Protein AF-0000000075315013 (afdb_homodimer)

Solvent-accessible surface area (backbone atoms only — not comparable to full-atom values): 23495 Å² total; per-residue (Å²): 111,68,65,59,50,52,49,31,49,49,41,24,56,52,35,28,51,49,53,52,51,49,45,55,50,40,39,62,74,44,57,90,52,54,72,66,52,40,53,36,52,52,49,30,52,48,24,53,50,49,36,51,47,34,59,71,42,42,81,36,80,64,22,48,45,45,63,64,45,26,65,43,49,73,57,36,44,47,42,43,21,47,50,38,11,48,36,52,41,49,52,57,53,45,70,73,44,93,71,75,55,66,71,57,46,50,50,34,50,40,49,42,50,33,43,50,44,31,68,72,69,43,31,30,25,27,49,52,41,46,47,51,32,39,68,25,68,25,39,44,33,57,38,44,31,56,48,34,40,74,76,69,36,58,93,33,59,50,29,49,45,29,47,43,46,18,52,51,43,36,43,52,29,42,63,56,45,33,58,52,52,42,50,52,46,64,73,35,86,50,59,66,67,50,42,48,26,51,48,49,52,48,50,52,44,53,55,50,47,54,52,49,51,53,51,49,52,48,69,46,66,58,70,80,77,72,76,76,55,91,116,111,70,66,60,50,51,49,31,50,49,41,23,55,53,35,28,52,49,52,52,53,48,46,56,50,39,39,62,74,44,56,91,50,53,71,66,53,41,50,37,52,53,50,29,51,48,25,54,51,48,36,51,47,34,59,72,40,41,81,36,80,63,22,48,47,44,63,67,46,26,65,43,50,73,58,37,44,47,44,44,22,47,51,37,10,47,35,54,41,50,50,57,54,45,71,73,44,93,71,76,54,66,70,58,46,49,51,32,49,42,49,43,52,32,42,49,43,32,68,72,68,43,31,30,26,27,49,50,40,45,47,49,31,39,69,25,66,25,40,45,33,57,37,44,33,57,46,33,40,74,77,70,36,58,92,33,60,51,29,49,45,29,48,44,48,19,52,50,44,35,42,51,30,41,64,57,45,34,57,52,52,41,49,54,45,65,72,37,84,49,58,66,66,50,42,48,26,50,47,49,52,48,51,54,45,53,54,50,46,54,55,49,51,53,52,50,51,48,68,46,66,57,71,79,77,71,75,69,60,88,112

InterPro domains:
  IPR006634 TRAM/LAG1/CLN8 homology domain [PF03798] (37-213)
  IPR006634 TRAM/LAG1/CLN8 homology domain [PS50922] (32-221)
  IPR006634 TRAM/LAG1/CLN8 homology domain [SM00724] (32-221)
  IPR042512 TLC domain-containing protein 5 [PTHR31898] (7-226)

Radius of gyration: 24.68 Å; Cα contacts (8 Å, |Δi|>4): 562; chains: 2; bounding box: 63×75×56 Å

Foldseek 3Di:
DVVLLVVLVVLLVVLLVVLVVQLVVLCVVPVVFFSLLSLLVSLLVLLVVLLVLLCVQQPDPVCQQPPAFAQRDSSLSSSLSNVLSVLVNSLVSLVPHPDHDPLSNLLSVLSNQLSVLCSVVRTRSSLNSLLSNLLRVLSNLVSVLVNCVRVPQPPHPVSVVSLVSSLVSLCVRLVVVLVVSLVSNVPDPHDVSNSVSSVSNSVSSVVVNVVSVVVCCCSPVPDPPPPPPPD/DVVLLVVLVVLLVVLLVVLVVQLVVLCVVPVVFFSLLSLLVSLLVLLVVLLVLLCVQQPDPVCQQPPAFAQRDSSLSSSLSNVLSVLVNSLVSLVPHPDHDPLSNLLSVLSNQLSVLCSVVRTRSSLNSLLSNLLRVLSNLVSVLVNCVRVPCPPHPVSVVSLVSSLVSLCVRLVVVLVVSLVSNVPDPHDPSNNVSSVSNSVSSVVVNVVSVVVCCCSPVPDPPPPPPPD

Structure (mmCIF, N/CA/C/O backbone):
data_AF-0000000075315013-model_v1
#
loop_
_entity.id
_entity.type
_entity.pdbx_description
1 polymer 'TLC domain-containing protein'
#
loop_
_atom_site.group_PDB
_atom_site.id
_atom_site.type_symbol
_atom_site.label_atom_id
_atom_site.label_alt_id
_atom_site.label_comp_id
_atom_site.label_asym_id
_atom_site.label_entity_id
_atom_site.label_seq_id
_atom_site.pdbx_PDB_ins_code
_atom_site.Cartn_x
_atom_site.Cartn_y
_atom_site.Cartn_z
_atom_site.occupancy
_atom_site.B_iso_or_equiv
_atom_site.auth_seq_id
_atom_site.auth_comp_id
_atom_site.auth_asym_id
_atom_site.auth_atom_id
_atom_site.pdbx_PDB_model_num
ATOM 1 N N . MET A 1 1 ? -8.992 -35.625 -3.748 1 71.06 1 MET A N 1
ATOM 2 C CA . MET A 1 1 ? -9.891 -34.594 -4.242 1 71.06 1 MET A CA 1
ATOM 3 C C . MET A 1 1 ? -11.195 -34.594 -3.447 1 71.06 1 MET A C 1
ATOM 5 O O . MET A 1 1 ? -11.594 -33.562 -2.912 1 71.06 1 MET A O 1
ATOM 9 N N . GLU A 1 2 ? -11.75 -35.812 -3.15 1 80.69 2 GLU A N 1
ATOM 10 C CA . GLU A 1 2 ? -13.008 -35.906 -2.418 1 80.69 2 GLU A CA 1
ATOM 11 C C . GLU A 1 2 ? -12.828 -35.5 -0.955 1 80.69 2 GLU A C 1
ATOM 13 O O . GLU A 1 2 ? -13.656 -34.781 -0.39 1 80.69 2 GLU A O 1
ATOM 18 N N . GLU A 1 3 ? -11.695 -35.844 -0.374 1 88.88 3 GLU A N 1
ATOM 19 C CA . GLU A 1 3 ? -11.453 -35.531 1.029 1 88.88 3 GLU A CA 1
ATOM 20 C C . GLU A 1 3 ? -11.266 -34.031 1.235 1 88.88 3 GLU A C 1
ATOM 22 O O . GLU A 1 3 ? -11.734 -33.469 2.232 1 88.88 3 GLU A O 1
ATOM 27 N N . GLU A 1 4 ? -10.633 -33.438 0.348 1 90.31 4 GLU A N 1
ATOM 28 C CA . GLU A 1 4 ? -10.398 -32 0.44 1 90.31 4 GLU A CA 1
ATOM 29 C C . GLU A 1 4 ? -11.703 -31.219 0.297 1 90.31 4 GLU A C 1
ATOM 31 O O . GLU A 1 4 ? -11.898 -30.203 0.965 1 90.31 4 GLU A O 1
ATOM 36 N N . GLN A 1 5 ? -12.547 -31.766 -0.503 1 91.31 5 GLN A N 1
ATOM 37 C CA . GLN A 1 5 ? -13.844 -31.125 -0.701 1 91.31 5 GLN A CA 1
ATOM 38 C C . GLN A 1 5 ? -14.719 -31.266 0.54 1 91.31 5 GLN A C 1
ATOM 40 O O . GLN A 1 5 ? -15.445 -30.328 0.902 1 91.31 5 GLN A O 1
ATOM 45 N N . VAL A 1 6 ? -14.641 -32.406 1.088 1 94 6 VAL A N 1
ATOM 46 C CA . VAL A 1 6 ? -15.398 -32.625 2.314 1 94 6 VAL A CA 1
ATOM 47 C C . VAL A 1 6 ? -14.891 -31.719 3.418 1 94 6 VAL A C 1
ATOM 49 O O . VAL A 1 6 ? -15.68 -31.125 4.156 1 94 6 VAL A O 1
ATOM 52 N N . ARG A 1 7 ? -13.68 -31.578 3.512 1 96.31 7 ARG A N 1
ATOM 53 C CA . ARG A 1 7 ? -13.07 -30.703 4.504 1 96.31 7 ARG A CA 1
ATOM 54 C C . ARG A 1 7 ? -13.492 -29.25 4.281 1 96.31 7 ARG A C 1
ATOM 56 O O . ARG A 1 7 ? -13.867 -28.562 5.227 1 96.31 7 ARG A O 1
ATOM 63 N N . ALA A 1 8 ? -13.406 -28.859 3.061 1 96.94 8 ALA A N 1
ATOM 64 C CA . ALA A 1 8 ? -13.828 -27.5 2.727 1 96.94 8 ALA A CA 1
ATOM 65 C C . ALA A 1 8 ? -15.289 -27.266 3.115 1 96.94 8 ALA A C 1
ATOM 67 O O . ALA A 1 8 ? -15.633 -26.203 3.66 1 96.94 8 ALA A O 1
ATOM 68 N N . SER A 1 9 ? -16.094 -28.266 2.863 1 97.31 9 SER A N 1
ATOM 69 C CA . SER A 1 9 ? -17.5 -28.156 3.203 1 97.31 9 SER A CA 1
ATOM 70 C C . SER A 1 9 ? -17.703 -28.047 4.711 1 97.31 9 SER A C 1
ATOM 72 O O . SER A 1 9 ? -18.547 -27.281 5.172 1 97.31 9 SER A O 1
ATOM 74 N N . LYS A 1 10 ? -16.953 -28.75 5.426 1 98.12 10 LYS A N 1
ATOM 75 C CA . LYS A 1 10 ? -17.031 -28.672 6.883 1 98.12 10 LYS A CA 1
ATOM 76 C C . LYS A 1 10 ? -16.609 -27.297 7.379 1 98.12 10 LYS A C 1
ATOM 78 O O . LYS A 1 10 ? -17.234 -26.719 8.273 1 98.12 10 LYS A O 1
ATOM 83 N N . ILE A 1 11 ? -15.57 -26.734 6.805 1 98.62 11 ILE A N 1
ATOM 84 C CA . ILE A 1 11 ? -15.086 -25.406 7.18 1 98.62 11 ILE A CA 1
ATOM 85 C C . ILE A 1 11 ? -16.172 -24.375 6.906 1 98.62 11 ILE A C 1
ATOM 87 O O . ILE A 1 11 ? -16.422 -23.484 7.727 1 98.62 11 ILE A O 1
ATOM 91 N N . ILE A 1 12 ? -16.828 -24.516 5.793 1 98.69 12 ILE A N 1
ATOM 92 C CA . ILE A 1 12 ? -17.844 -23.562 5.391 1 98.69 12 ILE A CA 1
ATOM 93 C C . ILE A 1 12 ? -19.031 -23.625 6.367 1 98.69 12 ILE A C 1
ATOM 95 O O . ILE A 1 12 ? -19.453 -22.594 6.898 1 98.69 12 ILE A O 1
ATOM 99 N N . VAL A 1 13 ? -19.516 -24.859 6.637 1 98.31 13 VAL A N 1
ATOM 100 C CA . VAL A 1 13 ? -20.703 -25.031 7.484 1 98.31 13 VAL A CA 1
ATOM 101 C C . VAL A 1 13 ? -20.375 -24.594 8.906 1 98.31 13 VAL A C 1
ATOM 103 O O . VAL A 1 13 ? -21.094 -23.781 9.492 1 98.31 13 VAL A O 1
ATOM 106 N N . PHE A 1 14 ? -19.312 -25.031 9.461 1 98.5 14 PHE A N 1
ATOM 107 C CA . PHE A 1 14 ? -18.922 -24.672 10.812 1 98.5 14 PHE A CA 1
ATOM 108 C C . PHE A 1 14 ? -18.594 -23.188 10.898 1 98.5 14 PHE A C 1
ATOM 110 O O . PHE A 1 14 ? -18.844 -22.531 11.914 1 98.5 14 PHE A O 1
ATOM 117 N N . GLY A 1 15 ? -18 -22.656 9.812 1 98.75 15 GLY A N 1
ATOM 118 C CA . GLY A 1 15 ? -17.688 -21.234 9.773 1 98.75 15 GLY A CA 1
ATOM 119 C C . GLY A 1 15 ? -18.922 -20.359 9.852 1 98.75 15 GLY A C 1
ATOM 120 O O . GLY A 1 15 ? -18.953 -19.406 10.641 1 98.75 15 GLY A O 1
ATOM 121 N N . VAL A 1 16 ? -19.906 -20.703 9.062 1 98.69 16 VAL A N 1
ATOM 122 C CA . VAL A 1 16 ? -21.125 -19.922 9.062 1 98.69 16 VAL A CA 1
ATOM 123 C C . VAL A 1 16 ? -21.75 -19.938 10.453 1 98.69 16 VAL A C 1
ATOM 125 O O . VAL A 1 16 ? -22.188 -18.891 10.953 1 98.69 16 VAL A O 1
ATOM 128 N N . ILE A 1 17 ? -21.781 -21.062 11.109 1 98.56 17 ILE A N 1
ATOM 129 C CA . ILE A 1 17 ? -22.328 -21.188 12.453 1 98.56 17 ILE A CA 1
ATOM 130 C C . ILE A 1 17 ? -21.484 -20.391 13.445 1 98.56 17 ILE A C 1
ATOM 132 O O . ILE A 1 17 ? -22.031 -19.625 14.258 1 98.56 17 ILE A O 1
ATOM 136 N N . SER A 1 18 ? -20.219 -20.484 13.328 1 98.75 18 SER A N 1
ATOM 137 C CA . SER A 1 18 ? -19.312 -19.812 14.242 1 98.75 18 SER A CA 1
ATOM 138 C C . SER A 1 18 ? -19.438 -18.297 14.133 1 98.75 18 SER A C 1
ATOM 140 O O . SER A 1 18 ? -19.469 -17.594 15.148 1 98.75 18 SER A O 1
ATOM 142 N N . TRP A 1 19 ? -19.484 -17.734 12.898 1 98.81 19 TRP A N 1
ATOM 143 C CA . TRP A 1 19 ? -19.656 -16.297 12.719 1 98.81 19 TRP A CA 1
ATOM 144 C C . TRP A 1 19 ? -21 -15.836 13.281 1 98.81 19 TRP A C 1
ATOM 146 O O . TRP A 1 19 ? -21.094 -14.766 13.883 1 98.81 19 TRP A O 1
ATOM 156 N N . SER A 1 20 ? -22.031 -16.672 13.094 1 98.38 20 SER A N 1
ATOM 157 C CA . SER A 1 20 ? -23.359 -16.328 13.602 1 98.38 20 SER A CA 1
ATOM 158 C C . SER A 1 20 ? -23.375 -16.281 15.125 1 98.38 20 SER A C 1
ATOM 160 O O . SER A 1 20 ? -23.906 -15.336 15.719 1 98.38 20 SER A O 1
ATOM 162 N N . VAL A 1 21 ? -22.781 -17.234 15.742 1 98.56 21 VAL A N 1
ATOM 163 C CA . VAL A 1 21 ? -22.688 -17.266 17.203 1 98.56 21 VAL A CA 1
ATOM 164 C C . VAL A 1 21 ? -21.844 -16.109 17.703 1 98.56 21 VAL A C 1
ATOM 166 O O . VAL A 1 21 ? -22.203 -15.438 18.672 1 98.56 21 VAL A O 1
ATOM 169 N N . ALA A 1 22 ? -20.75 -15.867 17 1 98.75 22 ALA A N 1
ATOM 170 C CA . ALA A 1 22 ? -19.875 -14.758 17.375 1 98.75 22 ALA A CA 1
ATOM 171 C C . ALA A 1 22 ? -20.625 -13.43 17.297 1 98.75 22 ALA A C 1
ATOM 173 O O . ALA A 1 22 ? -20.406 -12.539 18.125 1 98.75 22 ALA A O 1
ATOM 174 N N . PHE A 1 23 ? -21.469 -13.32 16.328 1 98.38 23 PHE A N 1
ATOM 175 C CA . PHE A 1 23 ? -22.219 -12.086 16.188 1 98.38 23 PHE A CA 1
ATOM 176 C C . PHE A 1 23 ? -23.156 -11.883 17.375 1 98.38 23 PHE A C 1
ATOM 178 O O . PHE A 1 23 ? -23.219 -10.789 17.938 1 98.38 23 PHE A O 1
ATOM 185 N N . VAL A 1 24 ? -23.891 -12.93 17.75 1 97.88 24 VAL A N 1
ATOM 186 C CA . VAL A 1 24 ? -24.828 -12.852 18.875 1 97.88 24 VAL A CA 1
ATOM 187 C C . VAL A 1 24 ? -24.078 -12.5 20.156 1 97.88 24 VAL A C 1
ATOM 189 O O . VAL A 1 24 ? -24.516 -11.641 20.922 1 97.88 24 VAL A O 1
ATOM 192 N N . LEU A 1 25 ? -22.969 -13.086 20.344 1 98.31 25 LEU A N 1
ATOM 193 C CA . LEU A 1 25 ? -22.156 -12.805 21.516 1 98.31 25 LEU A CA 1
ATOM 194 C C . LEU A 1 25 ? -21.641 -11.367 21.5 1 98.31 25 LEU A C 1
ATOM 196 O O . LEU A 1 25 ? -21.656 -10.688 22.516 1 98.31 25 LEU A O 1
ATOM 200 N N . THR A 1 26 ? -21.188 -10.906 20.328 1 98.44 26 THR A N 1
ATOM 201 C CA . THR A 1 26 ? -20.672 -9.547 20.188 1 98.44 26 THR A CA 1
ATOM 202 C C . THR A 1 26 ? -21.781 -8.523 20.422 1 98.44 26 THR A C 1
ATOM 204 O O . THR A 1 26 ? -21.547 -7.492 21.062 1 98.44 26 THR A O 1
ATOM 207 N N . ARG A 1 27 ? -22.969 -8.859 19.969 1 97.25 27 ARG A N 1
ATOM 208 C CA . ARG A 1 27 ? -24.125 -7.992 20.188 1 97.25 27 ARG A CA 1
ATOM 209 C C . ARG A 1 27 ? -24.453 -7.875 21.672 1 97.25 27 ARG A C 1
ATOM 211 O O . ARG A 1 27 ? -24.828 -6.797 22.141 1 97.25 27 ARG A O 1
ATOM 218 N N . ARG A 1 28 ? -24.266 -8.93 22.328 1 97.5 28 ARG A N 1
ATOM 219 C CA . ARG A 1 28 ? -24.547 -8.938 23.766 1 97.5 28 ARG A CA 1
ATOM 220 C C . ARG A 1 28 ? -23.5 -8.148 24.531 1 97.5 28 ARG A C 1
ATOM 222 O O . ARG A 1 28 ? -23.828 -7.395 25.438 1 97.5 28 ARG A O 1
ATOM 229 N N . ILE A 1 29 ? -22.281 -8.352 24.219 1 98 29 ILE A N 1
ATOM 230 C CA . ILE A 1 29 ? -21.156 -7.695 24.891 1 98 29 ILE A CA 1
ATOM 231 C C . ILE A 1 29 ? -21.203 -6.195 24.609 1 98 29 ILE A C 1
ATOM 233 O O . ILE A 1 29 ? -20.984 -5.383 25.5 1 98 29 ILE A O 1
ATOM 237 N N . PHE A 1 30 ? -21.469 -5.855 23.359 1 97.75 30 PHE A N 1
ATOM 238 C CA . PHE A 1 30 ? -21.484 -4.457 22.953 1 97.75 30 PHE A CA 1
ATOM 239 C C . PHE A 1 30 ? -22.906 -3.982 22.688 1 97.75 30 PHE A C 1
ATOM 241 O O . PHE A 1 30 ? -23.188 -3.395 21.641 1 97.75 30 PHE A O 1
ATOM 248 N N . SER A 1 31 ? -23.734 -4.238 23.609 1 96.38 31 SER A N 1
ATOM 249 C CA . SER A 1 31 ? -25.156 -3.99 23.469 1 96.38 31 SER A CA 1
ATOM 250 C C . SER A 1 31 ? -25.469 -2.496 23.422 1 96.38 31 SER A C 1
ATOM 252 O O . SER A 1 31 ? -26.531 -2.09 22.938 1 96.38 31 SER A O 1
ATOM 254 N N . LYS A 1 32 ? -24.547 -1.676 23.844 1 97.12 32 LYS A N 1
ATOM 255 C CA . LYS A 1 32 ? -24.75 -0.23 23.859 1 97.12 32 LYS A CA 1
ATOM 256 C C . LYS A 1 32 ? -24.531 0.371 22.469 1 97.12 32 LYS A C 1
ATOM 258 O O . LYS A 1 32 ? -24.906 1.517 22.219 1 97.12 32 LYS A O 1
ATOM 263 N N . TYR A 1 33 ? -23.953 -0.39 21.594 1 97.31 33 TYR A N 1
ATOM 264 C CA . TYR A 1 33 ? -23.641 0.095 20.25 1 97.31 33 TYR A CA 1
ATOM 265 C C . TYR A 1 33 ? -24.594 -0.494 19.219 1 97.31 33 TYR A C 1
ATOM 267 O O . TYR A 1 33 ? -25.438 -1.327 19.562 1 97.31 33 TYR A O 1
ATOM 275 N N . SER A 1 34 ? -24.5 -0.023 18.031 1 96.31 34 SER A N 1
ATOM 276 C CA . SER A 1 34 ? -25.453 -0.391 16.984 1 96.31 34 SER A CA 1
ATOM 277 C C . SER A 1 34 ? -25.172 -1.8 16.469 1 96.31 34 SER A C 1
ATOM 279 O O . SER A 1 34 ? -24.125 -2.381 16.75 1 96.31 34 SER A O 1
ATOM 281 N N . PHE A 1 35 ? -26.141 -2.348 15.773 1 96.44 35 PHE A N 1
ATOM 282 C CA . PHE A 1 35 ? -26.016 -3.6 15.039 1 96.44 35 PHE A CA 1
ATOM 283 C C . PHE A 1 35 ? -24.812 -3.568 14.109 1 96.44 35 PHE A C 1
ATOM 285 O O . PHE A 1 35 ? -24.016 -4.504 14.094 1 96.44 35 PHE A O 1
ATOM 292 N N . SER A 1 36 ? -24.719 -2.434 13.414 1 95.88 36 SER A N 1
ATOM 293 C CA . SER A 1 36 ? -23.625 -2.262 12.461 1 95.88 36 SER A CA 1
ATOM 294 C C . SER A 1 36 ? -22.266 -2.281 13.164 1 95.88 36 SER A C 1
ATOM 296 O O . SER A 1 36 ? -21.297 -2.803 12.617 1 95.88 36 SER A O 1
ATOM 298 N N . PHE A 1 37 ? -22.219 -1.725 14.312 1 97.06 37 PHE A N 1
ATOM 299 C CA . PHE A 1 37 ? -20.984 -1.717 15.102 1 97.06 37 PHE A CA 1
ATOM 300 C C . PHE A 1 37 ? -20.5 -3.137 15.344 1 97.06 37 PHE A C 1
ATOM 302 O O . PHE A 1 37 ? -19.328 -3.453 15.078 1 97.06 37 PHE A O 1
ATOM 309 N N . SER A 1 38 ? -21.344 -4.008 15.82 1 97.62 38 SER A N 1
ATOM 310 C CA . SER A 1 38 ? -21 -5.398 16.109 1 97.62 38 SER A CA 1
ATOM 311 C C . SER A 1 38 ? -20.594 -6.141 14.836 1 97.62 38 SER A C 1
ATOM 313 O O . SER A 1 38 ? -19.625 -6.902 14.844 1 97.62 38 SER A O 1
ATOM 315 N N . ASN A 1 39 ? -21.344 -5.906 13.797 1 97.44 39 ASN A N 1
ATOM 316 C CA . ASN A 1 39 ? -21.031 -6.562 12.531 1 97.44 39 ASN A CA 1
ATOM 317 C C . ASN A 1 39 ? -19.656 -6.125 11.992 1 97.44 39 ASN A C 1
ATOM 319 O O . ASN A 1 39 ? -18.922 -6.938 11.43 1 97.44 39 ASN A O 1
ATOM 323 N N . ARG A 1 40 ? -19.328 -4.879 12.125 1 97.88 40 ARG A N 1
ATOM 324 C CA . ARG A 1 40 ? -18.062 -4.348 11.656 1 97.88 40 ARG A CA 1
ATOM 325 C C . ARG A 1 40 ? -16.891 -4.938 12.438 1 97.88 40 ARG A C 1
ATOM 327 O O . ARG A 1 40 ? -15.812 -5.141 11.891 1 97.88 40 ARG A O 1
ATOM 334 N N . LEU A 1 41 ? -17.109 -5.227 13.672 1 98.44 41 LEU A N 1
ATOM 335 C CA . LEU A 1 41 ? -16.078 -5.887 14.461 1 98.44 41 LEU A CA 1
ATOM 336 C C . LEU A 1 41 ? -15.758 -7.27 13.891 1 98.44 41 LEU A C 1
ATOM 338 O O . LEU A 1 41 ? -14.586 -7.645 13.766 1 98.44 41 LEU A O 1
ATOM 342 N N . LEU A 1 42 ? -16.766 -7.984 13.547 1 98.62 42 LEU A N 1
ATOM 343 C CA . LEU A 1 42 ? -16.562 -9.305 12.961 1 98.62 42 LEU A CA 1
ATOM 344 C C . LEU A 1 42 ? -15.93 -9.203 11.578 1 98.62 42 LEU A C 1
ATOM 346 O O . LEU A 1 42 ? -15.086 -10.023 11.211 1 98.62 42 LEU A O 1
ATOM 350 N N . SER A 1 43 ? -16.359 -8.203 10.805 1 98.56 43 SER A N 1
ATOM 351 C CA . SER A 1 43 ? -15.766 -7.965 9.492 1 98.56 43 SER A CA 1
ATOM 352 C C . SER A 1 43 ? -14.281 -7.664 9.609 1 98.56 43 SER A C 1
ATOM 354 O O . SER A 1 43 ? -13.477 -8.141 8.805 1 98.56 43 SER A O 1
ATOM 356 N N . THR A 1 44 ? -13.969 -6.891 10.617 1 98.75 44 THR A N 1
ATOM 357 C CA . THR A 1 44 ? -12.57 -6.574 10.859 1 98.75 44 THR A CA 1
ATOM 358 C C . THR A 1 44 ? -11.781 -7.836 11.203 1 98.75 44 THR A C 1
ATOM 360 O O . THR A 1 44 ? -10.68 -8.047 10.695 1 98.75 44 THR A O 1
ATOM 363 N N . ALA A 1 45 ? -12.344 -8.633 12.062 1 98.69 45 ALA A N 1
ATOM 364 C CA . ALA A 1 45 ? -11.703 -9.891 12.43 1 98.69 45 ALA A CA 1
ATOM 365 C C . ALA A 1 45 ? -11.5 -10.781 11.203 1 98.69 45 ALA A C 1
ATOM 367 O O . ALA A 1 45 ? -10.414 -11.312 10.977 1 98.69 45 ALA A O 1
ATOM 368 N N . HIS A 1 46 ? -12.539 -10.945 10.422 1 98.81 46 HIS A N 1
ATOM 369 C CA . HIS A 1 46 ? -12.43 -11.75 9.211 1 98.81 46 HIS A CA 1
ATOM 370 C C . HIS A 1 46 ? -11.328 -11.219 8.297 1 98.81 46 HIS A C 1
ATOM 372 O O . HIS A 1 46 ? -10.477 -11.984 7.844 1 98.81 46 HIS A O 1
ATOM 378 N N . ALA A 1 47 ? -11.391 -9.906 8.008 1 98.75 47 ALA A N 1
ATOM 379 C CA . ALA A 1 47 ? -10.438 -9.32 7.07 1 98.75 47 ALA A CA 1
ATOM 380 C C . ALA A 1 47 ? -9 -9.555 7.531 1 98.75 47 ALA A C 1
ATOM 382 O O . ALA A 1 47 ? -8.141 -9.93 6.73 1 98.75 47 ALA A O 1
ATOM 383 N N . THR A 1 48 ? -8.758 -9.414 8.789 1 98.62 48 THR A N 1
ATOM 384 C CA . THR A 1 48 ? -7.418 -9.578 9.352 1 98.62 48 THR A CA 1
ATOM 385 C C . THR A 1 48 ? -6.965 -11.031 9.25 1 98.62 48 THR A C 1
ATOM 387 O O . THR A 1 48 ? -5.855 -11.312 8.797 1 98.62 48 THR A O 1
ATOM 390 N N . ILE A 1 49 ? -7.785 -11.906 9.641 1 98.69 49 ILE A N 1
ATOM 391 C CA . ILE A 1 49 ? -7.449 -13.328 9.617 1 98.69 49 ILE A CA 1
ATOM 392 C C . ILE A 1 49 ? -7.312 -13.805 8.172 1 98.69 49 ILE A C 1
ATOM 394 O O . ILE A 1 49 ? -6.383 -14.547 7.844 1 98.69 49 ILE A O 1
ATOM 398 N N . ALA A 1 50 ? -8.25 -13.367 7.301 1 98.75 50 ALA A N 1
ATOM 399 C CA . ALA A 1 50 ? -8.25 -13.789 5.902 1 98.75 50 ALA A CA 1
ATOM 400 C C . ALA A 1 50 ? -6.965 -13.352 5.199 1 98.75 50 ALA A C 1
ATOM 402 O O . ALA A 1 50 ? -6.34 -14.148 4.488 1 98.75 50 ALA A O 1
ATOM 403 N N . VAL A 1 51 ? -6.562 -12.125 5.43 1 98.44 51 VAL A N 1
ATOM 404 C CA . VAL A 1 51 ? -5.348 -11.617 4.801 1 98.44 51 VAL A CA 1
ATOM 405 C C . VAL A 1 51 ? -4.137 -12.375 5.332 1 98.44 51 VAL A C 1
ATOM 407 O O . VAL A 1 51 ? -3.238 -12.742 4.566 1 98.44 51 VAL A O 1
ATOM 410 N N . THR A 1 52 ? -4.141 -12.672 6.633 1 98 52 THR A N 1
ATOM 411 C CA . THR A 1 52 ? -3.049 -13.422 7.238 1 98 52 THR A CA 1
ATOM 412 C C . THR A 1 52 ? -2.988 -14.836 6.676 1 98 52 THR A C 1
ATOM 414 O O . THR A 1 52 ? -1.928 -15.297 6.238 1 98 52 THR A O 1
ATOM 417 N N . LEU A 1 53 ? -4.105 -15.516 6.617 1 98.25 53 LEU A N 1
ATOM 418 C CA . LEU A 1 53 ? -4.156 -16.875 6.105 1 98.25 53 LEU A CA 1
ATOM 419 C C . LEU A 1 53 ? -3.816 -16.922 4.617 1 98.25 53 LEU A C 1
ATOM 421 O O . LEU A 1 53 ? -3.145 -17.844 4.152 1 98.25 53 LEU A O 1
ATOM 425 N N . ALA A 1 54 ? -4.301 -15.922 3.898 1 98.12 54 ALA A N 1
ATOM 426 C CA . ALA A 1 54 ? -3.969 -15.828 2.479 1 98.12 54 ALA A CA 1
ATOM 427 C C . ALA A 1 54 ? -2.463 -15.695 2.277 1 98.12 54 ALA A C 1
ATOM 429 O O . ALA A 1 54 ? -1.879 -16.391 1.444 1 98.12 54 ALA A O 1
ATOM 430 N N . THR A 1 55 ? -1.86 -14.852 3.086 1 96.38 55 THR A N 1
ATOM 431 C CA . THR A 1 55 ? -0.417 -14.664 3.004 1 96.38 55 THR A CA 1
ATOM 432 C C . THR A 1 55 ? 0.321 -15.961 3.301 1 96.38 55 THR A C 1
ATOM 434 O O . THR A 1 55 ? 1.259 -16.328 2.588 1 96.38 55 THR A O 1
ATOM 437 N N . LEU A 1 56 ? -0.123 -16.734 4.242 1 96.19 56 LEU A N 1
ATOM 438 C CA . LEU A 1 56 ? 0.523 -17.969 4.664 1 96.19 56 LEU A CA 1
ATOM 439 C C . LEU A 1 56 ? 0.296 -19.078 3.645 1 96.19 56 LEU A C 1
ATOM 441 O O . LEU A 1 56 ? 1.034 -20.062 3.619 1 96.19 56 LEU A O 1
ATOM 445 N N . SER A 1 57 ? -0.687 -18.891 2.783 1 96.69 57 SER A N 1
ATOM 446 C CA . SER A 1 57 ? -1.016 -19.938 1.815 1 96.69 57 SER A CA 1
ATOM 447 C C . SER A 1 57 ? -0.252 -19.734 0.51 1 96.69 57 SER A C 1
ATOM 449 O O . SER A 1 57 ? -0.252 -20.625 -0.354 1 96.69 57 SER A O 1
ATOM 451 N N . VAL A 1 58 ? 0.401 -18.578 0.409 1 93.31 58 VAL A N 1
ATOM 452 C CA . VAL A 1 58 ? 1.162 -18.297 -0.804 1 93.31 58 VAL A CA 1
ATOM 453 C C . VAL A 1 58 ? 2.352 -19.25 -0.901 1 93.31 58 VAL A C 1
ATOM 455 O O . VAL A 1 58 ? 3.098 -19.422 0.066 1 93.31 58 VAL A O 1
ATOM 458 N N . GLN A 1 59 ? 2.518 -19.922 -1.992 1 87.06 59 GLN A N 1
ATOM 459 C CA . GLN A 1 59 ? 3.557 -20.922 -2.188 1 87.06 59 GLN A CA 1
ATOM 460 C C . GLN A 1 59 ? 4.922 -20.266 -2.379 1 87.06 59 GLN A C 1
ATOM 462 O O . GLN A 1 59 ? 5.922 -20.734 -1.826 1 87.06 59 GLN A O 1
ATOM 467 N N . ASP A 1 60 ? 4.945 -19.328 -3.189 1 86.31 60 ASP A N 1
ATOM 468 C CA . ASP A 1 60 ? 6.148 -18.547 -3.445 1 86.31 60 ASP A CA 1
ATOM 469 C C . ASP A 1 60 ? 5.863 -17.047 -3.322 1 86.31 60 ASP A C 1
ATOM 471 O O . ASP A 1 60 ? 5.188 -16.469 -4.172 1 86.31 60 ASP A O 1
ATOM 475 N N . LEU A 1 61 ? 6.449 -16.484 -2.367 1 85.56 61 LEU A N 1
ATOM 476 C CA . LEU A 1 61 ? 6.188 -15.078 -2.078 1 85.56 61 LEU A CA 1
ATOM 477 C C . LEU A 1 61 ? 6.75 -14.18 -3.178 1 85.56 61 LEU A C 1
ATOM 479 O O . LEU A 1 61 ? 6.324 -13.031 -3.326 1 85.56 61 LEU A O 1
ATOM 483 N N . SER A 1 62 ? 7.738 -14.656 -3.881 1 85.62 62 SER A N 1
ATOM 484 C CA . SER A 1 62 ? 8.289 -13.867 -4.977 1 85.62 62 SER A CA 1
ATOM 485 C C . SER A 1 62 ? 7.32 -13.789 -6.148 1 85.62 62 SER A C 1
ATOM 487 O O . SER A 1 62 ? 7.434 -12.898 -6.996 1 85.62 62 SER A O 1
ATOM 489 N N . CYS A 1 63 ? 6.391 -14.734 -6.16 1 90 63 CYS A N 1
ATOM 490 C CA . CYS A 1 63 ? 5.344 -14.789 -7.176 1 90 63 CYS A CA 1
ATOM 491 C C . CYS A 1 63 ? 4.012 -15.211 -6.562 1 90 63 CYS A C 1
ATOM 493 O O . CYS A 1 63 ? 3.551 -16.328 -6.785 1 90 63 CYS A O 1
ATOM 495 N N . PRO A 1 64 ? 3.387 -14.289 -6.008 1 91.12 64 PRO A N 1
ATOM 496 C CA . PRO A 1 64 ? 2.217 -14.633 -5.195 1 91.12 64 PRO A CA 1
ATOM 497 C C . PRO A 1 64 ? 1.027 -15.094 -6.035 1 91.12 64 PRO A C 1
ATOM 499 O O . PRO A 1 64 ? 0.079 -15.672 -5.5 1 91.12 64 PRO A O 1
ATOM 502 N N . VAL A 1 65 ? 1.05 -14.898 -7.324 1 94.19 65 VAL A N 1
ATOM 503 C CA . VAL A 1 65 ? -0.078 -15.289 -8.164 1 94.19 65 VAL A CA 1
ATOM 504 C C . VAL A 1 65 ? 0.27 -16.547 -8.945 1 94.19 65 VAL A C 1
ATOM 506 O O . VAL A 1 65 ? -0.466 -16.953 -9.852 1 94.19 65 VAL A O 1
ATOM 509 N N . CYS A 1 66 ? 1.453 -17.188 -8.586 1 91.94 66 CYS A N 1
ATOM 510 C CA . CYS A 1 66 ? 1.905 -18.406 -9.242 1 91.94 66 CYS A CA 1
ATOM 511 C C . CYS A 1 66 ? 1.679 -19.625 -8.359 1 91.94 66 CYS A C 1
ATOM 513 O O . CYS A 1 66 ? 1.75 -19.531 -7.133 1 91.94 66 CYS A O 1
ATOM 515 N N . PRO A 1 67 ? 1.469 -20.812 -8.984 1 93.62 67 PRO A N 1
ATOM 516 C CA . PRO A 1 67 ? 1.229 -21.031 -10.406 1 93.62 67 PRO A CA 1
ATOM 517 C C . PRO A 1 67 ? -0.146 -20.547 -10.859 1 93.62 67 PRO A C 1
ATOM 519 O O . PRO A 1 67 ? -1.1 -20.562 -10.078 1 93.62 67 PRO A O 1
ATOM 522 N N . ARG A 1 68 ? -0.268 -20.141 -12.086 1 94.62 68 ARG A N 1
ATOM 523 C CA . ARG A 1 68 ? -1.506 -19.609 -12.641 1 94.62 68 ARG A CA 1
ATOM 524 C C . ARG A 1 68 ? -2.449 -20.734 -13.062 1 94.62 68 ARG A C 1
ATOM 526 O O . ARG A 1 68 ? -2.008 -21.766 -13.547 1 94.62 68 ARG A O 1
ATOM 533 N N . ALA A 1 69 ? -3.688 -20.438 -12.867 1 96.94 69 ALA A N 1
ATOM 534 C CA . ALA A 1 69 ? -4.742 -21.359 -13.273 1 96.94 69 ALA A CA 1
ATOM 535 C C . ALA A 1 69 ? -4.469 -22.766 -12.773 1 96.94 69 ALA A C 1
ATOM 537 O O . ALA A 1 69 ? -4.695 -23.734 -13.492 1 96.94 69 ALA A O 1
ATOM 538 N N . SER A 1 70 ? -3.951 -22.875 -11.57 1 94 70 SER A N 1
ATOM 539 C CA . SER A 1 70 ? -3.553 -24.188 -11.047 1 94 70 SER A CA 1
ATOM 540 C C . SER A 1 70 ? -4.488 -24.641 -9.93 1 94 70 SER A C 1
ATOM 542 O O . SER A 1 70 ? -5.273 -23.844 -9.406 1 94 70 SER A O 1
ATOM 544 N N . LYS A 1 71 ? -4.402 -25.938 -9.68 1 96.19 71 LYS A N 1
ATOM 545 C CA . LYS A 1 71 ? -5.164 -26.5 -8.57 1 96.19 71 LYS A CA 1
ATOM 546 C C . LYS A 1 71 ? -4.766 -25.859 -7.246 1 96.19 71 LYS A C 1
ATOM 548 O O . LYS A 1 71 ? -3.576 -25.75 -6.941 1 96.19 71 LYS A O 1
ATOM 553 N N . PRO A 1 72 ? -5.812 -25.422 -6.465 1 97.12 72 PRO A N 1
ATOM 554 C CA . PRO A 1 72 ? -5.477 -24.844 -5.164 1 97.12 72 PRO A CA 1
ATOM 555 C C . PRO A 1 72 ? -4.828 -25.844 -4.215 1 97.12 72 PRO A C 1
ATOM 557 O O . PRO A 1 72 ? -5.211 -27.016 -4.203 1 97.12 72 PRO A O 1
ATOM 560 N N . SER A 1 73 ? -3.797 -25.391 -3.531 1 96.44 73 SER A N 1
ATOM 561 C CA . SER A 1 73 ? -3.232 -26.203 -2.457 1 96.44 73 SER A CA 1
ATOM 562 C C . SER A 1 73 ? -4.238 -26.406 -1.329 1 96.44 73 SER A C 1
ATOM 564 O O . SER A 1 73 ? -5.277 -25.734 -1.292 1 96.44 73 SER A O 1
ATOM 566 N N . ARG A 1 74 ? -3.92 -27.328 -0.464 1 95.81 74 ARG A N 1
ATOM 567 C CA . ARG A 1 74 ? -4.797 -27.578 0.675 1 95.81 74 ARG A CA 1
ATOM 568 C C . ARG A 1 74 ? -4.992 -26.312 1.504 1 95.81 74 ARG A C 1
ATOM 570 O O . ARG A 1 74 ? -6.113 -26 1.913 1 95.81 74 ARG A O 1
ATOM 577 N N . LYS A 1 75 ? -3.932 -25.578 1.71 1 97.31 75 LYS A N 1
ATOM 578 C CA . LYS A 1 75 ? -4.012 -24.344 2.48 1 97.31 75 LYS A CA 1
ATOM 579 C C . LYS A 1 75 ? -4.883 -23.312 1.773 1 97.31 75 LYS A C 1
ATOM 581 O O . LYS A 1 75 ? -5.68 -22.609 2.412 1 97.31 75 LYS A O 1
ATOM 586 N N . GLN A 1 76 ? -4.715 -23.188 0.512 1 97.81 76 GLN A N 1
ATOM 587 C CA . GLN A 1 76 ? -5.512 -22.25 -0.27 1 97.81 76 GLN A CA 1
ATOM 588 C C . GLN A 1 76 ? -6.996 -22.594 -0.202 1 97.81 76 GLN A C 1
ATOM 590 O O . GLN A 1 76 ? -7.84 -21.719 -0.056 1 97.81 76 GLN A O 1
ATOM 595 N N . MET A 1 77 ? -7.316 -23.875 -0.293 1 97.94 77 MET A N 1
ATOM 596 C CA . MET A 1 77 ? -8.703 -24.312 -0.201 1 97.94 77 MET A CA 1
ATOM 597 C C . MET A 1 77 ? -9.305 -23.953 1.156 1 97.94 77 MET A C 1
ATOM 599 O O . MET A 1 77 ? -10.445 -23.516 1.239 1 97.94 77 MET A O 1
ATOM 603 N N . ASP A 1 78 ? -8.492 -24.125 2.148 1 98.25 78 ASP A N 1
ATOM 604 C CA . ASP A 1 78 ? -8.953 -23.797 3.494 1 98.25 78 ASP A CA 1
ATOM 605 C C . ASP A 1 78 ? -9.25 -22.297 3.629 1 98.25 78 ASP A C 1
ATOM 607 O O . ASP A 1 78 ? -10.242 -21.906 4.242 1 98.25 78 ASP A O 1
ATOM 611 N N . VAL A 1 79 ? -8.391 -21.516 3.098 1 98.69 79 VAL A N 1
ATOM 612 C CA . VAL A 1 79 ? -8.547 -20.078 3.174 1 98.69 79 VAL A CA 1
ATOM 613 C C . VAL A 1 79 ? -9.797 -19.656 2.402 1 98.69 79 VAL A C 1
ATOM 615 O O . VAL A 1 79 ? -10.57 -18.812 2.869 1 98.69 79 VAL A O 1
ATOM 618 N N . MET A 1 80 ? -9.992 -20.219 1.242 1 98.75 80 MET A N 1
ATOM 619 C CA . MET A 1 80 ? -11.172 -19.922 0.437 1 98.75 80 MET A CA 1
ATOM 620 C C . MET A 1 80 ? -12.445 -20.312 1.176 1 98.75 80 MET A C 1
ATOM 622 O O . MET A 1 80 ? -13.414 -19.562 1.205 1 98.75 80 MET A O 1
ATOM 626 N N . ALA A 1 81 ? -12.383 -21.484 1.759 1 98.81 81 ALA A N 1
ATOM 627 C CA . ALA A 1 81 ? -13.539 -21.969 2.51 1 98.81 81 ALA A CA 1
ATOM 628 C C . ALA A 1 81 ? -13.82 -21.078 3.715 1 98.81 81 ALA A C 1
ATOM 630 O O . ALA A 1 81 ? -14.977 -20.781 4.008 1 98.81 81 ALA A O 1
ATOM 631 N N . PHE A 1 82 ? -12.789 -20.703 4.367 1 98.88 82 PHE A N 1
ATOM 632 C CA . PHE A 1 82 ? -12.906 -19.812 5.523 1 98.88 82 PHE A CA 1
ATOM 633 C C . PHE A 1 82 ? -13.586 -18.516 5.145 1 98.88 82 PHE A C 1
ATOM 635 O O . PHE A 1 82 ? -14.547 -18.094 5.789 1 98.88 82 PHE A O 1
ATOM 642 N N . SER A 1 83 ? -13.125 -17.859 4.09 1 98.94 83 SER A N 1
ATOM 643 C CA . SER A 1 83 ? -13.688 -16.578 3.682 1 98.94 83 SER A CA 1
ATOM 644 C C . SER A 1 83 ? -15.078 -16.734 3.088 1 98.94 83 SER A C 1
ATOM 646 O O . SER A 1 83 ? -15.938 -15.875 3.26 1 98.94 83 SER A O 1
ATOM 648 N N . LEU A 1 84 ? -15.25 -17.859 2.404 1 98.88 84 LEU A N 1
ATOM 649 C CA . LEU A 1 84 ? -16.578 -18.141 1.89 1 98.88 84 LEU A CA 1
ATOM 650 C C . LEU A 1 84 ? -17.594 -18.219 3.023 1 98.88 84 LEU A C 1
ATOM 652 O O . LEU A 1 84 ? -18.703 -17.672 2.918 1 98.88 84 LEU A O 1
ATOM 656 N N . SER A 1 85 ? -17.25 -18.922 4.066 1 98.88 85 SER A N 1
ATOM 657 C CA . SER A 1 85 ? -18.172 -19.016 5.195 1 98.88 85 SER A CA 1
ATOM 658 C C . SER A 1 85 ? -18.547 -17.641 5.734 1 98.88 85 SER A C 1
ATOM 660 O O . SER A 1 85 ? -19.703 -17.406 6.074 1 98.88 85 SER A O 1
ATOM 662 N N . TYR A 1 86 ? -17.594 -16.766 5.809 1 98.88 86 TYR A N 1
ATOM 663 C CA . TYR A 1 86 ? -17.859 -15.422 6.297 1 98.88 86 TYR A CA 1
ATOM 664 C C . TYR A 1 86 ? -18.75 -14.656 5.324 1 98.88 86 TYR A C 1
ATOM 666 O O . TYR A 1 86 ? -19.656 -13.945 5.742 1 98.88 86 TYR A O 1
ATOM 674 N N . MET A 1 87 ? -18.438 -14.75 4.043 1 98.75 87 MET A N 1
ATOM 675 C CA . MET A 1 87 ? -19.219 -14.016 3.049 1 98.75 87 MET A CA 1
ATOM 676 C C . MET A 1 87 ? -20.688 -14.43 3.088 1 98.75 87 MET A C 1
ATOM 678 O O . MET A 1 87 ? -21.578 -13.602 2.914 1 98.75 87 MET A O 1
ATOM 682 N N . ILE A 1 88 ? -20.875 -15.664 3.271 1 98.62 88 ILE A N 1
ATOM 683 C CA . ILE A 1 88 ? -22.234 -16.156 3.373 1 98.62 88 ILE A CA 1
ATOM 684 C C . ILE A 1 88 ? -22.906 -15.586 4.621 1 98.62 88 ILE A C 1
ATOM 686 O O . ILE A 1 88 ? -23.984 -15.008 4.539 1 98.62 88 ILE A O 1
ATOM 690 N N . TYR A 1 89 ? -22.234 -15.75 5.742 1 98.44 89 TYR A N 1
ATOM 691 C CA . TYR A 1 89 ? -22.75 -15.211 6.988 1 98.44 89 TYR A CA 1
ATOM 692 C C . TYR A 1 89 ? -23.078 -13.727 6.848 1 98.44 89 TYR A C 1
ATOM 694 O O . TYR A 1 89 ? -24.156 -13.281 7.227 1 98.44 89 TYR A O 1
ATOM 702 N N . ASP A 1 90 ? -22.125 -12.992 6.348 1 98.06 90 ASP A N 1
ATOM 703 C CA . ASP A 1 90 ? -22.25 -11.539 6.324 1 98.06 90 ASP A CA 1
ATOM 704 C C . ASP A 1 90 ? -23.344 -11.094 5.363 1 98.06 90 ASP A C 1
ATOM 706 O O . ASP A 1 90 ? -24.047 -10.102 5.617 1 98.06 90 ASP A O 1
ATOM 710 N N . LEU A 1 91 ? -23.5 -11.781 4.266 1 97.62 91 LEU A N 1
ATOM 711 C CA . LEU A 1 91 ? -24.578 -11.477 3.34 1 97.62 91 LEU A CA 1
ATOM 712 C C . LEU A 1 91 ? -25.938 -11.641 4.02 1 97.62 91 LEU A C 1
ATOM 714 O O . LEU A 1 91 ? -26.812 -10.789 3.865 1 97.62 91 LEU A O 1
ATOM 718 N N . ILE A 1 92 ? -26.078 -12.672 4.746 1 96.62 92 ILE A N 1
ATOM 719 C CA . ILE A 1 92 ? -27.328 -12.945 5.445 1 96.62 92 ILE A CA 1
ATOM 720 C C . ILE A 1 92 ? -27.516 -11.938 6.582 1 96.62 92 ILE A C 1
ATOM 722 O O . ILE A 1 92 ? -28.578 -11.336 6.719 1 96.62 92 ILE A O 1
ATOM 726 N N . CYS A 1 93 ? -26.484 -11.719 7.348 1 95.5 93 CYS A N 1
ATOM 727 C CA . CYS A 1 93 ? -26.547 -10.844 8.516 1 95.5 93 CYS A CA 1
ATOM 728 C C . CYS A 1 93 ? -26.906 -9.422 8.117 1 95.5 93 CYS A C 1
ATOM 730 O O . CYS A 1 93 ? -27.672 -8.75 8.812 1 95.5 93 CYS A O 1
ATOM 732 N N . CYS A 1 94 ? -26.406 -8.961 7.027 1 94.31 94 CYS A N 1
ATOM 733 C CA . CYS A 1 94 ? -26.625 -7.59 6.578 1 94.31 94 CYS A CA 1
ATOM 734 C C . CYS A 1 94 ? -28.094 -7.363 6.234 1 94.31 94 CYS A C 1
ATOM 736 O O . CYS A 1 94 ? -28.562 -6.223 6.203 1 94.31 94 CYS A O 1
ATOM 738 N N . GLN A 1 95 ? -28.891 -8.438 6.004 1 91.88 95 GLN A N 1
ATOM 739 C CA . GLN A 1 95 ? -30.312 -8.32 5.719 1 91.88 95 GLN A CA 1
ATOM 740 C C . GLN A 1 95 ? -31.094 -7.859 6.949 1 91.88 95 GLN A C 1
ATOM 742 O O . GLN A 1 95 ? -32.188 -7.332 6.836 1 91.88 95 GLN A O 1
ATOM 747 N N . PHE A 1 96 ? -30.438 -7.941 8.07 1 90.62 96 PHE A N 1
ATOM 748 C CA . PHE A 1 96 ? -31.125 -7.613 9.32 1 90.62 96 PHE A CA 1
ATOM 749 C C . PHE A 1 96 ? -30.688 -6.246 9.836 1 90.62 96 PHE A C 1
ATOM 751 O O . PHE A 1 96 ? -31.141 -5.801 10.891 1 90.62 96 PHE A O 1
ATOM 758 N N . ASP A 1 97 ? -29.797 -5.668 9.141 1 87.56 97 ASP A N 1
ATOM 759 C CA . ASP A 1 97 ? -29.375 -4.324 9.516 1 87.56 97 ASP A CA 1
ATOM 760 C C . ASP A 1 97 ? -30.406 -3.281 9.094 1 87.56 97 ASP A C 1
ATOM 762 O O . ASP A 1 97 ? -31.25 -3.547 8.234 1 87.56 97 ASP A O 1
ATOM 766 N N . GLN A 1 98 ? -30.359 -2.158 9.703 1 84.94 98 GLN A N 1
ATOM 767 C CA . GLN A 1 98 ? -31.297 -1.078 9.406 1 84.94 98 GLN A CA 1
ATOM 768 C C . GLN A 1 98 ? -31 -0.462 8.039 1 84.94 98 GLN A C 1
ATOM 770 O O . GLN A 1 98 ? -31.922 -0.021 7.344 1 84.94 98 GLN A O 1
ATOM 775 N N . VAL A 1 99 ? -29.781 -0.42 7.68 1 85 99 VAL A N 1
ATOM 776 C CA . VAL A 1 99 ? -29.391 0.157 6.402 1 85 99 VAL A CA 1
ATOM 777 C C . VAL A 1 99 ? -28.859 -0.943 5.48 1 85 99 VAL A C 1
ATOM 779 O O . VAL A 1 99 ? -27.922 -1.664 5.84 1 85 99 VAL A O 1
ATOM 782 N N . PHE A 1 100 ? -29.578 -1.092 4.395 1 85.69 100 PHE A N 1
ATOM 783 C CA . PHE A 1 100 ? -29.188 -2.082 3.402 1 85.69 100 PHE A CA 1
ATOM 784 C C . PHE A 1 100 ? -28.297 -1.446 2.332 1 85.69 100 PHE A C 1
ATOM 786 O O . PHE A 1 100 ? -28.625 -0.386 1.798 1 85.69 100 PHE A O 1
ATOM 793 N N . SER A 1 101 ? -27.156 -2.098 2.072 1 90.94 101 SER A N 1
ATOM 794 C CA . SER A 1 101 ? -26.234 -1.649 1.044 1 90.94 101 SER A CA 1
ATOM 795 C C . SER A 1 101 ? -26.203 -2.611 -0.138 1 90.94 101 SER A C 1
ATOM 797 O O . SER A 1 101 ? -25.641 -3.705 -0.044 1 90.94 101 SER A O 1
ATOM 799 N N . ILE A 1 102 ? -26.688 -2.164 -1.277 1 93.5 102 ILE A N 1
ATOM 800 C CA . ILE A 1 102 ? -26.766 -3.01 -2.465 1 93.5 102 ILE A CA 1
ATOM 801 C C . ILE A 1 102 ? -25.359 -3.33 -2.961 1 93.5 102 ILE A C 1
ATOM 803 O O . ILE A 1 102 ? -25.094 -4.441 -3.418 1 93.5 102 ILE A O 1
ATOM 807 N N . ASP A 1 103 ? -24.422 -2.365 -2.959 1 93.88 103 ASP A N 1
ATOM 808 C CA . ASP A 1 103 ? -23.078 -2.621 -3.441 1 93.88 103 ASP A CA 1
ATOM 809 C C . ASP A 1 103 ? -22.375 -3.672 -2.582 1 93.88 103 ASP A C 1
ATOM 811 O O . ASP A 1 103 ? -21.656 -4.523 -3.102 1 93.88 103 ASP A O 1
ATOM 815 N N . ASN A 1 104 ? -22.703 -3.65 -1.279 1 95.62 104 ASN A N 1
ATOM 816 C CA . ASN A 1 104 ? -22.156 -4.676 -0.397 1 95.62 104 ASN A CA 1
ATOM 817 C C . ASN A 1 104 ? -22.734 -6.051 -0.706 1 95.62 104 ASN A C 1
ATOM 819 O O . ASN A 1 104 ? -22.016 -7.051 -0.703 1 95.62 104 ASN A O 1
ATOM 823 N N . ALA A 1 105 ? -24 -6.062 -0.963 1 96.44 105 ALA A N 1
ATOM 824 C CA . ALA A 1 105 ? -24.656 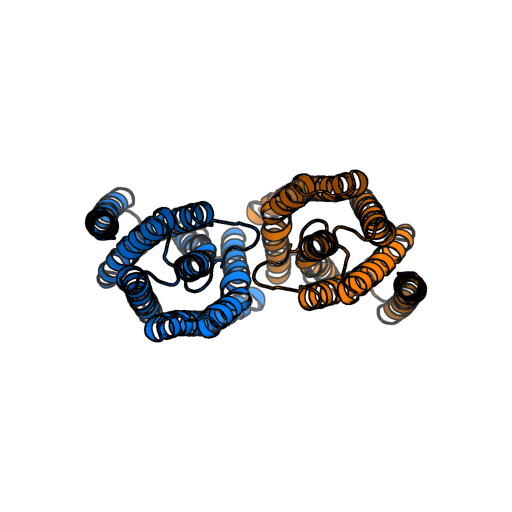-7.328 -1.294 1 96.44 105 ALA A CA 1
ATOM 825 C C . ALA A 1 105 ? -24.094 -7.914 -2.588 1 96.44 105 ALA A C 1
ATOM 827 O O . ALA A 1 105 ? -23.828 -9.117 -2.668 1 96.44 105 ALA A O 1
ATOM 828 N N . VAL A 1 106 ? -23.922 -7.055 -3.545 1 97.19 106 VAL A N 1
ATOM 829 C CA . VAL A 1 106 ? -23.375 -7.496 -4.824 1 97.19 106 VAL A CA 1
ATOM 830 C C . VAL A 1 106 ? -21.953 -8 -4.629 1 97.19 106 VAL A C 1
ATOM 832 O O . VAL A 1 106 ? -21.578 -9.055 -5.164 1 97.19 106 VAL A O 1
ATOM 835 N N . HIS A 1 107 ? -21.203 -7.285 -3.865 1 97.88 107 HIS A N 1
ATOM 836 C CA . HIS A 1 107 ? -19.828 -7.691 -3.57 1 97.88 107 HIS A CA 1
ATOM 837 C C . HIS A 1 107 ? -19.781 -9.078 -2.941 1 97.88 107 HIS A C 1
ATOM 839 O O . HIS A 1 107 ? -19.016 -9.938 -3.379 1 97.88 107 HIS A O 1
ATOM 845 N N . HIS A 1 108 ? -20.656 -9.312 -1.924 1 98.19 108 HIS A N 1
ATOM 846 C CA . HIS A 1 108 ? -20.703 -10.617 -1.269 1 98.19 108 HIS A CA 1
ATOM 847 C C . HIS A 1 108 ? -21.172 -11.703 -2.227 1 98.19 108 HIS A C 1
ATOM 849 O O . HIS A 1 108 ? -20.625 -12.805 -2.248 1 98.19 108 HIS A O 1
ATOM 855 N N . PHE A 1 109 ? -22.094 -11.375 -3.033 1 97.94 109 PHE A N 1
ATOM 856 C CA . PHE A 1 109 ? -22.656 -12.344 -3.965 1 97.94 109 PHE A CA 1
ATOM 857 C C . PHE A 1 109 ? -21.609 -12.789 -4.98 1 97.94 109 PHE A C 1
ATOM 859 O O . PHE A 1 109 ? -21.391 -13.992 -5.172 1 97.94 109 PHE A O 1
ATOM 866 N N . VAL A 1 110 ? -20.969 -11.852 -5.566 1 98.25 110 VAL A N 1
ATOM 867 C CA . VAL A 1 110 ? -19.938 -12.141 -6.562 1 98.25 110 VAL A CA 1
ATOM 868 C C . VAL A 1 110 ? -18.781 -12.891 -5.914 1 98.25 110 VAL A C 1
ATOM 870 O O . VAL A 1 110 ? -18.219 -13.82 -6.508 1 98.25 110 VAL A O 1
ATOM 873 N N . SER A 1 111 ? -18.406 -12.531 -4.695 1 98.69 111 SER A N 1
ATOM 874 C CA . SER A 1 111 ? -17.344 -13.203 -3.973 1 98.69 111 SER A CA 1
ATOM 875 C C . SER A 1 111 ? -17.703 -14.656 -3.672 1 98.69 111 SER A C 1
ATOM 877 O O . SER A 1 111 ? -16.875 -15.555 -3.854 1 98.69 111 SER A O 1
ATOM 879 N N . ILE A 1 112 ? -18.922 -14.867 -3.242 1 98.75 112 ILE A N 1
ATOM 880 C CA . ILE A 1 112 ? -19.406 -16.203 -2.936 1 98.75 112 ILE A CA 1
ATOM 881 C C . ILE A 1 112 ? -19.328 -17.094 -4.184 1 98.75 112 ILE A C 1
ATOM 883 O O . ILE A 1 112 ? -18.766 -18.188 -4.141 1 98.75 112 ILE A O 1
ATOM 887 N N . LEU A 1 113 ? -19.781 -16.531 -5.277 1 98.62 113 LEU A N 1
ATOM 888 C CA . LEU A 1 113 ? -19.75 -17.297 -6.527 1 98.62 113 LEU A CA 1
ATOM 889 C C . LEU A 1 113 ? -18.312 -17.578 -6.965 1 98.62 113 LEU A C 1
ATOM 891 O O . LEU A 1 113 ? -18.016 -18.656 -7.465 1 98.62 113 LEU A O 1
ATOM 895 N N . GLY A 1 114 ? -17.484 -16.656 -6.793 1 98.38 114 GLY A N 1
ATOM 896 C CA . GLY A 1 114 ? -16.078 -16.859 -7.133 1 98.38 114 GLY A CA 1
ATOM 897 C C . GLY A 1 114 ? -15.414 -17.953 -6.324 1 98.38 114 GLY A C 1
ATOM 898 O O . GLY A 1 114 ? -14.719 -18.797 -6.875 1 98.38 114 GLY A O 1
ATOM 899 N N . PHE A 1 115 ? -15.648 -17.906 -5 1 98.62 115 PHE A N 1
ATOM 900 C CA . PHE A 1 115 ? -15.078 -18.938 -4.133 1 98.62 115 PHE A CA 1
ATOM 901 C C . PHE A 1 115 ? -15.633 -20.312 -4.492 1 98.62 115 PHE A C 1
ATOM 903 O O . PHE A 1 115 ? -14.883 -21.297 -4.57 1 98.62 115 PHE A O 1
ATOM 910 N N . ILE A 1 116 ? -16.938 -20.375 -4.734 1 98.31 116 ILE A N 1
ATOM 911 C CA . ILE A 1 116 ? -17.578 -21.641 -5.078 1 98.31 116 ILE A CA 1
ATOM 912 C C . ILE A 1 116 ? -17 -22.156 -6.391 1 98.31 116 ILE A C 1
ATOM 914 O O . ILE A 1 116 ? -16.688 -23.359 -6.508 1 98.31 116 ILE A O 1
ATOM 918 N N . ALA A 1 117 ? -16.828 -21.328 -7.324 1 98 117 ALA A N 1
ATOM 919 C CA . ALA A 1 117 ? -16.266 -21.734 -8.609 1 98 117 ALA A CA 1
ATOM 920 C C . ALA A 1 117 ? -14.844 -22.281 -8.438 1 98 117 ALA A C 1
ATOM 922 O O . ALA A 1 117 ? -14.5 -23.328 -9.008 1 98 117 ALA A O 1
ATOM 923 N N . GLY A 1 118 ? -14.008 -21.594 -7.695 1 97.5 118 GLY A N 1
ATOM 924 C CA . GLY A 1 118 ? -12.656 -22.062 -7.449 1 97.5 118 GLY A CA 1
ATOM 925 C C . GLY A 1 118 ? -12.609 -23.438 -6.797 1 97.5 118 GLY A C 1
ATOM 926 O O . GLY A 1 118 ? -11.836 -24.297 -7.211 1 97.5 118 GLY A O 1
ATOM 927 N N . LEU A 1 119 ? -13.484 -23.625 -5.812 1 97.5 119 LEU A N 1
ATOM 928 C CA . LEU A 1 119 ? -13.523 -24.891 -5.074 1 97.5 119 LEU A CA 1
ATOM 929 C C . LEU A 1 119 ? -14.102 -26.016 -5.938 1 97.5 119 LEU A C 1
ATOM 931 O O . LEU A 1 119 ? -13.641 -27.156 -5.871 1 97.5 119 LEU A O 1
ATOM 935 N N . ALA A 1 120 ? -15.039 -25.656 -6.789 1 96.5 120 ALA A N 1
ATOM 936 C CA . ALA A 1 120 ? -15.711 -26.656 -7.621 1 96.5 120 ALA A CA 1
ATOM 937 C C . ALA A 1 120 ? -14.836 -27.062 -8.805 1 96.5 120 ALA A C 1
ATOM 939 O O . ALA A 1 120 ? -14.672 -28.25 -9.086 1 96.5 120 ALA A O 1
ATOM 940 N N . TYR A 1 121 ? -14.25 -26.016 -9.477 1 96.62 121 TYR A N 1
ATOM 941 C CA . TYR A 1 121 ? -13.406 -26.281 -10.641 1 96.62 121 TYR A CA 1
ATOM 942 C C . TYR A 1 121 ? -12.031 -26.797 -10.211 1 96.62 121 TYR A C 1
ATOM 944 O O . TYR A 1 121 ? -11.289 -27.344 -11.031 1 96.62 121 TYR A O 1
ATOM 952 N N . GLN A 1 122 ? -11.703 -26.547 -8.953 1 96.75 122 GLN A N 1
ATOM 953 C CA . GLN A 1 122 ? -10.359 -26.828 -8.469 1 96.75 122 GLN A CA 1
ATOM 954 C C . GLN A 1 122 ? -9.297 -26.172 -9.344 1 96.75 122 GLN A C 1
ATOM 956 O O . GLN A 1 122 ? -8.359 -26.812 -9.797 1 96.75 122 GLN A O 1
ATOM 961 N N . LYS A 1 123 ? -9.539 -24.938 -9.602 1 96.75 123 LYS A N 1
ATOM 962 C CA . LYS A 1 123 ? -8.656 -24.109 -10.438 1 96.75 123 LYS A CA 1
ATOM 963 C C . LYS A 1 123 ? -8.461 -22.734 -9.828 1 96.75 123 LYS A C 1
ATOM 965 O O . LYS A 1 123 ? -9.266 -22.281 -9.016 1 96.75 123 LYS A O 1
ATOM 970 N N . SER A 1 124 ? -7.332 -22.062 -10.109 1 97.25 124 SER A N 1
ATOM 971 C CA . SER A 1 124 ? -7.086 -20.641 -9.898 1 97.25 124 SER A CA 1
ATOM 972 C C . SER A 1 124 ? -6.879 -20.328 -8.422 1 97.25 124 SER A C 1
ATOM 974 O O . SER A 1 124 ? -7.234 -19.25 -7.949 1 97.25 124 SER A O 1
ATOM 976 N N . GLY A 1 125 ? -6.336 -21.281 -7.707 1 96.88 125 GLY A N 1
ATOM 977 C CA . GLY A 1 125 ? -6.141 -21.094 -6.277 1 96.88 125 GLY A CA 1
ATOM 978 C C . GLY A 1 125 ? -5.309 -19.859 -5.949 1 96.88 125 GLY A C 1
ATOM 979 O O . GLY A 1 125 ? -5.707 -19.031 -5.129 1 96.88 125 GLY A O 1
ATOM 980 N N . SER A 1 126 ? -4.191 -19.719 -6.617 1 97 126 SER A N 1
ATOM 981 C CA . SER A 1 126 ? -3.283 -18.609 -6.344 1 97 126 SER A CA 1
ATOM 982 C C . SER A 1 126 ? -3.93 -17.266 -6.676 1 97 126 SER A C 1
ATOM 984 O O . SER A 1 126 ? -3.83 -16.312 -5.902 1 97 126 SER A O 1
ATOM 986 N N . GLU A 1 127 ? -4.664 -17.172 -7.742 1 97.12 127 GLU A N 1
ATOM 987 C CA . GLU A 1 127 ? -5.316 -15.938 -8.164 1 97.12 127 GLU A CA 1
ATOM 988 C C . GLU A 1 127 ? -6.445 -15.562 -7.207 1 97.12 127 GLU A C 1
ATOM 990 O O . GLU A 1 127 ? -6.617 -14.383 -6.879 1 97.12 127 GLU A O 1
ATOM 995 N N . ILE A 1 128 ? -7.203 -16.547 -6.801 1 98.31 128 ILE A N 1
ATOM 996 C CA . ILE A 1 128 ? -8.352 -16.281 -5.934 1 98.31 128 ILE A CA 1
ATOM 997 C C . ILE A 1 128 ? -7.863 -15.828 -4.562 1 98.31 128 ILE A C 1
ATOM 999 O O . ILE A 1 128 ? -8.398 -14.875 -3.99 1 98.31 128 ILE A O 1
ATOM 1003 N N . VAL A 1 129 ? -6.852 -16.469 -4.062 1 98.06 129 VAL A N 1
ATOM 1004 C CA . VAL A 1 129 ? -6.301 -16.078 -2.764 1 98.06 129 VAL A CA 1
ATOM 1005 C C . VAL A 1 129 ? -5.672 -14.688 -2.857 1 98.06 129 VAL A C 1
ATOM 1007 O O . VAL A 1 129 ? -5.801 -13.883 -1.938 1 98.06 129 VAL A O 1
ATOM 1010 N N . ALA A 1 130 ? -4.984 -14.414 -3.947 1 97.44 130 ALA A N 1
ATOM 1011 C CA . ALA A 1 130 ? -4.445 -13.078 -4.164 1 97.44 130 ALA A CA 1
ATOM 1012 C C . ALA A 1 130 ? -5.562 -12.039 -4.23 1 97.44 130 ALA A C 1
ATOM 1014 O O . ALA A 1 130 ? -5.426 -10.938 -3.699 1 97.44 130 ALA A O 1
ATOM 1015 N N . THR A 1 131 ? -6.66 -12.367 -4.867 1 98.38 131 THR A N 1
ATOM 1016 C CA . THR A 1 131 ? -7.816 -11.484 -4.949 1 98.38 131 THR A CA 1
ATOM 1017 C C . THR A 1 131 ? -8.406 -11.234 -3.562 1 98.38 131 THR A C 1
ATOM 1019 O O . THR A 1 131 ? -8.773 -10.109 -3.229 1 98.38 131 THR A O 1
ATOM 1022 N N . LEU A 1 132 ? -8.469 -12.312 -2.811 1 98.69 132 LEU A N 1
ATOM 1023 C CA . LEU A 1 132 ? -8.922 -12.18 -1.431 1 98.69 132 LEU A CA 1
ATOM 1024 C C . LEU A 1 132 ? -8.047 -11.203 -0.658 1 98.69 132 LEU A C 1
ATOM 1026 O O . LEU A 1 132 ? -8.555 -10.344 0.068 1 98.69 132 LEU A O 1
ATOM 1030 N N . TRP A 1 133 ? -6.797 -11.312 -0.818 1 98.31 133 TRP A N 1
ATOM 1031 C CA . TRP A 1 133 ? -5.836 -10.445 -0.145 1 98.31 133 TRP A CA 1
ATOM 1032 C C . TRP A 1 133 ? -6.066 -8.984 -0.516 1 98.31 133 TRP A C 1
ATOM 1034 O O . TRP A 1 133 ? -6.23 -8.133 0.361 1 98.31 133 TRP A O 1
ATOM 1044 N N . VAL A 1 134 ? -6.207 -8.688 -1.803 1 98 134 VAL A N 1
ATOM 1045 C CA . VAL A 1 134 ? -6.355 -7.328 -2.307 1 98 134 VAL A CA 1
ATOM 1046 C C . VAL A 1 134 ? -7.723 -6.773 -1.898 1 98 134 VAL A C 1
ATOM 1048 O O . VAL A 1 134 ? -7.855 -5.582 -1.613 1 98 134 VAL A O 1
ATOM 1051 N N . ALA A 1 135 ? -8.672 -7.625 -1.834 1 98.5 135 ALA A N 1
ATOM 1052 C CA . ALA A 1 135 ? -10.039 -7.195 -1.535 1 98.5 135 ALA A CA 1
ATOM 1053 C C . ALA A 1 135 ? -10.203 -6.883 -0.051 1 98.5 135 ALA A C 1
ATOM 1055 O O . ALA A 1 135 ? -10.992 -6.02 0.323 1 98.5 135 ALA A O 1
ATOM 1056 N N . GLU A 1 136 ? -9.375 -7.52 0.813 1 98.69 136 GLU A N 1
ATOM 1057 C CA . GLU A 1 136 ? -9.688 -7.449 2.238 1 98.69 136 GLU A CA 1
ATOM 1058 C C . GLU A 1 136 ? -8.672 -6.594 2.982 1 98.69 136 GLU A C 1
ATOM 1060 O O . GLU A 1 136 ? -8.914 -6.172 4.117 1 98.69 136 GLU A O 1
ATOM 1065 N N . ILE A 1 137 ? -7.562 -6.285 2.369 1 98.56 137 ILE A N 1
ATOM 1066 C CA . ILE A 1 137 ? -6.461 -5.652 3.086 1 98.56 137 ILE A CA 1
ATOM 1067 C C . ILE A 1 137 ? -6.883 -4.258 3.545 1 98.56 137 ILE A C 1
ATOM 1069 O O . ILE A 1 137 ? -6.383 -3.752 4.555 1 98.56 137 ILE A O 1
ATOM 1073 N N . SER A 1 138 ? -7.801 -3.588 2.889 1 98.62 138 SER A N 1
ATOM 1074 C CA . SER A 1 138 ? -8.242 -2.246 3.252 1 98.62 138 SER A CA 1
ATOM 1075 C C . SER A 1 138 ? -9.414 -2.295 4.227 1 98.62 138 SER A C 1
ATOM 1077 O O . SER A 1 138 ? -9.766 -1.281 4.836 1 98.62 138 SER A O 1
ATOM 1079 N N . SER A 1 139 ? -10.062 -3.461 4.434 1 98.62 139 SER A N 1
ATOM 1080 C CA . SER A 1 139 ? -11.328 -3.602 5.145 1 98.62 139 SER A CA 1
ATOM 1081 C C . SER A 1 139 ? -11.188 -3.197 6.609 1 98.62 139 SER A C 1
ATOM 1083 O O . SER A 1 139 ? -12.086 -2.57 7.172 1 98.62 139 SER A O 1
ATOM 1085 N N . PRO A 1 140 ? -10.07 -3.533 7.273 1 98.56 140 PRO A N 1
ATOM 1086 C CA . PRO A 1 140 ? -9.953 -3.104 8.672 1 98.56 140 PRO A CA 1
ATOM 1087 C C . PRO A 1 140 ? -10.07 -1.591 8.836 1 98.56 140 PRO A C 1
ATOM 1089 O O . PRO A 1 140 ? -10.711 -1.116 9.773 1 98.56 140 PRO A O 1
ATOM 1092 N N . PHE A 1 141 ? -9.523 -0.861 7.902 1 98.62 141 PHE A N 1
ATOM 1093 C CA . PHE A 1 141 ? -9.609 0.591 8 1 98.62 141 PHE A CA 1
ATOM 1094 C C . PHE A 1 141 ? -10.977 1.087 7.559 1 98.62 141 PHE A C 1
ATOM 1096 O O . PHE A 1 141 ? -11.477 2.088 8.078 1 98.62 141 PHE A O 1
ATOM 1103 N N . PHE A 1 142 ? -11.625 0.404 6.617 1 98.44 142 PHE A N 1
ATOM 1104 C CA . PHE A 1 142 ? -13 0.705 6.223 1 98.44 142 PHE A CA 1
ATOM 1105 C C . PHE A 1 142 ? -13.93 0.665 7.43 1 98.44 142 PHE A C 1
ATOM 1107 O O . PHE A 1 142 ? -14.742 1.572 7.625 1 98.44 142 PHE A O 1
ATOM 1114 N N . HIS A 1 143 ? -13.781 -0.331 8.227 1 98.44 143 HIS A N 1
ATOM 1115 C CA . HIS A 1 143 ? -14.656 -0.503 9.383 1 98.44 143 HIS A CA 1
ATOM 1116 C C . HIS A 1 143 ? -14.219 0.387 10.539 1 98.44 143 HIS A C 1
ATOM 1118 O O . HIS A 1 143 ? -15.062 0.904 11.281 1 98.44 143 HIS A O 1
ATOM 1124 N N . LEU A 1 144 ? -12.914 0.575 10.695 1 98.31 144 LEU A N 1
ATOM 1125 C CA . LEU A 1 144 ? -12.383 1.406 11.773 1 98.31 144 LEU A CA 1
ATOM 1126 C C . LEU A 1 144 ? -12.945 2.82 11.695 1 98.31 144 LEU A C 1
ATOM 1128 O O . LEU A 1 144 ? -13.289 3.414 12.719 1 98.31 144 LEU A O 1
ATOM 1132 N N . ARG A 1 145 ? -13.047 3.385 10.523 1 97.75 145 ARG A N 1
ATOM 1133 C CA . ARG A 1 145 ? -13.57 4.738 10.344 1 97.75 145 ARG A CA 1
ATOM 1134 C C . ARG A 1 145 ? -14.961 4.867 10.945 1 97.75 145 ARG A C 1
ATOM 1136 O O . ARG A 1 145 ? -15.258 5.844 11.633 1 97.75 145 ARG A O 1
ATOM 1143 N N . GLU A 1 146 ? -15.836 3.869 10.695 1 97.19 146 GLU A N 1
ATOM 1144 C CA . GLU A 1 146 ? -17.203 3.902 11.188 1 97.19 146 GLU A CA 1
ATOM 1145 C C . GLU A 1 146 ? -17.266 3.611 12.688 1 97.19 146 GLU A C 1
ATOM 1147 O O . GLU A 1 146 ? -18.062 4.211 13.414 1 97.19 146 GLU A O 1
ATOM 1152 N N . ILE A 1 147 ? -16.406 2.729 13.109 1 97.94 147 ILE A N 1
ATOM 1153 C CA . ILE A 1 147 ? -16.344 2.402 14.531 1 97.94 147 ILE A CA 1
ATOM 1154 C C . ILE A 1 147 ? -15.898 3.631 15.32 1 97.94 147 ILE A C 1
ATOM 1156 O O . ILE A 1 147 ? -16.484 3.949 16.359 1 97.94 147 ILE A O 1
ATOM 1160 N N . LEU A 1 148 ? -14.922 4.367 14.844 1 97.56 148 LEU A N 1
ATOM 1161 C CA . LEU A 1 148 ? -14.422 5.574 15.492 1 97.56 148 LEU A CA 1
ATOM 1162 C C . LEU A 1 148 ? -15.531 6.621 15.617 1 97.56 148 LEU A C 1
ATOM 1164 O O . LEU A 1 148 ? -15.656 7.277 16.656 1 97.56 148 LEU A O 1
ATOM 1168 N N . LYS A 1 149 ? -16.328 6.719 14.602 1 97.25 149 LYS A N 1
ATOM 1169 C CA . LYS A 1 149 ? -17.438 7.664 14.656 1 97.25 149 LYS A CA 1
ATOM 1170 C C . LYS A 1 149 ? -18.406 7.309 15.781 1 97.25 149 LYS A C 1
ATOM 1172 O O . LYS A 1 149 ? -18.844 8.18 16.531 1 97.25 149 LYS A O 1
ATOM 1177 N N . GLU A 1 150 ? -18.688 6.059 15.844 1 96.94 150 GLU A N 1
ATOM 1178 C CA . GLU A 1 150 ? -19.703 5.629 16.812 1 96.94 150 GLU A CA 1
ATOM 1179 C C . GLU A 1 150 ? -19.172 5.715 18.234 1 96.94 150 GLU A C 1
ATOM 1181 O O . GLU A 1 150 ? -19.938 5.934 19.188 1 96.94 150 GLU A O 1
ATOM 1186 N N . ILE A 1 151 ? -17.844 5.578 18.438 1 97.12 151 ILE A N 1
ATOM 1187 C CA . ILE A 1 151 ? -17.328 5.57 19.797 1 97.12 151 ILE A CA 1
ATOM 1188 C C . ILE A 1 151 ? -16.891 6.98 20.188 1 97.12 151 ILE A C 1
ATOM 1190 O O . ILE A 1 151 ? -16.188 7.16 21.188 1 97.12 151 ILE A O 1
ATOM 1194 N N . GLY A 1 152 ? -17.094 7.988 19.328 1 96.12 152 GLY A N 1
ATOM 1195 C CA . GLY A 1 152 ? -16.969 9.367 19.766 1 96.12 152 GLY A CA 1
ATOM 1196 C C . GLY A 1 152 ? -15.812 10.102 19.094 1 96.12 152 GLY A C 1
ATOM 1197 O O . GLY A 1 152 ? -15.453 11.203 19.5 1 96.12 152 GLY A O 1
ATOM 1198 N N . TYR A 1 153 ? -15.242 9.594 18.094 1 95.94 153 TYR A N 1
ATOM 1199 C CA . TYR A 1 153 ? -14.094 10.227 17.438 1 95.94 153 TYR A CA 1
ATOM 1200 C C . TYR A 1 153 ? -14.492 10.789 16.078 1 95.94 153 TYR A C 1
ATOM 1202 O O . TYR A 1 153 ? -13.648 10.906 15.188 1 95.94 153 TYR A O 1
ATOM 1210 N N . ARG A 1 154 ? -15.688 11.109 15.977 1 94.31 154 ARG A N 1
ATOM 1211 C CA . ARG A 1 154 ? -16.172 11.703 14.734 1 94.31 154 ARG A CA 1
ATOM 1212 C C . ARG A 1 154 ? -15.477 13.039 14.469 1 94.31 154 ARG A C 1
ATOM 1214 O O . ARG A 1 154 ? -15.305 13.852 15.375 1 94.31 154 ARG A O 1
ATOM 1221 N N . ASP A 1 155 ? -14.945 13.289 13.266 1 91.25 155 ASP A N 1
ATOM 1222 C CA . ASP A 1 155 ? -14.375 14.555 12.789 1 91.25 155 ASP A CA 1
ATOM 1223 C C . ASP A 1 155 ? -13.094 14.891 13.539 1 91.25 155 ASP A C 1
ATOM 1225 O O . ASP A 1 155 ? -12.828 16.062 13.828 1 91.25 155 ASP A O 1
ATOM 1229 N N . THR A 1 156 ? -12.469 13.969 14.047 1 93.94 156 THR A N 1
ATOM 1230 C CA . THR A 1 156 ? -11.156 14.133 14.664 1 93.94 156 THR A CA 1
ATOM 1231 C C . THR A 1 156 ? -10.047 13.805 13.664 1 93.94 156 THR A C 1
ATOM 1233 O O . THR A 1 156 ? -10.305 13.234 12.602 1 93.94 156 THR A O 1
ATOM 1236 N N . SER A 1 157 ? -8.852 14.18 14.008 1 94.69 157 SER A N 1
ATOM 1237 C CA . SER A 1 157 ? -7.691 13.828 13.195 1 94.69 157 SER A CA 1
ATOM 1238 C C . SER A 1 157 ? -7.543 12.32 13.078 1 94.69 157 SER A C 1
ATOM 1240 O O . SER A 1 157 ? -7.137 11.812 12.023 1 94.69 157 SER A O 1
ATOM 1242 N N . LEU A 1 158 ? -7.906 11.633 14.172 1 95.44 158 LEU A N 1
ATOM 1243 C CA . LEU A 1 158 ? -7.812 10.172 14.164 1 95.44 158 LEU A CA 1
ATOM 1244 C C . LEU A 1 158 ? -8.789 9.578 13.156 1 95.44 158 LEU A C 1
ATOM 1246 O O . LEU A 1 158 ? -8.438 8.664 12.406 1 95.44 158 LEU A O 1
ATOM 1250 N N . ASN A 1 159 ? -9.961 10.062 13.156 1 97.31 159 ASN A N 1
ATOM 1251 C CA . ASN A 1 159 ? -10.961 9.586 12.203 1 97.31 159 ASN A CA 1
ATOM 1252 C C . ASN A 1 159 ? -10.547 9.898 10.766 1 97.31 159 ASN A C 1
ATOM 1254 O O . ASN A 1 159 ? -10.711 9.062 9.875 1 97.31 159 ASN A O 1
ATOM 1258 N N . LEU A 1 160 ? -10.023 11.094 10.57 1 96.81 160 LEU A N 1
ATOM 1259 C CA . LEU A 1 160 ? -9.539 11.445 9.242 1 96.81 160 LEU A CA 1
ATOM 1260 C C . LEU A 1 160 ? -8.391 10.539 8.82 1 96.81 160 LEU A C 1
ATOM 1262 O O . LEU A 1 160 ? -8.32 10.117 7.664 1 96.81 160 LEU A O 1
ATOM 1266 N N . ALA A 1 161 ? -7.52 10.297 9.703 1 97.19 161 ALA A N 1
ATOM 1267 C CA . ALA A 1 161 ? -6.402 9.406 9.406 1 97.19 161 ALA A CA 1
ATOM 1268 C C . ALA A 1 161 ? -6.898 8.031 8.969 1 97.19 161 ALA A C 1
ATOM 1270 O O . ALA A 1 161 ? -6.367 7.438 8.023 1 97.19 161 ALA A O 1
ATOM 1271 N N . ALA A 1 162 ? -7.867 7.516 9.648 1 98.06 162 ALA A N 1
ATOM 1272 C CA . ALA A 1 162 ? -8.445 6.23 9.273 1 98.06 162 ALA A CA 1
ATOM 1273 C C . ALA A 1 162 ? -9.055 6.289 7.875 1 98.06 162 ALA A C 1
ATOM 1275 O O . ALA A 1 162 ? -8.891 5.359 7.082 1 98.06 162 ALA A O 1
ATOM 1276 N N . ASP A 1 163 ? -9.75 7.395 7.566 1 98.38 163 ASP A N 1
ATOM 1277 C CA . ASP A 1 163 ? -10.305 7.602 6.234 1 98.38 163 ASP A CA 1
ATOM 1278 C C . ASP A 1 163 ? -9.211 7.582 5.172 1 98.38 163 ASP A C 1
ATOM 1280 O O . ASP A 1 163 ? -9.359 6.926 4.137 1 98.38 163 ASP A O 1
ATOM 1284 N N . VAL A 1 164 ? -8.188 8.258 5.453 1 98.06 164 VAL A N 1
ATOM 1285 C CA . VAL A 1 164 ? -7.113 8.391 4.477 1 98.06 164 VAL A CA 1
ATOM 1286 C C . VAL A 1 164 ? -6.375 7.062 4.336 1 98.06 164 VAL A C 1
ATOM 1288 O O . VAL A 1 164 ? -6.02 6.66 3.225 1 98.06 164 VAL A O 1
ATOM 1291 N N . CYS A 1 165 ? -6.098 6.383 5.418 1 98.44 165 CYS A N 1
ATOM 1292 C CA . CYS A 1 165 ? -5.508 5.051 5.352 1 98.44 165 CYS A CA 1
ATOM 1293 C C . CYS A 1 165 ? -6.355 4.121 4.496 1 98.44 165 CYS A C 1
ATOM 1295 O O . CYS A 1 165 ? -5.832 3.422 3.625 1 98.44 165 CYS A O 1
ATOM 1297 N N . PHE A 1 166 ? -7.652 4.137 4.793 1 98.75 166 PHE A N 1
ATOM 1298 C CA . PHE A 1 166 ? -8.562 3.311 4.012 1 98.75 166 PHE A CA 1
ATOM 1299 C C . PHE A 1 166 ? -8.461 3.641 2.525 1 98.75 166 PHE A C 1
ATOM 1301 O O . PHE A 1 166 ? -8.25 2.752 1.699 1 98.75 166 PHE A O 1
ATOM 1308 N N . ALA A 1 167 ? -8.586 4.918 2.213 1 98.62 167 ALA A N 1
ATOM 1309 C CA . ALA A 1 167 ? -8.57 5.359 0.821 1 98.62 167 ALA A CA 1
ATOM 1310 C C . ALA A 1 167 ? -7.254 4.988 0.144 1 98.62 167 ALA A C 1
ATOM 1312 O O . ALA A 1 167 ? -7.246 4.512 -0.993 1 98.62 167 ALA A O 1
ATOM 1313 N N . THR A 1 168 ? -6.176 5.168 0.832 1 98.38 168 THR A N 1
ATOM 1314 C CA . THR A 1 168 ? -4.855 4.906 0.273 1 98.38 168 THR A CA 1
ATOM 1315 C C . THR A 1 168 ? -4.652 3.414 0.033 1 98.38 168 THR A C 1
ATOM 1317 O O . THR A 1 168 ? -4.254 3.004 -1.06 1 98.38 168 THR A O 1
ATOM 1320 N N . ILE A 1 169 ? -4.949 2.609 1 1 98.56 169 ILE A N 1
ATOM 1321 C CA . ILE A 1 169 ? -4.746 1.168 0.894 1 98.56 169 ILE A CA 1
ATOM 1322 C C . ILE A 1 169 ? -5.703 0.587 -0.146 1 98.56 169 ILE A C 1
ATOM 1324 O O . ILE A 1 169 ? -5.312 -0.264 -0.949 1 98.56 169 ILE A O 1
ATOM 1328 N N . PHE A 1 170 ? -6.949 1.043 -0.132 1 98.75 170 PHE A N 1
ATOM 1329 C CA . PHE A 1 170 ? -7.922 0.607 -1.127 1 98.75 170 PHE A CA 1
ATOM 1330 C C . PHE A 1 170 ? -7.422 0.898 -2.537 1 98.75 170 PHE A C 1
ATOM 1332 O O . PHE A 1 170 ? -7.469 0.029 -3.41 1 98.75 170 PHE A O 1
ATOM 1339 N N . THR A 1 171 ? -6.969 2.104 -2.74 1 98.38 171 THR A N 1
ATOM 1340 C CA . THR A 1 171 ? -6.508 2.518 -4.062 1 98.38 171 THR A CA 1
ATOM 1341 C C . THR A 1 171 ? -5.324 1.666 -4.512 1 98.38 171 THR A C 1
ATOM 1343 O O . THR A 1 171 ? -5.32 1.146 -5.633 1 98.38 171 THR A O 1
ATOM 1346 N N . LEU A 1 172 ? -4.391 1.451 -3.652 1 97.44 172 LEU A N 1
ATOM 1347 C CA . LEU A 1 172 ? -3.205 0.673 -4 1 97.44 172 LEU A CA 1
ATOM 1348 C C . LEU A 1 172 ? -3.57 -0.787 -4.25 1 97.44 172 LEU A C 1
ATOM 1350 O O . LEU A 1 172 ? -3.111 -1.388 -5.223 1 97.44 172 LEU A O 1
ATOM 1354 N N . ALA A 1 173 ? -4.383 -1.277 -3.414 1 98 173 ALA A N 1
ATOM 1355 C CA . ALA A 1 173 ? -4.703 -2.699 -3.498 1 98 173 ALA A CA 1
ATOM 1356 C C . ALA A 1 173 ? -5.684 -2.973 -4.637 1 98 173 ALA A C 1
ATOM 1358 O O . ALA A 1 173 ? -5.398 -3.777 -5.527 1 98 173 ALA A O 1
ATOM 1359 N N . ARG A 1 174 ? -6.758 -2.227 -4.691 1 98.5 174 ARG A N 1
ATOM 1360 C CA . ARG A 1 174 ? -7.859 -2.625 -5.562 1 98.5 174 ARG A CA 1
ATOM 1361 C C . ARG A 1 174 ? -7.793 -1.893 -6.898 1 98.5 174 ARG A C 1
ATOM 1363 O O . ARG A 1 174 ? -8.227 -2.422 -7.926 1 98.5 174 ARG A O 1
ATOM 1370 N N . ILE A 1 175 ? -7.285 -0.716 -6.895 1 98.31 175 ILE A N 1
ATOM 1371 C CA . ILE A 1 175 ? -7.312 0.068 -8.125 1 98.31 175 ILE A CA 1
ATOM 1372 C C . ILE A 1 175 ? -5.996 -0.099 -8.875 1 98.31 175 ILE A C 1
ATOM 1374 O O . ILE A 1 175 ? -5.969 -0.091 -10.109 1 98.31 175 ILE A O 1
ATOM 1378 N N . VAL A 1 176 ? -4.926 -0.262 -8.188 1 95.31 176 VAL A N 1
ATOM 1379 C CA . VAL A 1 176 ? -3.633 -0.451 -8.828 1 95.31 176 VAL A CA 1
ATOM 1380 C C . VAL A 1 176 ? -3.373 -1.941 -9.039 1 95.31 176 VAL A C 1
ATOM 1382 O O . VAL A 1 176 ? -3.191 -2.391 -10.18 1 95.31 176 VAL A O 1
ATOM 1385 N N . CYS A 1 177 ? -3.434 -2.734 -8.016 1 95.94 177 CYS A N 1
ATOM 1386 C CA . CYS A 1 177 ? -3.117 -4.156 -8.102 1 95.94 177 CYS A CA 1
ATOM 1387 C C . CYS A 1 177 ? -4.277 -4.938 -8.695 1 95.94 177 CYS A C 1
ATOM 1389 O O . CYS A 1 177 ? -4.07 -5.953 -9.367 1 95.94 177 CYS A O 1
ATOM 1391 N N . GLY A 1 178 ? -5.492 -4.473 -8.492 1 97.38 178 GLY A N 1
ATOM 1392 C CA . GLY A 1 178 ? -6.684 -5.168 -8.953 1 97.38 178 GLY A CA 1
ATOM 1393 C C . GLY A 1 178 ? -6.676 -5.449 -10.438 1 97.38 178 GLY A C 1
ATOM 1394 O O . GLY A 1 178 ? -6.805 -6.598 -10.859 1 97.38 178 GLY A O 1
ATOM 1395 N N . PRO A 1 179 ? -6.457 -4.406 -11.273 1 96.81 179 PRO A N 1
ATOM 1396 C CA . PRO A 1 179 ? -6.441 -4.625 -12.719 1 96.81 179 PRO A CA 1
ATOM 1397 C C . PRO A 1 179 ? -5.359 -5.605 -13.164 1 96.81 179 PRO A C 1
ATOM 1399 O O . PRO A 1 179 ? -5.555 -6.355 -14.117 1 96.81 179 PRO A O 1
ATOM 1402 N N . PHE A 1 180 ? -4.309 -5.613 -12.469 1 94.62 180 PHE A N 1
ATOM 1403 C CA . PHE A 1 180 ? -3.258 -6.574 -12.773 1 94.62 180 PHE A CA 1
ATOM 1404 C C . PHE A 1 180 ? -3.742 -8 -12.531 1 94.62 180 PHE A C 1
ATOM 1406 O O . PHE A 1 180 ? -3.496 -8.891 -13.344 1 94.62 180 PHE A O 1
ATOM 1413 N N . LEU A 1 181 ? -4.391 -8.203 -11.445 1 96.25 181 LEU A N 1
ATOM 1414 C CA . LEU A 1 181 ? -4.902 -9.539 -11.133 1 96.25 181 LEU A CA 1
ATOM 1415 C C . LEU A 1 181 ? -5.945 -9.977 -12.156 1 96.25 181 LEU A C 1
ATOM 1417 O O . LEU A 1 181 ? -5.992 -11.148 -12.531 1 96.25 181 LEU A O 1
ATOM 1421 N N . VAL A 1 182 ? -6.75 -9.016 -12.562 1 97.56 182 VAL A N 1
ATOM 1422 C CA . VAL A 1 182 ? -7.734 -9.32 -13.594 1 97.56 182 VAL A CA 1
ATOM 1423 C C . VAL A 1 182 ? -7.02 -9.734 -14.875 1 97.56 182 VAL A C 1
ATOM 1425 O O . VAL A 1 182 ? -7.395 -10.727 -15.508 1 97.56 182 VAL A O 1
ATOM 1428 N N . TYR A 1 183 ? -6.004 -9.062 -15.242 1 95.75 183 TYR A N 1
ATOM 1429 C CA . TYR A 1 183 ? -5.227 -9.383 -16.438 1 95.75 183 TYR A CA 1
ATOM 1430 C C . TYR A 1 183 ? -4.633 -10.781 -16.328 1 95.75 183 TYR A C 1
ATOM 1432 O O . TYR A 1 183 ? -4.711 -11.57 -17.281 1 95.75 183 TYR A O 1
ATOM 1440 N N . VAL A 1 184 ? -4.035 -11.062 -15.18 1 94.69 184 VAL A N 1
ATOM 1441 C CA . VAL A 1 184 ? -3.438 -12.375 -14.953 1 94.69 184 VAL A CA 1
ATOM 1442 C C . VAL A 1 184 ? -4.5 -13.461 -15.086 1 94.69 184 VAL A C 1
ATOM 1444 O O . VAL A 1 184 ? -4.27 -14.484 -15.727 1 94.69 184 VAL A O 1
ATOM 1447 N N . SER A 1 185 ? -5.633 -13.227 -14.5 1 96.19 185 SER A N 1
ATOM 1448 C CA . SER A 1 185 ? -6.715 -14.203 -14.531 1 96.19 185 SER A CA 1
ATOM 1449 C C . SER A 1 185 ? -7.242 -14.398 -15.953 1 96.19 185 SER A C 1
ATOM 1451 O O . SER A 1 185 ? -7.492 -15.531 -16.375 1 96.19 185 SER A O 1
ATOM 1453 N N . LEU A 1 186 ? -7.371 -13.312 -16.688 1 97.12 186 LEU A N 1
ATOM 1454 C CA . LEU A 1 186 ? -7.918 -13.367 -18.031 1 97.12 186 LEU A CA 1
ATOM 1455 C C . LEU A 1 186 ? -6.926 -14.008 -19 1 97.12 186 LEU A C 1
ATOM 1457 O O . LEU A 1 186 ? -7.332 -14.656 -19.969 1 97.12 186 LEU A O 1
ATOM 1461 N N . SER A 1 187 ? -5.645 -13.914 -18.734 1 95.75 187 SER A N 1
ATOM 1462 C CA . SER A 1 187 ? -4.605 -14.398 -19.641 1 95.75 187 SER A CA 1
ATOM 1463 C C . SER A 1 187 ? -4.285 -15.867 -19.375 1 95.75 187 SER A C 1
ATOM 1465 O O . SER A 1 187 ? -3.672 -16.531 -20.219 1 95.75 187 SER A O 1
ATOM 1467 N N . ALA A 1 188 ? -4.641 -16.344 -18.234 1 96.19 188 ALA A N 1
ATOM 1468 C CA . ALA A 1 188 ? -4.395 -17.734 -17.891 1 96.19 188 ALA A CA 1
ATOM 1469 C C . ALA A 1 188 ? -5.547 -18.625 -18.344 1 96.19 188 ALA A C 1
ATOM 1471 O O . ALA A 1 188 ? -6.602 -18.141 -18.75 1 96.19 188 ALA A O 1
ATOM 1472 N N . ASP A 1 189 ? -5.332 -19.953 -18.312 1 97.25 189 ASP A N 1
ATOM 1473 C CA . ASP A 1 189 ? -6.344 -20.906 -18.75 1 97.25 189 ASP A CA 1
ATOM 1474 C C . ASP A 1 189 ? -7.359 -21.172 -17.641 1 97.25 189 ASP A C 1
ATOM 1476 O O . ASP A 1 189 ? -7.566 -22.328 -17.25 1 97.25 189 ASP A O 1
ATOM 1480 N N . ASN A 1 190 ? -8.031 -20.141 -17.234 1 97.81 190 ASN A N 1
ATOM 1481 C CA . ASN A 1 190 ? -9.07 -20.234 -16.203 1 97.81 190 ASN A CA 1
ATOM 1482 C C . ASN A 1 190 ? -10.453 -20.406 -16.828 1 97.81 190 ASN A C 1
ATOM 1484 O O . ASN A 1 190 ? -10.703 -19.938 -17.953 1 97.81 190 ASN A O 1
ATOM 1488 N N . PRO A 1 191 ? -11.328 -21.109 -16.141 1 97.62 191 PRO A N 1
ATOM 1489 C CA . PRO A 1 191 ? -12.719 -21.156 -16.594 1 97.62 191 PRO A CA 1
ATOM 1490 C C . PRO A 1 191 ? -13.336 -19.75 -16.719 1 97.62 191 PRO A C 1
ATOM 1492 O O . PRO A 1 191 ? -13.031 -18.875 -15.914 1 97.62 191 PRO A O 1
ATOM 1495 N N . ILE A 1 192 ? -14.203 -19.641 -17.625 1 97.69 192 ILE A N 1
ATOM 1496 C CA . ILE A 1 192 ? -14.805 -18.344 -17.938 1 97.69 192 ILE A CA 1
ATOM 1497 C C . ILE A 1 192 ? -15.555 -17.812 -16.719 1 97.69 192 ILE A C 1
ATOM 1499 O O . ILE A 1 192 ? -15.586 -16.609 -16.484 1 97.69 192 ILE A O 1
ATOM 1503 N N . PHE A 1 193 ? -16.125 -18.672 -15.984 1 97.75 193 PHE A N 1
ATOM 1504 C CA . PHE A 1 193 ? -16.906 -18.25 -14.82 1 97.75 193 PHE A CA 1
ATOM 1505 C C . PHE A 1 193 ? -16 -17.594 -13.781 1 97.75 193 PHE A C 1
ATOM 1507 O O . PHE A 1 193 ? -16.391 -16.594 -13.172 1 97.75 193 PHE A O 1
ATOM 1514 N N . ILE A 1 194 ? -14.844 -18.094 -13.531 1 97.75 194 ILE A N 1
ATOM 1515 C CA . ILE A 1 194 ? -13.891 -17.516 -12.594 1 97.75 194 ILE A CA 1
ATOM 1516 C C . ILE A 1 194 ? -13.422 -16.156 -13.117 1 97.75 194 ILE A C 1
ATOM 1518 O O . ILE A 1 194 ? -13.328 -15.195 -12.359 1 97.75 194 ILE A O 1
ATOM 1522 N N . LYS A 1 195 ? -13.164 -16.078 -14.461 1 98.12 195 LYS A N 1
ATOM 1523 C CA . LYS A 1 195 ? -12.789 -14.82 -15.094 1 98.12 195 LYS A CA 1
ATOM 1524 C C . LYS A 1 195 ? -13.875 -13.758 -14.883 1 98.12 195 LYS A C 1
ATOM 1526 O O . LYS A 1 195 ? -13.57 -12.609 -14.57 1 98.12 195 LYS A O 1
ATOM 1531 N N . ALA A 1 196 ? -15.117 -14.195 -14.969 1 98.12 196 ALA A N 1
ATOM 1532 C CA . ALA A 1 196 ? -16.25 -13.281 -14.836 1 98.12 196 ALA A CA 1
ATOM 1533 C C . ALA A 1 196 ? -16.375 -12.766 -13.406 1 98.12 196 ALA A C 1
ATOM 1535 O O . ALA A 1 196 ? -16.609 -11.57 -13.195 1 98.12 196 ALA A O 1
ATOM 1536 N N . MET A 1 197 ? -16.234 -13.594 -12.445 1 98.25 197 MET A N 1
ATOM 1537 C CA . MET A 1 197 ? -16.375 -13.18 -11.055 1 98.25 197 MET A CA 1
ATOM 1538 C C . MET A 1 197 ? -15.242 -12.242 -10.648 1 98.25 197 MET A C 1
ATOM 1540 O O . MET A 1 197 ? -15.477 -11.242 -9.961 1 98.25 197 MET A O 1
ATOM 1544 N N . GLY A 1 198 ? -14.023 -12.586 -11.102 1 97.94 198 GLY A N 1
ATOM 1545 C CA . GLY A 1 198 ? -12.906 -11.688 -10.852 1 97.94 198 GLY A CA 1
ATOM 1546 C C . GLY A 1 198 ? -13.109 -10.305 -11.445 1 97.94 198 GLY A C 1
ATOM 1547 O O . GLY A 1 198 ? -12.867 -9.297 -10.789 1 97.94 198 GLY A O 1
ATOM 1548 N N . SER A 1 199 ? -13.57 -10.281 -12.672 1 98.31 199 SER A N 1
ATOM 1549 C CA . SER A 1 199 ? -13.844 -9.016 -13.336 1 98.31 199 SER A CA 1
ATOM 1550 C C . SER A 1 199 ? -14.984 -8.266 -12.656 1 98.31 199 SER A C 1
ATOM 1552 O O . SER A 1 199 ? -14.953 -7.043 -12.547 1 98.31 199 SER A O 1
ATOM 1554 N N . GLY A 1 200 ? -15.977 -9.047 -12.242 1 98.38 200 GLY A N 1
ATOM 1555 C CA . GLY A 1 200 ? -17.078 -8.445 -11.508 1 98.38 200 GLY A CA 1
ATOM 1556 C C . GLY A 1 200 ? -16.641 -7.762 -10.227 1 98.38 200 GLY A C 1
ATOM 1557 O O . GLY A 1 200 ? -17.094 -6.66 -9.914 1 98.38 200 GLY A O 1
ATOM 1558 N N . LEU A 1 201 ? -15.758 -8.367 -9.5 1 98.38 201 LEU A N 1
ATOM 1559 C CA . LEU A 1 201 ? -15.234 -7.762 -8.273 1 98.38 201 LEU A CA 1
ATOM 1560 C C . LEU A 1 201 ? -14.484 -6.469 -8.586 1 98.38 201 LEU A C 1
ATOM 1562 O O . LEU A 1 201 ? -14.555 -5.504 -7.824 1 98.38 201 LEU A O 1
ATOM 1566 N N . GLN A 1 202 ? -13.766 -6.465 -9.695 1 98.62 202 GLN A N 1
ATOM 1567 C CA . GLN A 1 202 ? -13.031 -5.262 -10.078 1 98.62 202 GLN A CA 1
ATOM 1568 C C . GLN A 1 202 ? -13.984 -4.121 -10.414 1 98.62 202 GLN A C 1
ATOM 1570 O O . GLN A 1 202 ? -13.695 -2.957 -10.125 1 98.62 202 GLN A O 1
ATOM 1575 N N . LEU A 1 203 ? -15.117 -4.473 -11.047 1 98.38 203 LEU A N 1
ATOM 1576 C CA . LEU A 1 203 ? -16.109 -3.453 -11.344 1 98.38 203 LEU A CA 1
ATOM 1577 C C . LEU A 1 203 ? -16.672 -2.848 -10.062 1 98.38 203 LEU A C 1
ATOM 1579 O O . LEU A 1 203 ? -16.844 -1.631 -9.969 1 98.38 203 LEU A O 1
ATOM 1583 N N . VAL A 1 204 ? -16.953 -3.672 -9.094 1 98.19 204 VAL A N 1
ATOM 1584 C CA . VAL A 1 204 ? -17.406 -3.186 -7.801 1 98.19 204 VAL A CA 1
ATOM 1585 C C . VAL A 1 204 ? -16.359 -2.266 -7.188 1 98.19 204 VAL A C 1
ATOM 1587 O O . VAL A 1 204 ? -16.688 -1.22 -6.625 1 98.19 204 VAL A O 1
ATOM 1590 N N . SER A 1 205 ? -15.109 -2.635 -7.324 1 98.62 205 SER A N 1
ATOM 1591 C CA . SER A 1 205 ? -14.008 -1.843 -6.777 1 98.62 205 SER A CA 1
ATOM 1592 C C . SER A 1 205 ? -13.922 -0.478 -7.453 1 98.62 205 SER A C 1
ATOM 1594 O O . SER A 1 205 ? -13.672 0.533 -6.793 1 98.62 205 SER A O 1
ATOM 1596 N N . ILE A 1 206 ? -14.133 -0.425 -8.734 1 98.5 206 ILE A N 1
ATOM 1597 C CA . ILE A 1 206 ? -14.094 0.836 -9.461 1 98.5 206 ILE A CA 1
ATOM 1598 C C . ILE A 1 206 ? -15.242 1.734 -9 1 98.5 206 ILE A C 1
ATOM 1600 O O . ILE A 1 206 ? -15.055 2.936 -8.789 1 98.5 206 ILE A O 1
ATOM 1604 N N . PHE A 1 207 ? -16.375 1.119 -8.828 1 98.38 207 PHE A N 1
ATOM 1605 C CA . PHE A 1 207 ? -17.531 1.858 -8.328 1 98.38 207 PHE A CA 1
ATOM 1606 C C . PHE A 1 207 ? -17.25 2.424 -6.945 1 98.38 207 PHE A C 1
ATOM 1608 O O . PHE A 1 207 ? -17.516 3.6 -6.684 1 98.38 207 PHE A O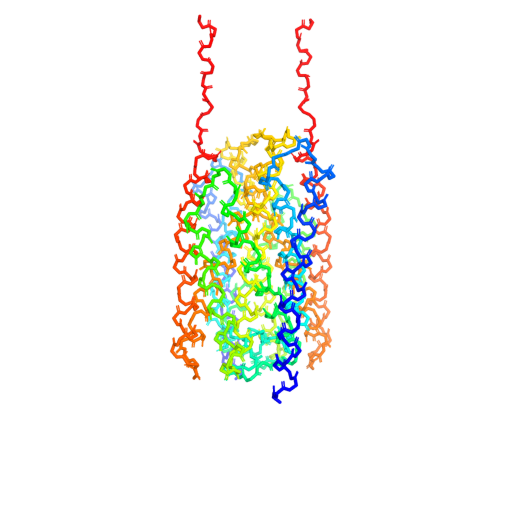 1
ATOM 1615 N N . TRP A 1 208 ? -16.734 1.61 -6.047 1 98.44 208 TRP A N 1
ATOM 1616 C CA . TRP A 1 208 ? -16.422 2.053 -4.691 1 98.44 208 TRP A CA 1
ATOM 1617 C C . TRP A 1 208 ? -15.328 3.115 -4.703 1 98.44 208 TRP A C 1
ATOM 1619 O O . TRP A 1 208 ? -15.328 4.023 -3.871 1 98.44 208 TRP A O 1
ATOM 1629 N N . PHE A 1 209 ? -14.406 2.973 -5.613 1 98.69 209 PHE A N 1
ATOM 1630 C CA . PHE A 1 209 ? -13.352 3.973 -5.723 1 98.69 209 PHE A CA 1
ATOM 1631 C C . PHE A 1 209 ? -13.938 5.344 -6.039 1 98.69 209 PHE A C 1
ATOM 1633 O O . PHE A 1 209 ? -13.492 6.355 -5.492 1 98.69 209 PHE A O 1
ATOM 1640 N N . TYR A 1 210 ? -14.883 5.348 -6.941 1 98.12 210 TYR A N 1
ATOM 1641 C CA . TYR A 1 210 ? -15.562 6.59 -7.27 1 98.12 210 TYR A CA 1
ATOM 1642 C C . TYR A 1 210 ? -16.188 7.219 -6.027 1 98.12 210 TYR A C 1
ATOM 1644 O O . TYR A 1 210 ? -16.047 8.422 -5.797 1 98.12 210 TYR A O 1
ATOM 1652 N N . LYS A 1 211 ? -16.797 6.453 -5.223 1 97.69 211 LYS A N 1
ATOM 1653 C CA . LYS A 1 211 ? -17.422 6.938 -3.992 1 97.69 211 LYS A CA 1
ATOM 1654 C C . LYS A 1 211 ? -16.375 7.43 -3.002 1 97.69 211 LYS A C 1
ATOM 1656 O O . LYS A 1 211 ? -16.562 8.461 -2.354 1 97.69 211 LYS A O 1
ATOM 1661 N N . ILE A 1 212 ? -15.32 6.707 -2.855 1 98.19 212 ILE A N 1
ATOM 1662 C CA . ILE A 1 212 ? -14.234 7.055 -1.94 1 98.19 212 ILE A CA 1
ATOM 1663 C C . ILE A 1 212 ? -13.609 8.383 -2.363 1 98.19 212 ILE A C 1
ATOM 1665 O O . ILE A 1 212 ? -13.328 9.234 -1.521 1 98.19 212 ILE A O 1
ATOM 1669 N N . PHE A 1 213 ? -13.438 8.5 -3.648 1 96.75 213 PHE A N 1
ATOM 1670 C CA . PHE A 1 213 ? -12.875 9.734 -4.18 1 96.75 213 PHE A CA 1
ATOM 1671 C C . PHE A 1 213 ? -13.75 10.93 -3.824 1 96.75 213 PHE A C 1
ATOM 1673 O O . PHE A 1 213 ? -13.25 11.977 -3.412 1 96.75 213 PHE A O 1
ATOM 1680 N N . GLY A 1 214 ? -15.055 10.805 -3.977 1 96.69 214 GLY A N 1
ATOM 1681 C CA . GLY A 1 214 ? -15.984 11.852 -3.586 1 96.69 214 GLY A CA 1
ATOM 1682 C C . GLY A 1 214 ? -15.906 12.195 -2.111 1 96.69 214 GLY A C 1
ATOM 1683 O O . GLY A 1 214 ? -15.891 13.375 -1.742 1 96.69 214 GLY A O 1
ATOM 1684 N N . MET A 1 215 ? -15.805 11.227 -1.354 1 96.06 215 MET A N 1
ATOM 1685 C CA . MET A 1 215 ? -15.727 11.422 0.092 1 96.06 215 MET A CA 1
ATOM 1686 C C . MET A 1 215 ? -14.445 12.156 0.474 1 96.06 215 MET A C 1
ATOM 1688 O O . MET A 1 215 ? -14.477 13.086 1.277 1 96.06 215 MET A O 1
ATOM 1692 N N . MET A 1 216 ? -13.352 11.758 -0.072 1 96.38 216 MET A 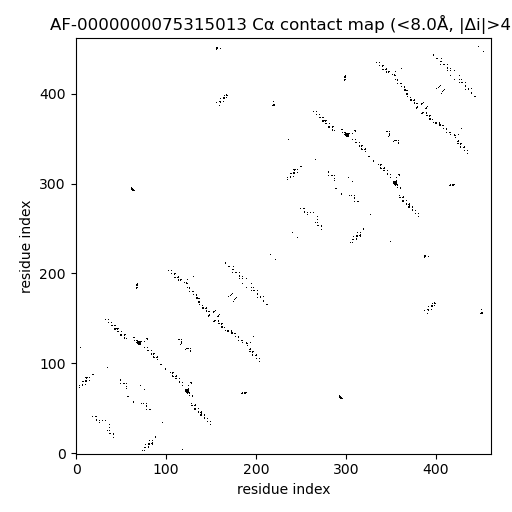N 1
ATOM 1693 C CA . MET A 1 216 ? -12.062 12.375 0.242 1 96.38 216 MET A CA 1
ATOM 1694 C C . MET A 1 216 ? -12.023 13.828 -0.23 1 96.38 216 MET A C 1
ATOM 1696 O O . MET A 1 216 ? -11.516 14.695 0.475 1 96.38 216 MET A O 1
ATOM 1700 N N . ARG A 1 217 ? -12.57 14.047 -1.423 1 95 217 ARG A N 1
ATOM 1701 C CA . ARG A 1 217 ? -12.633 15.414 -1.931 1 95 217 ARG A CA 1
ATOM 1702 C C . ARG A 1 217 ? -13.406 16.312 -0.979 1 95 217 ARG A C 1
ATOM 1704 O O . ARG A 1 217 ? -12.992 17.438 -0.707 1 95 217 ARG A O 1
ATOM 1711 N N . TYR A 1 218 ? -14.422 15.805 -0.499 1 93.44 218 TYR A N 1
ATOM 1712 C CA . TYR A 1 218 ? -15.25 16.562 0.43 1 93.44 218 TYR A CA 1
ATOM 1713 C C . TYR A 1 218 ? -14.508 16.828 1.731 1 93.44 218 TYR A C 1
ATOM 1715 O O . TYR A 1 218 ? -14.461 17.969 2.199 1 93.44 218 TYR A O 1
ATOM 1723 N N . LYS A 1 219 ? -13.914 15.883 2.271 1 92.88 219 LYS A N 1
ATOM 1724 C CA . LYS A 1 219 ? -13.297 15.992 3.588 1 92.88 219 LYS A CA 1
ATOM 1725 C C . LYS A 1 219 ? -12.023 16.844 3.529 1 92.88 219 LYS A C 1
ATOM 1727 O O . LYS A 1 219 ? -11.68 17.516 4.496 1 92.88 219 LYS A O 1
ATOM 1732 N N . LEU A 1 220 ? -11.359 16.797 2.457 1 93.12 220 LEU A N 1
ATOM 1733 C CA . LEU A 1 220 ? -10.047 17.438 2.373 1 93.12 220 LEU A CA 1
ATOM 1734 C C . LEU A 1 220 ? -10.18 18.875 1.879 1 93.12 220 LEU A C 1
ATOM 1736 O O . LEU A 1 220 ? -9.344 19.719 2.197 1 93.12 220 LEU A O 1
ATOM 1740 N N . PHE A 1 221 ? -11.18 19.25 1.152 1 88.62 221 PHE A N 1
ATOM 1741 C CA . PHE A 1 221 ? -11.242 20.562 0.521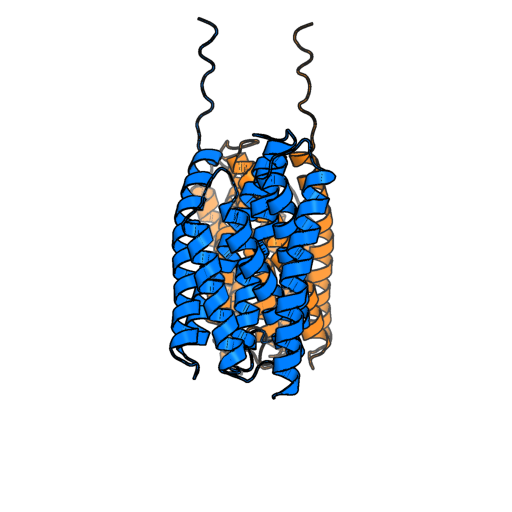 1 88.62 221 PHE A CA 1
ATOM 1742 C C . PHE A 1 221 ? -12.484 21.312 0.973 1 88.62 221 PHE A C 1
ATOM 1744 O O . PHE A 1 221 ? -12.758 22.406 0.483 1 88.62 221 PHE A O 1
ATOM 1751 N N . LYS A 1 222 ? -13.234 20.703 1.959 1 75.56 222 LYS A N 1
ATOM 1752 C CA . LYS A 1 222 ? -14.391 21.438 2.451 1 75.56 222 LYS A CA 1
ATOM 1753 C C . LYS A 1 222 ? -13.961 22.688 3.215 1 75.56 222 LYS A C 1
ATOM 1755 O O . LYS A 1 222 ? -13.047 22.641 4.035 1 75.56 222 LYS A O 1
ATOM 1760 N N . LYS A 1 223 ? -14.383 23.922 2.793 1 62.09 223 LYS A N 1
ATOM 1761 C CA . LYS A 1 223 ? -14.156 25.234 3.398 1 62.09 223 LYS A CA 1
ATOM 1762 C C . LYS A 1 223 ? -14.766 25.312 4.793 1 62.09 223 LYS A C 1
ATOM 1764 O O . LYS A 1 223 ? -15.875 24.812 5.016 1 62.09 223 LYS A O 1
ATOM 1769 N N . PRO A 1 224 ? -13.961 25.578 5.871 1 57.41 224 PRO A N 1
ATOM 1770 C CA . PRO A 1 224 ? -14.531 25.766 7.207 1 57.41 224 PRO A CA 1
ATOM 1771 C C . PRO A 1 224 ? -15.805 26.609 7.199 1 57.41 224 PRO A C 1
ATOM 1773 O O . PRO A 1 224 ? -15.93 27.531 6.402 1 57.41 224 PRO A O 1
ATOM 1776 N N . LYS A 1 225 ? -17.016 25.938 7.484 1 52.03 225 LYS A N 1
ATOM 1777 C CA . LYS A 1 225 ? -18.203 26.766 7.633 1 52.03 225 LYS A CA 1
ATOM 1778 C C . LYS A 1 225 ? -17.922 28 8.5 1 52.03 225 LYS A C 1
ATOM 1780 O O . LYS A 1 225 ? -17.328 27.875 9.57 1 52.03 225 LYS A O 1
ATOM 1785 N N . LEU A 1 226 ? -17.859 29.078 7.996 1 46.56 226 LEU A N 1
ATOM 1786 C CA . LEU A 1 226 ? -17.875 30.344 8.727 1 46.56 226 LEU A CA 1
ATOM 1787 C C . LEU A 1 226 ? -18.984 30.344 9.781 1 46.56 226 LEU A C 1
ATOM 1789 O O . LEU A 1 226 ? -20.141 30.094 9.461 1 46.56 226 LEU A O 1
ATOM 1793 N N . ASN A 1 227 ? -18.703 29.844 10.914 1 44.44 227 ASN A N 1
ATOM 1794 C CA . ASN A 1 227 ? -19.641 30.141 11.977 1 44.44 227 ASN A CA 1
ATOM 1795 C C . ASN A 1 227 ? -20.188 31.562 11.859 1 44.44 227 ASN A C 1
ATOM 1797 O O . ASN A 1 227 ? -19.422 32.531 11.953 1 44.44 227 ASN A O 1
ATOM 1801 N N . LYS A 1 228 ? -21.188 31.844 11.055 1 46.84 228 LYS A N 1
ATOM 1802 C CA . LYS A 1 228 ? -21.906 33.125 11.094 1 46.84 228 LYS A CA 1
ATOM 1803 C C . LYS A 1 228 ? -22.328 33.469 12.516 1 46.84 228 LYS A C 1
ATOM 1805 O O . LYS A 1 228 ? -23.5 33.281 12.891 1 46.84 228 LYS A O 1
ATOM 1810 N N . LYS A 1 229 ? -21.938 33.062 13.633 1 43.56 229 LYS A N 1
ATOM 1811 C CA . LYS A 1 229 ? -22.578 33.656 14.805 1 43.56 229 LYS A CA 1
ATOM 1812 C C . LYS A 1 229 ? -22.422 35.156 14.812 1 43.56 229 LYS A C 1
ATOM 1814 O O . LYS A 1 229 ? -23.328 35.875 15.242 1 43.56 229 LYS A O 1
ATOM 1819 N N . SER A 1 230 ? -21.141 35.812 14.953 1 36.38 230 SER A N 1
ATOM 1820 C CA . SER A 1 230 ? -21.234 37.062 15.727 1 36.38 230 SER A CA 1
ATOM 1821 C C . SER A 1 230 ? -21.922 38.156 14.93 1 36.38 230 SER A C 1
ATOM 1823 O O . SER A 1 230 ? -21.922 39.312 15.344 1 36.38 230 SER A O 1
ATOM 1825 N N . ILE A 1 231 ? -22.719 37.906 13.812 1 30.75 231 ILE A N 1
ATOM 1826 C CA . ILE A 1 231 ? -23.562 39.094 13.883 1 30.75 231 ILE A CA 1
ATOM 1827 C C . ILE A 1 231 ? -24.703 38.844 14.859 1 30.75 231 ILE A C 1
ATOM 1829 O O . ILE A 1 231 ? -25.359 37.812 14.812 1 30.75 231 ILE A O 1
ATOM 1833 N N . MET B 1 1 ? 28.672 -6.207 -22.984 1 71.19 1 MET B N 1
ATOM 1834 C CA . MET B 1 1 ? 28.922 -5.82 -21.594 1 71.19 1 MET B CA 1
ATOM 1835 C C . MET B 1 1 ? 29.578 -4.441 -21.516 1 71.19 1 MET B C 1
ATOM 1837 O O . MET B 1 1 ? 29.078 -3.547 -20.844 1 71.19 1 MET B O 1
ATOM 1841 N N . GLU B 1 2 ? 30.594 -4.188 -22.422 1 80.62 2 GLU B N 1
ATOM 1842 C CA . GLU B 1 2 ? 31.297 -2.912 -22.406 1 80.62 2 GLU B CA 1
ATOM 1843 C C . GLU B 1 2 ? 30.406 -1.783 -22.922 1 80.62 2 GLU B C 1
ATOM 1845 O O . GLU B 1 2 ? 30.391 -0.69 -22.344 1 80.62 2 GLU B O 1
ATOM 1850 N N . GLU B 1 3 ? 29.562 -2.07 -23.891 1 88.62 3 GLU B N 1
ATOM 1851 C CA . GLU B 1 3 ? 28.688 -1.043 -24.453 1 88.62 3 GLU B CA 1
ATOM 1852 C C . GLU B 1 3 ? 27.609 -0.622 -23.453 1 88.62 3 GLU B C 1
ATOM 1854 O O . GLU B 1 3 ? 27.281 0.56 -23.359 1 88.62 3 GLU B O 1
ATOM 1859 N N . GLU B 1 4 ? 27.141 -1.526 -22.766 1 90.38 4 GLU B N 1
ATOM 1860 C CA . GLU B 1 4 ? 26.094 -1.236 -21.781 1 90.38 4 GLU B CA 1
ATOM 1861 C C . GLU B 1 4 ? 26.656 -0.408 -20.625 1 90.38 4 GLU B C 1
ATOM 1863 O O . GLU B 1 4 ? 25.984 0.477 -20.094 1 90.38 4 GLU B O 1
ATOM 1868 N N . GLN B 1 5 ? 27.891 -0.685 -20.344 1 91.38 5 GLN B N 1
ATOM 1869 C CA . GLN B 1 5 ? 28.547 0.063 -19.266 1 91.38 5 GLN B CA 1
ATOM 1870 C C . GLN B 1 5 ? 28.812 1.502 -19.688 1 91.38 5 GLN B C 1
ATOM 1872 O O . GLN B 1 5 ? 28.688 2.43 -18.891 1 91.38 5 GLN B O 1
ATOM 1877 N N . VAL B 1 6 ? 29.219 1.611 -20.891 1 93.94 6 VAL B N 1
ATOM 1878 C CA . VAL B 1 6 ? 29.469 2.945 -21.438 1 93.94 6 VAL B CA 1
ATOM 1879 C C . VAL B 1 6 ? 28.156 3.74 -21.453 1 93.94 6 VAL B C 1
ATOM 1881 O O . VAL B 1 6 ? 28.141 4.918 -21.094 1 93.94 6 VAL B O 1
ATOM 1884 N N . ARG B 1 7 ? 27.156 3.15 -21.828 1 96.31 7 ARG B N 1
ATOM 1885 C CA . ARG B 1 7 ? 25.844 3.789 -21.875 1 96.31 7 ARG B CA 1
ATOM 1886 C C . ARG B 1 7 ? 25.406 4.211 -20.469 1 96.31 7 ARG B C 1
ATOM 1888 O O . ARG B 1 7 ? 24.938 5.336 -20.281 1 96.31 7 ARG B O 1
ATOM 1895 N N . ALA B 1 8 ? 25.562 3.311 -19.562 1 97 8 ALA B N 1
ATOM 1896 C CA . ALA B 1 8 ? 25.219 3.625 -18.188 1 97 8 ALA B CA 1
ATOM 1897 C C . ALA B 1 8 ? 26.016 4.824 -17.672 1 97 8 ALA B C 1
ATOM 1899 O O . ALA B 1 8 ? 25.469 5.703 -17 1 97 8 ALA B O 1
ATOM 1900 N N . SER B 1 9 ? 27.266 4.844 -18.047 1 97.31 9 SER B N 1
ATOM 1901 C CA . SER B 1 9 ? 28.109 5.949 -17.625 1 97.31 9 SER B CA 1
ATOM 1902 C C . SER B 1 9 ? 27.656 7.266 -18.234 1 97.31 9 SER B C 1
ATOM 1904 O O . SER B 1 9 ? 27.672 8.305 -17.562 1 97.31 9 SER B O 1
ATOM 1906 N N . LYS B 1 10 ? 27.25 7.219 -19.438 1 98.12 10 LYS B N 1
ATOM 1907 C CA . LYS B 1 10 ? 26.719 8.414 -20.094 1 98.12 10 LYS B CA 1
ATOM 1908 C C . LYS B 1 10 ? 25.453 8.898 -19.422 1 98.12 10 LYS B C 1
ATOM 1910 O O . LYS B 1 10 ? 25.266 10.102 -19.203 1 98.12 10 LYS B O 1
ATOM 1915 N N . ILE B 1 11 ? 24.578 7.988 -19.047 1 98.62 11 ILE B N 1
ATOM 1916 C CA . ILE B 1 11 ? 23.328 8.328 -18.391 1 98.62 11 ILE B CA 1
ATOM 1917 C C . ILE B 1 11 ? 23.625 8.992 -17.047 1 98.62 11 ILE B C 1
ATOM 1919 O O . ILE B 1 11 ? 23 9.992 -16.688 1 98.62 11 ILE B O 1
ATOM 1923 N N . ILE B 1 12 ? 24.578 8.461 -16.359 1 98.69 12 ILE B N 1
ATOM 1924 C CA . ILE B 1 12 ? 24.938 8.969 -15.031 1 98.69 12 ILE B CA 1
ATOM 1925 C C . ILE B 1 12 ? 25.484 10.391 -15.156 1 98.69 12 ILE B C 1
ATOM 1927 O O . ILE B 1 12 ? 25.016 11.305 -14.469 1 98.69 12 ILE B O 1
ATOM 1931 N N . VAL B 1 13 ? 26.469 10.594 -16.078 1 98.25 13 VAL B N 1
ATOM 1932 C CA . VAL B 1 13 ? 27.125 11.891 -16.219 1 98.25 13 VAL B CA 1
ATOM 1933 C C . VAL B 1 13 ? 26.125 12.93 -16.719 1 98.25 13 VAL B C 1
ATOM 1935 O O . VAL B 1 13 ? 25.984 14 -16.125 1 98.25 13 VAL B O 1
ATOM 1938 N N . PHE B 1 14 ? 25.406 12.633 -17.734 1 98.5 14 PHE B N 1
ATOM 1939 C CA . PHE B 1 14 ? 24.422 13.555 -18.281 1 98.5 14 PHE B CA 1
ATOM 1940 C C . PHE B 1 14 ? 23.281 13.797 -17.281 1 98.5 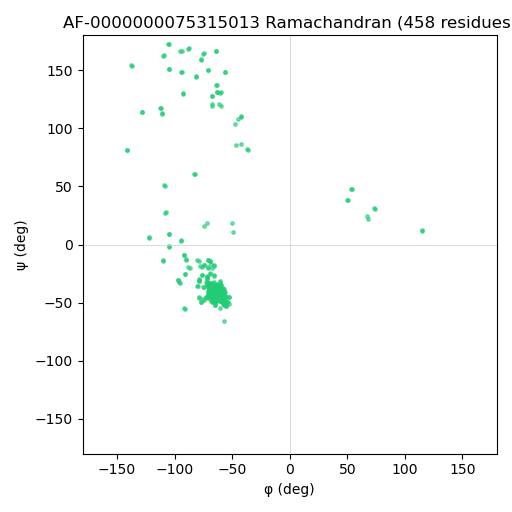14 PHE B C 1
ATOM 1942 O O . PHE B 1 14 ? 22.734 14.891 -17.219 1 98.5 14 PHE B O 1
ATOM 1949 N N . GLY B 1 15 ? 22.938 12.727 -16.531 1 98.75 15 GLY B N 1
ATOM 1950 C CA . GLY B 1 15 ? 21.922 12.867 -15.516 1 98.75 15 GLY B CA 1
ATOM 1951 C C . GLY B 1 15 ? 22.281 13.852 -14.43 1 98.75 15 GLY B C 1
ATOM 1952 O O . GLY B 1 15 ? 21.484 14.719 -14.07 1 98.75 15 GLY B O 1
ATOM 1953 N N . VAL B 1 16 ? 23.484 13.719 -13.945 1 98.69 16 VAL B N 1
ATOM 1954 C CA . VAL B 1 16 ? 23.938 14.617 -12.891 1 98.69 16 VAL B CA 1
ATOM 1955 C C . VAL B 1 16 ? 23.891 16.062 -13.383 1 98.69 16 VAL B C 1
ATOM 1957 O O . VAL B 1 16 ? 23.422 16.953 -12.672 1 98.69 16 VAL B O 1
ATOM 1960 N N . ILE B 1 17 ? 24.328 16.312 -14.594 1 98.56 17 ILE B N 1
ATOM 1961 C CA . ILE B 1 17 ? 24.328 17.641 -15.18 1 98.56 17 ILE B CA 1
ATOM 1962 C C . ILE B 1 17 ? 22.891 18.125 -15.352 1 98.56 17 ILE B C 1
ATOM 1964 O O . ILE B 1 17 ? 22.562 19.266 -14.984 1 98.56 17 ILE B O 1
ATOM 1968 N N . SER B 1 18 ? 22.047 17.281 -15.828 1 98.75 18 SER B N 1
ATOM 1969 C CA . SER B 1 18 ? 20.656 17.641 -16.094 1 98.75 18 SER B CA 1
ATOM 1970 C C . SER B 1 18 ? 19.922 18 -14.812 1 98.75 18 SER B C 1
ATOM 1972 O O . SER B 1 18 ? 19.172 18.984 -14.773 1 98.75 18 SER B O 1
ATOM 1974 N N . TRP B 1 19 ? 20.094 17.203 -13.734 1 98.81 19 TRP B N 1
ATOM 1975 C CA . TRP B 1 19 ? 19.469 17.516 -12.461 1 98.81 19 TRP B CA 1
ATOM 1976 C C . TRP B 1 19 ? 19.984 18.828 -11.898 1 98.81 19 TRP B C 1
ATOM 1978 O O . TRP B 1 19 ? 19.219 19.625 -11.336 1 98.81 19 TRP B O 1
ATOM 1988 N N . SER B 1 20 ? 21.281 19.078 -12.078 1 98.38 20 SER B N 1
ATOM 1989 C CA . SER B 1 20 ? 21.875 20.328 -11.586 1 98.38 20 SER B CA 1
ATOM 1990 C C . SER B 1 20 ? 21.312 21.531 -12.32 1 98.38 20 SER B C 1
ATOM 1992 O O . SER B 1 20 ? 20.953 22.531 -11.695 1 98.38 20 SER B O 1
ATOM 1994 N N . VAL B 1 21 ? 21.203 21.438 -13.609 1 98.5 21 VAL B N 1
ATOM 1995 C CA . VAL B 1 21 ? 20.625 22.516 -14.406 1 98.5 21 VAL B CA 1
ATOM 1996 C C . VAL B 1 21 ? 19.156 22.703 -14.055 1 98.5 21 VAL B C 1
ATOM 1998 O O . VAL B 1 21 ? 18.688 23.828 -13.898 1 98.5 21 VAL B O 1
ATOM 2001 N N . ALA B 1 22 ? 18.469 21.609 -13.898 1 98.75 22 ALA B N 1
ATOM 2002 C CA . ALA B 1 22 ? 17.062 21.672 -13.539 1 98.75 22 ALA B CA 1
ATOM 2003 C C . ALA B 1 22 ? 16.875 22.359 -12.188 1 98.75 22 ALA B C 1
ATOM 2005 O O . ALA B 1 22 ? 15.906 23.094 -11.992 1 98.75 22 ALA B O 1
ATOM 2006 N N . PHE B 1 23 ? 17.766 22.109 -11.305 1 98.38 23 PHE B N 1
ATOM 2007 C CA . PHE B 1 23 ? 17.688 22.734 -9.992 1 98.38 23 PHE B CA 1
ATOM 2008 C C . PHE B 1 23 ? 17.828 24.25 -10.102 1 98.38 23 PHE B C 1
ATOM 2010 O O . PHE B 1 23 ? 17.047 25 -9.516 1 98.38 23 PHE B O 1
ATOM 2017 N N . VAL B 1 24 ? 18.844 24.703 -10.852 1 97.88 24 VAL B N 1
ATOM 2018 C CA . VAL B 1 24 ? 19.078 26.141 -11.023 1 97.88 24 VAL B CA 1
ATOM 2019 C C . VAL B 1 24 ? 17.859 26.797 -11.664 1 97.88 24 VAL B C 1
ATOM 2021 O O . VAL B 1 24 ? 17.422 27.859 -11.234 1 97.88 24 VAL B O 1
ATOM 2024 N N . LEU B 1 25 ? 17.312 26.156 -12.633 1 98.31 25 LEU B N 1
ATOM 2025 C CA . LEU B 1 25 ? 16.125 26.672 -13.305 1 98.31 25 LEU B CA 1
ATOM 2026 C C . LEU B 1 25 ? 14.93 26.719 -12.352 1 98.31 25 LEU B C 1
ATOM 2028 O O . LEU B 1 25 ? 14.188 27.703 -12.32 1 98.31 25 LEU B O 1
ATOM 2032 N N . THR B 1 26 ? 14.758 25.641 -11.555 1 98.44 26 THR B N 1
ATOM 2033 C CA . THR B 1 26 ? 13.648 25.578 -10.602 1 98.44 26 THR B CA 1
ATOM 2034 C C . THR B 1 26 ? 13.797 26.656 -9.523 1 98.44 26 THR B C 1
ATOM 2036 O O . THR B 1 26 ? 12.812 27.266 -9.117 1 98.44 26 THR B O 1
ATOM 2039 N N . ARG B 1 27 ? 15.039 26.906 -9.125 1 97.19 27 ARG B N 1
ATOM 2040 C CA . ARG B 1 27 ? 15.312 27.938 -8.141 1 97.19 27 ARG B CA 1
ATOM 2041 C C . ARG B 1 27 ? 14.953 29.312 -8.68 1 97.19 27 ARG B C 1
ATOM 2043 O O . ARG B 1 27 ? 14.445 30.172 -7.949 1 97.19 27 ARG B O 1
ATOM 2050 N N . ARG B 1 28 ? 15.18 29.469 -9.922 1 97.5 28 ARG B N 1
ATOM 2051 C CA . ARG B 1 28 ? 14.875 30.75 -10.555 1 97.5 28 ARG B CA 1
ATOM 2052 C C . ARG B 1 28 ? 13.367 30.938 -10.703 1 97.5 28 ARG B C 1
ATOM 2054 O O . ARG B 1 28 ? 12.852 32.031 -10.453 1 97.5 28 ARG B O 1
ATOM 2061 N N . ILE B 1 29 ? 12.703 29.953 -11.133 1 97.94 29 ILE B N 1
ATOM 2062 C CA . ILE B 1 29 ? 11.258 30 -11.359 1 97.94 29 ILE B CA 1
ATOM 2063 C C . ILE B 1 29 ? 10.531 30.156 -10.031 1 97.94 29 ILE B C 1
ATOM 2065 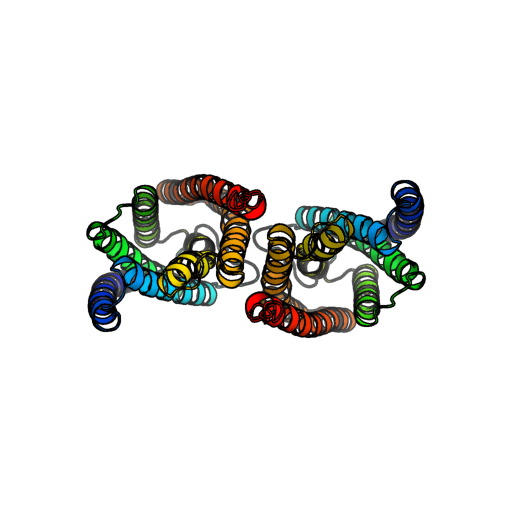O O . ILE B 1 29 ? 9.586 30.938 -9.922 1 97.94 29 ILE B O 1
ATOM 2069 N N . PHE B 1 30 ? 11 29.422 -9.047 1 97.69 30 PHE B N 1
ATOM 2070 C CA . PHE B 1 30 ? 10.352 29.453 -7.734 1 97.69 30 PHE B CA 1
ATOM 2071 C C . PHE B 1 30 ? 11.227 30.172 -6.719 1 97.69 30 PHE B C 1
ATOM 2073 O O . PHE B 1 30 ? 11.477 29.656 -5.629 1 97.69 30 PHE B O 1
ATOM 2080 N N . SER B 1 31 ? 11.641 31.312 -7.094 1 96.25 31 SER B N 1
ATOM 2081 C CA . SER B 1 31 ? 12.602 32.094 -6.316 1 96.25 31 SER B CA 1
ATOM 2082 C C . SER B 1 31 ? 11.992 32.562 -5.012 1 96.25 31 SER B C 1
ATOM 2084 O O . SER B 1 31 ? 12.711 32.906 -4.066 1 96.25 31 SER B O 1
ATOM 2086 N N . LYS B 1 32 ? 10.695 32.594 -4.91 1 97.19 32 LYS B N 1
ATOM 2087 C CA . LYS B 1 32 ? 10.016 33.062 -3.715 1 97.19 32 LYS B CA 1
ATOM 2088 C C . LYS B 1 32 ? 10 32 -2.619 1 97.19 32 LYS B C 1
ATOM 2090 O O . LYS B 1 32 ? 9.719 32.312 -1.458 1 97.19 32 LYS B O 1
ATOM 2095 N N . TYR B 1 33 ? 10.32 30.797 -2.99 1 97.31 33 TYR B N 1
ATOM 2096 C CA . TYR B 1 33 ? 10.305 29.688 -2.037 1 97.31 33 TYR B CA 1
ATOM 2097 C C . TYR B 1 33 ? 11.719 29.297 -1.634 1 97.31 33 TYR B C 1
ATOM 2099 O O . TYR B 1 33 ? 12.695 29.828 -2.158 1 97.31 33 TYR B O 1
ATOM 2107 N N . SER B 1 34 ? 11.797 28.438 -0.689 1 96.25 34 SER B N 1
ATOM 2108 C CA . SER B 1 34 ? 13.086 28.078 -0.105 1 96.25 34 SER B CA 1
ATOM 2109 C C . SER B 1 34 ? 13.883 27.172 -1.04 1 96.25 34 SER B C 1
ATOM 2111 O O . SER B 1 34 ? 13.336 26.641 -2.01 1 96.25 34 SER B O 1
ATOM 2113 N N . PHE B 1 35 ? 15.156 27.047 -0.764 1 96.44 35 PHE B N 1
ATOM 2114 C CA . PHE B 1 35 ? 16.047 26.094 -1.414 1 96.44 35 PHE B CA 1
ATOM 2115 C C . PHE B 1 35 ? 15.477 24.688 -1.349 1 96.44 35 PHE B C 1
ATOM 2117 O O . PHE B 1 35 ? 15.43 23.984 -2.361 1 96.44 35 PHE B O 1
ATOM 2124 N N . SER B 1 36 ? 15.008 24.375 -0.151 1 95.88 36 SER B N 1
ATOM 2125 C CA . SER B 1 36 ? 14.453 23.047 0.083 1 95.88 36 SER B CA 1
ATOM 2126 C C . SER B 1 36 ? 13.219 22.797 -0.774 1 95.88 36 SER B C 1
ATOM 2128 O O . SER B 1 36 ? 12.992 21.688 -1.257 1 95.88 36 SER B O 1
ATOM 2130 N N . PHE B 1 37 ? 12.438 23.797 -0.935 1 97 37 PHE B N 1
ATOM 2131 C CA . PHE B 1 37 ? 11.242 23.703 -1.77 1 97 37 PHE B CA 1
ATOM 2132 C C . PHE B 1 37 ? 11.609 23.266 -3.184 1 97 37 PHE B C 1
ATOM 2134 O O . PHE B 1 37 ? 11.031 22.312 -3.709 1 97 37 PHE B O 1
ATOM 2141 N N . SER B 1 38 ? 12.57 23.922 -3.805 1 97.62 38 SER B N 1
ATOM 2142 C CA . SER B 1 38 ? 13.008 23.594 -5.16 1 97.62 38 SER B CA 1
ATOM 2143 C C . SER B 1 38 ? 13.586 22.188 -5.242 1 97.62 38 SER B C 1
ATOM 2145 O O . SER B 1 38 ? 13.312 21.453 -6.191 1 97.62 38 SER B O 1
ATOM 2147 N N . ASN B 1 39 ? 14.367 21.875 -4.258 1 97.44 39 ASN B N 1
ATOM 2148 C CA . ASN B 1 39 ? 14.969 20.531 -4.238 1 97.44 39 ASN B CA 1
ATOM 2149 C C . ASN B 1 39 ? 13.914 19.453 -4.117 1 97.44 39 ASN B C 1
ATOM 2151 O O . ASN B 1 39 ? 14.039 18.391 -4.727 1 97.44 39 ASN B O 1
ATOM 2155 N N . ARG B 1 40 ? 12.906 19.672 -3.34 1 97.88 40 ARG B N 1
ATOM 2156 C CA . ARG B 1 40 ? 11.836 18.703 -3.141 1 97.88 40 ARG B CA 1
ATOM 2157 C C . ARG B 1 40 ? 11.031 18.5 -4.422 1 97.88 40 ARG B C 1
ATOM 2159 O O . ARG B 1 40 ? 10.547 17.406 -4.688 1 97.88 40 ARG B O 1
ATOM 2166 N N . LEU B 1 41 ? 10.906 19.516 -5.188 1 98.44 41 LEU B N 1
ATOM 2167 C CA . LEU B 1 41 ? 10.242 19.359 -6.477 1 98.44 41 LEU B CA 1
ATOM 2168 C C . LEU B 1 41 ? 11.008 18.406 -7.375 1 98.44 41 LEU B C 1
ATOM 2170 O O . LEU B 1 41 ? 10.406 17.547 -8.023 1 98.44 41 LEU B O 1
ATOM 2174 N N . LEU B 1 42 ? 12.273 18.531 -7.395 1 98.62 42 LEU B N 1
ATOM 2175 C CA . LEU B 1 42 ? 13.094 17.641 -8.203 1 98.62 42 LEU B CA 1
ATOM 2176 C C . LEU B 1 42 ? 13.07 16.219 -7.641 1 98.62 42 LEU B C 1
ATOM 2178 O O . LEU B 1 42 ? 13.047 15.25 -8.398 1 98.62 42 LEU B O 1
ATOM 2182 N N . SER B 1 43 ? 13.094 16.125 -6.316 1 98.56 43 SER B N 1
ATOM 2183 C CA . SER B 1 43 ? 12.992 14.812 -5.676 1 98.56 43 SER B CA 1
ATOM 2184 C C . SER B 1 43 ? 11.68 14.117 -6.031 1 98.56 43 SER B C 1
ATOM 2186 O O . SER B 1 43 ? 11.656 12.914 -6.285 1 98.56 43 SER B O 1
ATOM 2188 N N . THR B 1 44 ? 10.656 14.914 -6.043 1 98.75 44 THR B N 1
ATOM 2189 C CA . THR B 1 44 ? 9.359 14.375 -6.422 1 98.75 44 THR B CA 1
ATOM 2190 C C . THR B 1 44 ? 9.375 13.883 -7.867 1 98.75 44 THR B C 1
ATOM 2192 O O . THR B 1 44 ? 8.859 12.805 -8.164 1 98.75 44 THR B O 1
ATOM 2195 N N . ALA B 1 45 ? 9.922 14.68 -8.727 1 98.69 45 ALA B N 1
ATOM 2196 C CA . ALA B 1 45 ? 10.039 14.281 -10.133 1 98.69 45 ALA B CA 1
ATOM 2197 C C . ALA B 1 45 ? 10.844 13 -10.273 1 98.69 45 ALA B C 1
ATOM 2199 O O . ALA B 1 45 ? 10.422 12.07 -10.969 1 98.69 45 ALA B O 1
ATOM 2200 N N . HIS B 1 46 ? 11.984 12.961 -9.633 1 98.81 46 HIS B N 1
ATOM 2201 C CA . HIS B 1 46 ? 12.805 11.758 -9.688 1 98.81 46 HIS B CA 1
ATOM 2202 C C . HIS B 1 46 ? 12.023 10.539 -9.203 1 98.81 46 HIS B C 1
ATOM 2204 O O . HIS B 1 46 ? 11.992 9.5 -9.875 1 98.81 46 HIS B O 1
ATOM 2210 N N . ALA B 1 47 ? 11.422 10.656 -8.016 1 98.75 47 ALA B N 1
ATOM 2211 C CA . ALA B 1 47 ? 10.719 9.523 -7.418 1 98.75 47 ALA B CA 1
ATOM 2212 C C . ALA B 1 47 ? 9.633 9 -8.352 1 98.75 47 ALA B C 1
ATOM 2214 O O . ALA B 1 47 ? 9.5 7.789 -8.539 1 98.75 47 ALA B O 1
ATOM 2215 N N . THR B 1 48 ? 8.922 9.867 -8.961 1 98.62 48 THR B N 1
ATOM 2216 C CA . THR B 1 48 ? 7.828 9.5 -9.852 1 98.62 48 THR B CA 1
ATOM 2217 C C . THR B 1 48 ? 8.359 8.805 -11.102 1 98.62 48 THR B C 1
ATOM 2219 O O . THR B 1 48 ? 7.871 7.742 -11.484 1 98.62 48 THR B O 1
ATOM 2222 N N . ILE B 1 49 ? 9.328 9.367 -11.695 1 98.69 49 ILE B N 1
ATOM 2223 C CA . ILE B 1 49 ? 9.898 8.812 -12.922 1 98.69 49 ILE B CA 1
ATOM 2224 C C . ILE B 1 49 ? 10.586 7.488 -12.609 1 98.69 49 ILE B C 1
ATOM 2226 O O . ILE B 1 49 ? 10.453 6.516 -13.352 1 98.69 49 ILE B O 1
ATOM 2230 N N . ALA B 1 50 ? 11.344 7.461 -11.484 1 98.75 50 ALA B N 1
ATOM 2231 C CA . ALA B 1 50 ? 12.094 6.266 -11.102 1 98.75 50 ALA B CA 1
ATOM 2232 C C . ALA B 1 50 ? 11.156 5.086 -10.867 1 98.75 50 ALA B C 1
ATOM 2234 O O . ALA B 1 50 ? 11.406 3.979 -11.344 1 98.75 50 ALA B O 1
ATOM 2235 N N . VAL B 1 51 ? 10.07 5.332 -10.164 1 98.44 51 VAL B N 1
ATOM 2236 C CA . VAL B 1 51 ? 9.117 4.266 -9.883 1 98.44 51 VAL B CA 1
ATOM 2237 C C . VAL B 1 51 ? 8.469 3.795 -11.188 1 98.44 51 VAL B C 1
ATOM 2239 O O . VAL B 1 51 ? 8.297 2.594 -11.398 1 98.44 51 VAL B O 1
ATOM 2242 N N . THR B 1 52 ? 8.172 4.742 -12.07 1 98 52 THR B N 1
ATOM 2243 C CA . THR B 1 52 ? 7.574 4.406 -13.359 1 98 52 THR B CA 1
ATOM 2244 C C . THR B 1 52 ? 8.547 3.58 -14.203 1 98 52 THR B C 1
ATOM 2246 O O . THR B 1 52 ? 8.18 2.52 -14.719 1 98 52 THR B O 1
ATOM 2249 N N . LEU B 1 53 ? 9.773 4.016 -14.305 1 98.25 53 LEU B N 1
ATOM 2250 C CA . LEU B 1 53 ? 10.773 3.307 -15.094 1 98.25 53 LEU B CA 1
ATOM 2251 C C . LEU B 1 53 ? 11.078 1.941 -14.484 1 98.25 53 LEU B C 1
ATOM 2253 O O . LEU B 1 53 ? 11.281 0.965 -15.211 1 98.25 53 LEU B O 1
ATOM 2257 N N . ALA B 1 54 ? 11.125 1.906 -13.156 1 98.12 54 ALA B N 1
ATOM 2258 C CA . ALA B 1 54 ? 11.336 0.629 -12.484 1 98.12 54 ALA B CA 1
ATOM 2259 C C . ALA B 1 54 ? 10.227 -0.363 -12.82 1 98.12 54 ALA B C 1
ATOM 2261 O O . ALA B 1 54 ? 10.5 -1.519 -13.148 1 98.12 54 ALA B O 1
ATOM 2262 N N . THR B 1 55 ? 9.016 0.117 -12.797 1 96.44 55 THR B N 1
ATOM 2263 C CA . THR B 1 55 ? 7.871 -0.729 -13.125 1 96.44 55 THR B CA 1
ATOM 2264 C C . THR B 1 55 ? 7.969 -1.239 -14.555 1 96.44 55 THR B C 1
ATOM 2266 O O . THR B 1 55 ? 7.746 -2.424 -14.812 1 96.44 55 THR B O 1
ATOM 2269 N N . LEU B 1 56 ? 8.391 -0.425 -15.469 1 96.12 56 LEU B N 1
ATOM 2270 C CA . LEU B 1 56 ? 8.469 -0.768 -16.891 1 96.12 56 LEU B CA 1
ATOM 2271 C C . LEU B 1 56 ? 9.641 -1.707 -17.156 1 96.12 56 LEU B C 1
ATOM 2273 O O . LEU B 1 56 ? 9.672 -2.389 -18.188 1 96.12 56 LEU B O 1
ATOM 2277 N N . SER B 1 57 ? 10.57 -1.773 -16.219 1 96.69 57 SER B N 1
ATOM 2278 C CA . SER B 1 57 ? 11.758 -2.596 -16.422 1 96.69 57 SER B CA 1
ATOM 2279 C C . SER B 1 57 ? 11.555 -4.004 -15.875 1 96.69 57 SER B C 1
ATOM 2281 O O . SER B 1 57 ? 12.375 -4.895 -16.109 1 96.69 57 SER B O 1
ATOM 2283 N N . VAL B 1 58 ? 10.445 -4.184 -15.164 1 93.25 58 VAL B N 1
ATOM 2284 C CA . VAL B 1 58 ? 10.164 -5.496 -14.594 1 93.25 58 VAL B CA 1
ATOM 2285 C C . VAL B 1 58 ? 9.883 -6.496 -15.711 1 93.25 58 VAL B C 1
ATOM 2287 O O . VAL B 1 58 ? 9.086 -6.219 -16.609 1 93.25 58 VAL B O 1
ATOM 2290 N N . GLN B 1 59 ? 10.547 -7.594 -15.719 1 86.94 59 GLN B N 1
ATOM 2291 C CA . GLN B 1 59 ? 10.438 -8.594 -16.781 1 86.94 59 GLN B CA 1
ATOM 2292 C C . GLN B 1 59 ? 9.133 -9.383 -16.656 1 86.94 59 GLN B C 1
ATOM 2294 O O . GLN B 1 59 ? 8.469 -9.656 -17.656 1 86.94 59 GLN B O 1
ATOM 2299 N N . ASP B 1 60 ? 8.867 -9.797 -15.508 1 86.12 60 ASP B N 1
ATOM 2300 C CA . ASP B 1 60 ? 7.633 -10.5 -15.195 1 86.12 60 ASP B CA 1
ATOM 2301 C C . ASP B 1 60 ? 6.926 -9.867 -13.992 1 86.12 60 ASP B C 1
ATOM 2303 O O . ASP B 1 60 ? 7.398 -9.984 -12.859 1 86.12 60 ASP B O 1
ATOM 2307 N N . LEU B 1 61 ? 5.824 -9.344 -14.258 1 85.19 61 LEU B N 1
ATOM 2308 C CA . LEU B 1 61 ? 5.094 -8.617 -13.227 1 85.19 61 LEU B CA 1
ATOM 2309 C C . LEU B 1 61 ? 4.566 -9.578 -12.156 1 85.19 61 LEU B C 1
ATOM 2311 O O . LEU B 1 61 ? 4.27 -9.156 -11.039 1 85.19 61 LEU B O 1
ATOM 2315 N N . SER B 1 62 ? 4.375 -10.805 -12.523 1 85.44 62 SER B N 1
ATOM 2316 C CA . SER B 1 62 ? 3.912 -11.781 -11.539 1 85.44 62 SER B CA 1
ATOM 2317 C C . SER B 1 62 ? 5.004 -12.117 -10.531 1 85.44 62 SER B C 1
ATOM 2319 O O . SER B 1 62 ? 4.719 -12.617 -9.445 1 85.44 62 SER B O 1
ATOM 2321 N N . CYS B 1 63 ? 6.234 -11.82 -10.93 1 89.81 63 CYS B N 1
ATOM 2322 C CA . CYS B 1 63 ? 7.402 -12.016 -10.078 1 89.81 63 CYS B CA 1
ATOM 2323 C C . CYS B 1 63 ? 8.398 -10.883 -10.25 1 89.81 63 CYS B C 1
ATOM 2325 O O . CYS B 1 63 ? 9.461 -11.062 -10.844 1 89.81 63 CYS B O 1
ATOM 2327 N N . PRO B 1 64 ? 8.133 -9.852 -9.602 1 90.94 64 PRO B N 1
ATOM 2328 C CA . PRO B 1 64 ? 8.891 -8.633 -9.867 1 90.94 64 PRO B CA 1
ATOM 2329 C C . PRO B 1 64 ? 10.336 -8.719 -9.367 1 90.94 64 PRO B C 1
ATOM 2331 O O . PRO B 1 64 ? 11.172 -7.898 -9.758 1 90.94 64 PRO B O 1
ATOM 2334 N N . VAL B 1 65 ? 10.672 -9.688 -8.562 1 94.06 65 VAL B N 1
ATOM 2335 C CA . VAL B 1 65 ? 12.023 -9.789 -8.023 1 94.06 65 VAL B CA 1
ATOM 2336 C C . VAL B 1 65 ? 12.781 -10.906 -8.742 1 94.06 65 VAL B C 1
ATOM 2338 O O . VAL B 1 65 ? 13.883 -11.281 -8.336 1 94.06 65 VAL B O 1
ATOM 2341 N N . CYS B 1 66 ? 12.156 -11.461 -9.852 1 91.94 66 CYS B N 1
ATOM 2342 C CA . CYS B 1 66 ? 12.758 -12.539 -10.633 1 91.94 66 CYS B CA 1
ATOM 2343 C C . CYS B 1 66 ? 13.305 -12.016 -11.953 1 91.94 66 CYS B C 1
ATOM 2345 O O . CYS B 1 66 ? 12.75 -11.07 -12.531 1 91.94 66 CYS B O 1
ATOM 2347 N N . PRO B 1 67 ? 14.367 -12.68 -12.492 1 93.56 67 PRO B N 1
ATOM 2348 C CA . PRO B 1 67 ? 15.188 -13.711 -11.859 1 93.56 67 PRO B CA 1
ATOM 2349 C C . PRO B 1 67 ? 16.078 -13.148 -10.758 1 93.56 67 PRO B C 1
ATOM 2351 O O . PRO B 1 67 ? 16.516 -12 -10.836 1 93.56 67 PRO B O 1
ATOM 2354 N N . ARG B 1 68 ? 16.375 -13.945 -9.766 1 94.69 68 ARG B N 1
ATOM 2355 C CA . ARG B 1 68 ? 17.172 -13.531 -8.617 1 94.69 68 ARG B CA 1
ATOM 2356 C C . ARG B 1 68 ? 18.656 -13.586 -8.945 1 94.69 68 ARG B C 1
ATOM 2358 O O . ARG B 1 68 ? 19.109 -14.484 -9.664 1 94.69 68 ARG B O 1
ATOM 2365 N N . ALA B 1 69 ? 19.328 -12.641 -8.375 1 96.94 69 ALA B N 1
ATOM 2366 C CA . ALA B 1 69 ? 20.781 -12.586 -8.5 1 96.94 69 ALA B CA 1
ATOM 2367 C C . ALA B 1 69 ? 21.219 -12.703 -9.961 1 96.94 69 ALA B C 1
ATOM 2369 O O . ALA B 1 69 ? 22.203 -13.375 -10.273 1 96.94 69 ALA B O 1
ATOM 2370 N N . SER B 1 70 ? 20.469 -12.086 -10.852 1 94.12 70 SER B N 1
ATOM 2371 C CA . SER B 1 70 ? 20.734 -12.227 -12.281 1 94.12 70 SER B CA 1
ATOM 2372 C C . SER B 1 70 ? 21.266 -10.93 -12.875 1 94.12 70 SER B C 1
ATOM 2374 O O . SER B 1 70 ? 21.203 -9.875 -12.242 1 94.12 70 SER B O 1
ATOM 2376 N N . LYS B 1 71 ? 21.859 -11.102 -14.039 1 96.12 71 LYS B N 1
ATOM 2377 C CA . LYS B 1 71 ? 22.344 -9.938 -14.773 1 96.12 71 LYS B CA 1
ATOM 2378 C C . LYS B 1 71 ? 21.188 -8.977 -15.102 1 96.12 71 LYS B C 1
ATOM 2380 O O . LYS B 1 71 ? 20.141 -9.398 -15.586 1 96.12 71 LYS B O 1
ATOM 2385 N N . PRO B 1 72 ? 21.422 -7.66 -14.773 1 97.06 72 PRO B N 1
ATOM 2386 C CA . PRO B 1 72 ? 20.375 -6.695 -15.102 1 97.06 72 PRO B CA 1
ATOM 2387 C C . PRO B 1 72 ? 20.125 -6.574 -16.609 1 97.06 72 PRO B C 1
ATOM 2389 O O . PRO B 1 72 ? 21.078 -6.641 -17.391 1 97.06 72 PRO B O 1
ATOM 2392 N N . SER B 1 73 ? 18.875 -6.512 -16.969 1 96.44 73 SER B N 1
ATOM 2393 C CA . SER B 1 73 ? 18.531 -6.195 -18.359 1 96.44 73 SER B CA 1
ATOM 2394 C C . SER B 1 73 ? 18.984 -4.785 -18.719 1 96.44 73 SER B C 1
ATOM 2396 O O . SER B 1 73 ? 19.359 -3.998 -17.859 1 96.44 73 SER B O 1
ATOM 2398 N N . ARG B 1 74 ? 18.969 -4.523 -20 1 95.81 74 ARG B N 1
ATOM 2399 C CA . ARG B 1 74 ? 19.344 -3.191 -20.469 1 95.81 74 ARG B CA 1
ATOM 2400 C C . ARG B 1 74 ? 18.469 -2.119 -19.828 1 95.81 74 ARG B C 1
ATOM 2402 O O . ARG B 1 74 ? 18.969 -1.078 -19.406 1 95.81 74 ARG B O 1
ATOM 2409 N N . LYS B 1 75 ? 17.188 -2.389 -19.734 1 97.31 75 LYS B N 1
ATOM 2410 C CA . LYS B 1 75 ? 16.266 -1.436 -19.141 1 97.31 75 LYS B CA 1
ATOM 2411 C C . LYS B 1 75 ? 16.562 -1.236 -17.656 1 97.31 75 LYS B C 1
ATOM 2413 O O . LYS B 1 75 ? 16.516 -0.11 -17.156 1 97.31 75 LYS B O 1
ATOM 2418 N N . GLN B 1 76 ? 16.828 -2.289 -16.984 1 97.81 76 GLN B N 1
ATOM 2419 C CA . GLN B 1 76 ? 17.156 -2.211 -15.562 1 97.81 76 GLN B CA 1
ATOM 2420 C C . GLN B 1 76 ? 18.422 -1.393 -15.336 1 97.81 76 GLN B C 1
ATOM 2422 O O . GLN B 1 76 ? 18.484 -0.576 -14.414 1 97.81 76 GLN B O 1
ATOM 2427 N N . MET B 1 77 ? 19.422 -1.589 -16.172 1 97.94 77 MET B N 1
ATOM 2428 C CA . MET B 1 77 ? 20.656 -0.826 -16.062 1 97.94 77 MET B CA 1
ATOM 2429 C C . MET B 1 77 ? 20.406 0.664 -16.25 1 97.94 77 MET B C 1
ATOM 2431 O O . MET B 1 77 ? 20.969 1.496 -15.547 1 97.94 77 MET B O 1
ATOM 2435 N N . ASP B 1 78 ? 19.547 0.936 -17.172 1 98.25 78 ASP B N 1
ATOM 2436 C CA . ASP B 1 78 ? 19.203 2.332 -17.438 1 98.25 78 ASP B CA 1
ATOM 2437 C C . ASP B 1 78 ? 18.516 2.969 -16.234 1 98.25 78 ASP B C 1
ATOM 2439 O O . ASP B 1 78 ? 18.797 4.117 -15.891 1 98.25 78 ASP B O 1
ATOM 2443 N N . VAL B 1 79 ? 17.625 2.244 -15.672 1 98.69 79 VAL B N 1
ATOM 2444 C CA . VAL B 1 79 ? 16.891 2.754 -14.516 1 98.69 79 VAL B CA 1
ATOM 2445 C C . VAL B 1 79 ? 17.844 2.973 -13.352 1 98.69 79 VAL B C 1
ATOM 2447 O O . VAL B 1 79 ? 17.766 3.988 -12.656 1 98.69 79 VAL B O 1
ATOM 2450 N N . MET B 1 80 ? 18.734 2.049 -13.133 1 98.75 80 MET B N 1
ATOM 2451 C CA . MET B 1 80 ? 19.719 2.172 -12.062 1 98.75 80 MET B CA 1
ATOM 2452 C C . MET B 1 80 ? 20.609 3.383 -12.297 1 98.75 80 MET B C 1
ATOM 2454 O O . MET B 1 80 ? 20.891 4.148 -11.367 1 98.75 80 MET B O 1
ATOM 2458 N N . ALA B 1 81 ? 21.031 3.516 -13.531 1 98.81 81 ALA B N 1
ATOM 2459 C CA . ALA B 1 81 ? 21.891 4.648 -13.875 1 98.81 81 ALA B CA 1
ATOM 2460 C C . ALA B 1 81 ? 21.156 5.973 -13.688 1 98.81 81 ALA B C 1
ATOM 2462 O O . ALA B 1 81 ? 21.719 6.941 -13.188 1 98.81 81 ALA B O 1
ATOM 2463 N N . PHE B 1 82 ? 19.953 5.98 -14.094 1 98.88 82 PHE B N 1
ATOM 2464 C CA . PHE B 1 82 ? 19.109 7.164 -13.953 1 98.88 82 PHE B CA 1
ATOM 2465 C C . PHE B 1 82 ? 19 7.582 -12.484 1 98.88 82 PHE B C 1
ATOM 2467 O O . PHE B 1 82 ? 19.234 8.742 -12.148 1 98.88 82 PHE B O 1
ATOM 2474 N N . SER B 1 83 ? 18.656 6.652 -11.617 1 98.94 83 SER B N 1
ATOM 2475 C CA . SER B 1 83 ? 18.469 6.965 -10.203 1 98.94 83 SER B CA 1
ATOM 2476 C C . SER B 1 83 ? 19.812 7.262 -9.531 1 98.94 83 SER B C 1
ATOM 2478 O O . SER B 1 83 ? 19.891 8.102 -8.633 1 98.94 83 SER B O 1
ATOM 2480 N N . LEU B 1 84 ? 20.828 6.559 -9.992 1 98.88 84 LEU B N 1
ATOM 2481 C CA . LEU B 1 84 ? 22.156 6.852 -9.477 1 98.88 84 LEU B CA 1
ATOM 2482 C C . LEU B 1 84 ? 22.547 8.297 -9.75 1 98.88 84 LEU B C 1
ATOM 2484 O O . LEU B 1 84 ? 23.078 8.984 -8.867 1 98.88 84 LEU B O 1
ATOM 2488 N N . SER B 1 85 ? 22.312 8.742 -10.945 1 98.88 85 SER B N 1
ATOM 2489 C CA . SER B 1 85 ? 22.641 10.125 -11.273 1 98.88 85 SER B CA 1
ATOM 2490 C C . SER B 1 85 ? 21.938 11.102 -10.344 1 98.88 85 SER B C 1
ATOM 2492 O O . SER B 1 85 ? 22.531 12.086 -9.906 1 98.88 85 SER B O 1
ATOM 2494 N N . TYR B 1 86 ? 20.719 10.812 -10.039 1 98.88 86 TYR B N 1
ATOM 2495 C CA . TYR B 1 86 ? 19.969 11.68 -9.141 1 98.88 86 TYR B CA 1
ATOM 2496 C C . TYR B 1 86 ? 20.531 11.625 -7.727 1 98.88 86 TYR B C 1
ATOM 2498 O O . TYR B 1 86 ? 20.641 12.648 -7.055 1 98.88 86 TYR B O 1
ATOM 2506 N N . MET B 1 87 ? 20.812 10.43 -7.254 1 98.75 87 MET B N 1
ATOM 2507 C CA . MET B 1 87 ? 21.328 10.281 -5.895 1 98.75 87 MET B CA 1
ATOM 2508 C C . MET B 1 87 ? 22.625 11.047 -5.715 1 98.75 87 MET B C 1
ATOM 2510 O O . MET B 1 87 ? 22.875 11.633 -4.656 1 98.75 87 MET B O 1
ATOM 2514 N N . ILE B 1 88 ? 23.406 10.992 -6.703 1 98.62 88 ILE B N 1
ATOM 2515 C CA . ILE B 1 88 ? 24.656 11.734 -6.652 1 98.62 88 ILE B CA 1
ATOM 2516 C C . ILE B 1 88 ? 24.375 13.234 -6.602 1 98.62 88 ILE B C 1
ATOM 2518 O O . ILE B 1 88 ? 24.875 13.938 -5.723 1 98.62 88 ILE B O 1
ATOM 2522 N N . TYR B 1 89 ? 23.562 13.688 -7.539 1 98.44 89 TYR B N 1
ATOM 2523 C CA . TYR B 1 89 ? 23.188 15.094 -7.566 1 98.44 89 TYR B CA 1
ATOM 2524 C C . TYR B 1 89 ? 22.625 15.539 -6.223 1 98.44 89 TYR B C 1
ATOM 2526 O O . TYR B 1 89 ? 23.031 16.562 -5.676 1 98.44 89 TYR B O 1
ATOM 2534 N N . ASP B 1 90 ? 21.703 14.781 -5.73 1 98.06 90 ASP B N 1
ATOM 2535 C CA . ASP B 1 90 ? 20.969 15.188 -4.539 1 98.06 90 ASP B CA 1
ATOM 2536 C C . ASP B 1 90 ? 21.875 15.18 -3.307 1 98.06 90 ASP B C 1
ATOM 2538 O O . ASP B 1 90 ? 21.719 16.031 -2.42 1 98.06 90 ASP B O 1
ATOM 2542 N N . LEU B 1 91 ? 22.75 14.242 -3.232 1 97.62 91 LEU B N 1
ATOM 2543 C CA . LEU B 1 91 ? 23.719 14.219 -2.135 1 97.62 91 LEU B CA 1
ATOM 2544 C C . LEU B 1 91 ? 24.562 15.484 -2.125 1 97.62 91 LEU B C 1
ATOM 2546 O O . LEU B 1 91 ? 24.781 16.078 -1.068 1 97.62 91 LEU B O 1
ATOM 2550 N N . ILE B 1 92 ? 24.984 15.883 -3.252 1 96.62 92 ILE B N 1
ATOM 2551 C CA . ILE B 1 92 ? 25.812 17.078 -3.377 1 96.62 92 ILE B CA 1
ATOM 2552 C C . ILE B 1 92 ? 24.969 18.312 -3.102 1 96.62 92 ILE B C 1
ATOM 2554 O O . ILE B 1 92 ? 25.359 19.188 -2.318 1 96.62 92 ILE B O 1
ATOM 2558 N N . CYS B 1 93 ? 23.797 18.375 -3.686 1 95.5 93 CYS B N 1
ATOM 2559 C CA . CYS B 1 93 ? 22.922 19.531 -3.58 1 95.5 93 CYS B CA 1
ATOM 2560 C C . CYS B 1 93 ? 22.516 19.781 -2.131 1 95.5 93 CYS B C 1
ATOM 2562 O O . CYS B 1 93 ? 22.438 20.922 -1.69 1 95.5 93 CYS B O 1
ATOM 2564 N N . CYS B 1 94 ? 22.281 18.75 -1.395 1 94.25 94 CYS B N 1
ATOM 2565 C CA . CYS B 1 94 ? 21.828 18.875 -0.013 1 94.25 94 CYS B CA 1
ATOM 2566 C C . CYS B 1 94 ? 22.906 19.5 0.864 1 94.25 94 CYS B C 1
ATOM 2568 O O . CYS B 1 94 ? 22.609 20.031 1.938 1 94.25 94 CYS B O 1
ATOM 2570 N N . GLN B 1 95 ? 24.188 19.516 0.426 1 91.75 95 GLN B N 1
ATOM 2571 C CA . GLN B 1 95 ? 25.266 20.141 1.175 1 91.75 95 GLN B CA 1
ATOM 2572 C C . GLN B 1 95 ? 25.125 21.656 1.181 1 91.75 95 GLN B C 1
ATOM 2574 O O . GLN B 1 95 ? 25.688 22.328 2.047 1 91.75 95 GLN B O 1
ATOM 2579 N N . PHE B 1 96 ? 24.297 22.141 0.32 1 90.62 96 PHE B N 1
ATOM 2580 C CA . PHE B 1 96 ? 24.172 23.594 0.186 1 90.62 96 PHE B CA 1
ATOM 2581 C C . PHE B 1 96 ? 22.875 24.078 0.833 1 90.62 96 PHE B C 1
ATOM 2583 O O . PHE B 1 96 ? 22.562 25.266 0.802 1 90.62 96 PHE B O 1
ATOM 2590 N N . ASP B 1 97 ? 22.141 23.172 1.326 1 87.44 97 ASP B N 1
ATOM 2591 C CA . ASP B 1 97 ? 20.922 23.547 2.035 1 87.44 97 ASP B CA 1
ATOM 2592 C C . ASP B 1 97 ? 21.234 24.062 3.438 1 87.44 97 ASP B C 1
ATOM 2594 O O . ASP B 1 97 ? 22.328 23.797 3.973 1 87.44 97 ASP B O 1
ATOM 2598 N N . GLN B 1 98 ? 20.344 24.781 3.984 1 84.81 98 GLN B N 1
ATOM 2599 C CA . GLN B 1 98 ? 20.531 25.344 5.316 1 84.81 98 GLN B CA 1
ATOM 2600 C C . GLN B 1 98 ? 20.453 24.266 6.391 1 84.81 98 GLN B C 1
ATOM 2602 O O . GLN B 1 98 ? 21.125 24.359 7.418 1 84.81 98 GLN B O 1
ATOM 2607 N N . VAL B 1 99 ? 19.656 23.297 6.156 1 84.88 99 VAL B N 1
ATOM 2608 C CA . VAL B 1 99 ? 19.5 22.219 7.117 1 84.88 99 VAL B CA 1
ATOM 2609 C C . VAL B 1 99 ? 20.062 20.922 6.535 1 84.88 99 VAL B C 1
ATOM 2611 O O . VAL B 1 99 ? 19.656 20.484 5.457 1 84.88 99 VAL B O 1
ATOM 2614 N N . PHE B 1 100 ? 21.078 20.453 7.242 1 85.5 100 PHE B N 1
ATOM 2615 C CA . PHE B 1 100 ? 21.703 19.203 6.828 1 85.5 100 PHE B CA 1
ATOM 2616 C C . PHE B 1 100 ? 21.078 18.016 7.555 1 85.5 100 PHE B C 1
ATOM 2618 O O . PHE B 1 100 ? 20.906 18.047 8.773 1 85.5 100 PHE B O 1
ATOM 2625 N N . SER B 1 101 ? 20.703 17 6.77 1 91 101 SER B N 1
ATOM 2626 C CA . SER B 1 101 ? 20.141 15.773 7.312 1 91 101 SER B CA 1
ATOM 2627 C C . SER B 1 101 ? 21.094 14.594 7.152 1 91 101 SER B C 1
ATOM 2629 O O . SER B 1 101 ? 21.266 14.07 6.047 1 91 101 SER B O 1
ATOM 2631 N N . ILE B 1 102 ? 21.594 14.086 8.266 1 93.5 102 ILE B N 1
ATOM 2632 C CA . ILE B 1 102 ? 22.562 12.992 8.234 1 93.5 102 ILE B CA 1
ATOM 2633 C C . ILE B 1 102 ? 21.891 11.719 7.734 1 93.5 102 ILE B C 1
ATOM 2635 O O . ILE B 1 102 ? 22.5 10.938 7 1 93.5 102 ILE B O 1
ATOM 2639 N N . ASP B 1 103 ? 20.641 11.438 8.156 1 94 103 ASP B N 1
ATOM 2640 C CA . ASP B 1 103 ? 19.953 10.227 7.719 1 94 103 ASP B CA 1
ATOM 2641 C C . ASP B 1 103 ? 19.75 10.234 6.207 1 94 103 ASP B C 1
ATOM 2643 O O . ASP B 1 103 ? 19.891 9.203 5.547 1 94 103 ASP B O 1
ATOM 2647 N N . ASN B 1 104 ? 19.5 11.438 5.66 1 95.69 104 ASN B N 1
ATOM 2648 C CA . ASN B 1 104 ? 19.359 11.562 4.215 1 95.69 104 ASN B CA 1
ATOM 2649 C C . ASN B 1 104 ? 20.703 11.32 3.504 1 95.69 104 ASN B C 1
ATOM 2651 O O . ASN B 1 104 ? 20.734 10.664 2.461 1 95.69 104 ASN B O 1
ATOM 2655 N N . ALA B 1 105 ? 21.734 11.836 4.086 1 96.5 105 ALA B N 1
ATOM 2656 C CA . ALA B 1 105 ? 23.062 11.641 3.504 1 96.5 105 ALA B CA 1
ATOM 2657 C 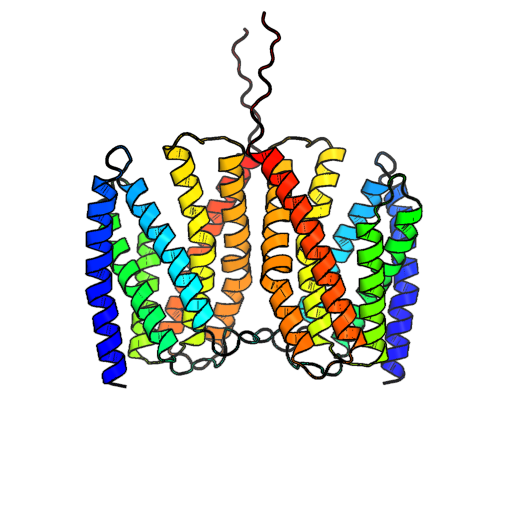C . ALA B 1 105 ? 23.453 10.172 3.502 1 96.5 105 ALA B C 1
ATOM 2659 O O . ALA B 1 105 ? 23.969 9.656 2.508 1 96.5 105 ALA B O 1
ATOM 2660 N N . VAL B 1 106 ? 23.172 9.531 4.602 1 97.25 106 VAL B N 1
ATOM 2661 C CA . VAL B 1 106 ? 23.484 8.109 4.711 1 97.25 106 VAL B CA 1
ATOM 2662 C C . VAL B 1 106 ? 22.656 7.324 3.701 1 97.25 106 VAL B C 1
ATOM 2664 O O . VAL B 1 106 ? 23.172 6.438 3.018 1 97.25 106 VAL B O 1
ATOM 2667 N N . HIS B 1 107 ? 21.422 7.66 3.602 1 97.94 107 HIS B N 1
ATOM 2668 C CA . HIS B 1 107 ? 20.531 7.004 2.645 1 97.94 107 HIS B CA 1
ATOM 2669 C C . HIS B 1 107 ? 21.078 7.133 1.223 1 97.94 107 HIS B C 1
ATOM 2671 O O . HIS B 1 107 ? 21.156 6.141 0.495 1 97.94 107 HIS B O 1
ATOM 2677 N N . HIS B 1 108 ? 21.484 8.375 0.836 1 98.19 108 HIS B N 1
ATOM 2678 C CA . HIS B 1 108 ? 22.016 8.586 -0.503 1 98.19 108 HIS B CA 1
ATOM 2679 C C . HIS B 1 108 ? 23.328 7.844 -0.696 1 98.19 108 HIS B C 1
ATOM 2681 O O . HIS B 1 108 ? 23.562 7.238 -1.748 1 98.19 108 HIS B O 1
ATOM 2687 N N . PHE B 1 109 ? 24.125 7.824 0.302 1 97.94 109 PHE B N 1
ATOM 2688 C CA . PHE B 1 109 ? 25.422 7.184 0.216 1 97.94 109 PHE B CA 1
ATOM 2689 C C . PHE B 1 109 ? 25.281 5.68 0.014 1 97.94 109 PHE B C 1
ATOM 2691 O O . PHE B 1 109 ? 25.875 5.109 -0.902 1 97.94 109 PHE B O 1
ATOM 2698 N N . VAL B 1 110 ? 24.484 5.086 0.814 1 98.25 110 VAL B N 1
ATOM 2699 C CA . VAL B 1 110 ? 24.25 3.645 0.73 1 98.25 110 VAL B CA 1
ATOM 2700 C C . VAL B 1 110 ? 23.594 3.303 -0.605 1 98.25 110 VAL B C 1
ATOM 2702 O O . VAL B 1 110 ? 23.922 2.295 -1.229 1 98.25 110 VAL B O 1
ATOM 2705 N N . SER B 1 111 ? 22.672 4.133 -1.071 1 98.69 111 SER B N 1
ATOM 2706 C CA . SER B 1 111 ? 22.016 3.918 -2.352 1 98.69 111 SER B CA 1
ATOM 2707 C C . SER B 1 111 ? 23 4.004 -3.51 1 98.69 111 SER B C 1
ATOM 2709 O O . SER B 1 111 ? 22.984 3.17 -4.418 1 98.69 111 SER B O 1
ATOM 2711 N N . ILE B 1 112 ? 23.859 4.988 -3.467 1 98.75 112 ILE B N 1
ATOM 2712 C CA . ILE B 1 112 ? 24.875 5.18 -4.496 1 98.75 112 ILE B CA 1
ATOM 2713 C C . ILE B 1 112 ? 25.766 3.943 -4.574 1 98.75 112 ILE B C 1
ATOM 2715 O O . ILE B 1 112 ? 25.969 3.389 -5.656 1 98.75 112 ILE B O 1
ATOM 2719 N N . LEU B 1 113 ? 26.188 3.479 -3.428 1 98.62 113 LEU B N 1
ATOM 2720 C CA . LEU B 1 113 ? 27.047 2.305 -3.391 1 98.62 113 LEU B CA 1
ATOM 2721 C C . LEU B 1 113 ? 26.312 1.07 -3.902 1 98.62 113 LEU B C 1
ATOM 2723 O O . LEU B 1 113 ? 26.891 0.241 -4.602 1 98.62 113 LEU B O 1
ATOM 2727 N N . GLY B 1 114 ? 25.109 0.943 -3.578 1 98.38 114 GLY B N 1
ATOM 2728 C CA . GLY B 1 114 ? 24.312 -0.176 -4.059 1 98.38 114 GLY B CA 1
ATOM 2729 C C . GLY B 1 114 ? 24.156 -0.192 -5.57 1 98.38 114 GLY B C 1
ATOM 2730 O O . GLY B 1 114 ? 24.328 -1.233 -6.203 1 98.38 114 GLY B O 1
ATOM 2731 N N . PHE B 1 115 ? 23.828 0.982 -6.121 1 98.62 115 PHE B N 1
ATOM 2732 C CA . PHE B 1 115 ? 23.688 1.081 -7.57 1 98.62 115 PHE B CA 1
ATOM 2733 C C . PHE B 1 115 ? 25.016 0.777 -8.266 1 98.62 115 PHE B C 1
ATOM 2735 O O . PHE B 1 115 ? 25.047 0.047 -9.258 1 98.62 115 PHE B O 1
ATOM 2742 N N . ILE B 1 116 ? 26.094 1.328 -7.719 1 98.31 116 ILE B N 1
ATOM 2743 C CA . ILE B 1 116 ? 27.422 1.114 -8.305 1 98.31 116 ILE B CA 1
ATOM 2744 C C . ILE B 1 116 ? 27.766 -0.371 -8.258 1 98.31 116 ILE B C 1
ATOM 2746 O O . ILE B 1 116 ? 28.266 -0.928 -9.234 1 98.31 116 ILE B O 1
ATOM 2750 N N . ALA B 1 117 ? 27.5 -0.994 -7.188 1 98 117 ALA B N 1
ATOM 2751 C CA . ALA B 1 117 ? 27.781 -2.422 -7.051 1 98 117 ALA B CA 1
ATOM 2752 C C . ALA B 1 117 ? 26.984 -3.236 -8.07 1 98 117 ALA B C 1
ATOM 2754 O O . ALA B 1 117 ? 27.531 -4.129 -8.719 1 98 117 ALA B O 1
ATOM 2755 N N . GLY B 1 118 ? 25.703 -2.967 -8.211 1 97.5 118 GLY B N 1
ATOM 2756 C CA . GLY B 1 118 ? 24.891 -3.668 -9.195 1 97.5 118 GLY B CA 1
ATOM 2757 C C . GLY B 1 118 ? 25.406 -3.52 -10.609 1 97.5 118 GLY B C 1
ATOM 2758 O O . GLY B 1 118 ? 25.484 -4.5 -11.352 1 97.5 118 GLY B O 1
ATOM 2759 N N . LEU B 1 119 ? 25.812 -2.295 -10.953 1 97.5 119 LEU B N 1
ATOM 2760 C CA . LEU B 1 119 ? 26.297 -2.01 -12.297 1 97.5 119 LEU B CA 1
ATOM 2761 C C . LEU B 1 119 ? 27.672 -2.627 -12.523 1 97.5 119 LEU B C 1
ATOM 2763 O O . LEU B 1 119 ? 27.969 -3.117 -13.617 1 97.5 119 LEU B O 1
ATOM 2767 N N . ALA B 1 120 ? 28.469 -2.668 -11.484 1 96.5 120 ALA B N 1
ATOM 2768 C CA . ALA B 1 120 ? 29.844 -3.178 -11.602 1 96.5 120 ALA B CA 1
ATOM 2769 C C . ALA B 1 120 ? 29.859 -4.703 -11.625 1 96.5 120 ALA B C 1
ATOM 2771 O O . ALA B 1 120 ? 30.516 -5.312 -12.469 1 96.5 120 ALA B O 1
ATOM 2772 N N . TYR B 1 121 ? 29.062 -5.305 -10.688 1 96.62 121 TYR B N 1
ATOM 2773 C CA . TYR B 1 121 ? 29.016 -6.758 -10.602 1 96.62 121 TYR B CA 1
ATOM 2774 C C . TYR B 1 121 ? 28.141 -7.34 -11.703 1 96.62 121 TYR B C 1
ATOM 2776 O O . TYR B 1 121 ? 28.203 -8.539 -11.992 1 96.62 121 TYR B O 1
ATOM 2784 N N . GLN B 1 122 ? 27.297 -6.492 -12.266 1 96.69 122 GLN B N 1
ATOM 2785 C CA . GLN B 1 122 ? 26.297 -6.949 -13.227 1 96.69 122 GLN B CA 1
ATOM 2786 C C . GLN B 1 122 ? 25.453 -8.078 -12.633 1 96.69 122 GLN B C 1
ATOM 2788 O O . GLN B 1 122 ? 25.297 -9.133 -13.25 1 96.69 122 GLN B O 1
ATOM 2793 N N . LYS B 1 123 ? 25.016 -7.84 -11.469 1 96.75 123 LYS B N 1
ATOM 2794 C CA . LYS B 1 123 ? 24.203 -8.797 -10.719 1 96.75 123 LYS B CA 1
ATOM 2795 C C . LYS B 1 123 ? 23.047 -8.094 -10.016 1 96.75 123 LYS B C 1
ATOM 2797 O O . LYS B 1 123 ? 23.094 -6.883 -9.781 1 96.75 123 LYS B O 1
ATOM 2802 N N . SER B 1 124 ? 21.953 -8.797 -9.742 1 97.25 124 SER B N 1
ATOM 2803 C CA . SER B 1 124 ? 20.875 -8.422 -8.828 1 97.25 124 SER B CA 1
ATOM 2804 C C . SER B 1 124 ? 20.016 -7.312 -9.414 1 97.25 124 SER B C 1
ATOM 2806 O O . SER B 1 124 ? 19.5 -6.469 -8.688 1 97.25 124 SER B O 1
ATOM 2808 N N . GLY B 1 125 ? 19.891 -7.301 -10.719 1 96.81 125 GLY B N 1
ATOM 2809 C CA . GLY B 1 125 ? 19.125 -6.25 -11.367 1 96.81 125 GLY B CA 1
ATOM 2810 C C . GLY B 1 125 ? 17.688 -6.168 -10.875 1 96.81 125 GLY B C 1
ATOM 2811 O O . GLY B 1 125 ? 17.219 -5.094 -10.5 1 96.81 125 GLY B O 1
ATOM 2812 N N . SER B 1 126 ? 17.016 -7.297 -10.812 1 96.94 126 SER B N 1
ATOM 2813 C CA . SER B 1 126 ? 15.617 -7.328 -10.414 1 96.94 126 SER B CA 1
ATOM 2814 C C . SER B 1 126 ? 15.445 -6.891 -8.961 1 96.94 126 SER B C 1
ATOM 2816 O O . SER B 1 126 ? 14.547 -6.105 -8.648 1 96.94 126 SER B O 1
ATOM 2818 N N . GLU B 1 127 ? 16.328 -7.273 -8.086 1 97.12 127 GLU B N 1
ATOM 2819 C CA . GLU B 1 127 ? 16.25 -6.926 -6.672 1 97.12 127 GLU B CA 1
ATOM 2820 C C . GLU B 1 127 ? 16.516 -5.438 -6.453 1 97.12 127 GLU B C 1
ATOM 2822 O O . GLU B 1 127 ? 15.852 -4.793 -5.641 1 97.12 127 GLU B O 1
ATOM 2827 N N . ILE B 1 128 ? 17.484 -4.93 -7.16 1 98.31 128 ILE B N 1
ATOM 2828 C CA . ILE B 1 128 ? 17.859 -3.531 -6.984 1 98.31 128 ILE B CA 1
ATOM 2829 C C . ILE B 1 128 ? 16.75 -2.627 -7.504 1 98.31 128 ILE B C 1
ATOM 2831 O O . ILE B 1 128 ? 16.391 -1.637 -6.855 1 98.31 128 ILE B O 1
ATOM 2835 N N . VAL B 1 129 ? 16.188 -2.973 -8.617 1 98.06 129 VAL B N 1
ATOM 2836 C CA . VAL B 1 129 ? 15.094 -2.184 -9.18 1 98.06 129 VAL B CA 1
ATOM 2837 C C . VAL B 1 129 ? 13.875 -2.279 -8.266 1 98.06 129 VAL B C 1
ATOM 2839 O O . VAL B 1 129 ? 13.172 -1.288 -8.055 1 98.06 129 VAL B O 1
ATOM 2842 N N . ALA B 1 130 ? 13.609 -3.461 -7.75 1 97.44 130 ALA B N 1
ATOM 2843 C CA . ALA B 1 130 ? 12.523 -3.613 -6.781 1 97.44 130 ALA B CA 1
ATOM 2844 C C . ALA B 1 130 ? 12.781 -2.768 -5.539 1 97.44 130 ALA B C 1
ATOM 2846 O O . ALA B 1 130 ? 11.852 -2.162 -4.996 1 97.44 130 ALA B O 1
ATOM 2847 N N . THR B 1 131 ? 14 -2.719 -5.082 1 98.38 131 THR B N 1
ATOM 2848 C CA . THR B 1 131 ? 14.375 -1.901 -3.932 1 98.38 131 THR B CA 1
ATOM 2849 C C . THR B 1 131 ? 14.164 -0.42 -4.234 1 98.38 131 THR B C 1
ATOM 2851 O O . THR B 1 131 ? 13.664 0.326 -3.387 1 98.38 131 THR B O 1
ATOM 2854 N N . LEU B 1 132 ? 14.555 -0.05 -5.434 1 98.62 132 LEU B N 1
ATOM 2855 C CA . LEU B 1 132 ? 14.32 1.321 -5.871 1 98.62 132 LEU B CA 1
ATOM 2856 C C . LEU B 1 132 ? 12.828 1.658 -5.812 1 98.62 132 LEU B C 1
ATOM 2858 O O . LEU B 1 132 ? 12.453 2.727 -5.328 1 98.62 132 LEU B O 1
ATOM 2862 N N . TRP B 1 133 ? 12.016 0.781 -6.262 1 98.31 133 TRP B N 1
ATOM 2863 C CA . TRP B 1 133 ? 10.57 0.964 -6.273 1 98.31 133 TRP B CA 1
ATOM 2864 C C . TRP B 1 133 ? 10.039 1.162 -4.859 1 98.31 133 TRP B C 1
ATOM 2866 O O . TRP B 1 133 ? 9.352 2.148 -4.578 1 98.31 133 TRP B O 1
ATOM 2876 N N . VAL B 1 134 ? 10.453 0.316 -3.93 1 98 134 VAL B N 1
ATOM 2877 C CA . VAL B 1 134 ? 9.969 0.341 -2.555 1 98 134 VAL B CA 1
ATOM 2878 C C . VAL B 1 134 ? 10.508 1.579 -1.839 1 98 134 VAL B C 1
ATOM 2880 O O . VAL B 1 134 ? 9.812 2.168 -1.003 1 98 134 VAL B O 1
ATOM 2883 N N . ALA B 1 135 ? 11.672 1.971 -2.186 1 98.5 135 ALA B N 1
ATOM 2884 C CA . ALA B 1 135 ? 12.32 3.092 -1.512 1 98.5 135 ALA B CA 1
ATOM 2885 C C . ALA B 1 135 ? 11.719 4.422 -1.963 1 98.5 135 ALA B C 1
ATOM 2887 O O . ALA B 1 135 ? 11.672 5.383 -1.189 1 98.5 135 ALA B O 1
ATOM 2888 N N . GLU B 1 136 ? 11.164 4.465 -3.197 1 98.69 136 GLU B N 1
ATOM 2889 C CA . GLU B 1 136 ? 10.844 5.773 -3.754 1 98.69 136 GLU B CA 1
ATOM 2890 C C . GLU B 1 136 ? 9.328 5.98 -3.832 1 98.69 136 GLU B C 1
ATOM 2892 O O . GLU B 1 136 ? 8.859 7.109 -3.99 1 98.69 136 GLU B O 1
ATOM 2897 N N . ILE B 1 137 ? 8.547 4.941 -3.682 1 98.56 137 ILE B N 1
ATOM 2898 C CA . ILE B 1 137 ? 7.117 5.027 -3.947 1 98.56 137 ILE B CA 1
ATOM 2899 C C . ILE B 1 137 ? 6.461 5.969 -2.939 1 98.56 137 ILE B C 1
ATOM 2901 O O . ILE B 1 137 ? 5.441 6.594 -3.236 1 98.56 137 ILE B O 1
ATOM 2905 N N . SER B 1 138 ? 6.996 6.148 -1.753 1 98.62 138 SER B N 1
ATOM 2906 C CA . SER B 1 138 ? 6.422 7.016 -0.729 1 98.62 138 SER B CA 1
ATOM 2907 C C . SER B 1 138 ? 6.961 8.438 -0.841 1 98.62 138 SER B C 1
ATOM 2909 O O . SER B 1 138 ? 6.418 9.359 -0.233 1 98.62 138 SER B O 1
ATOM 2911 N N . SER B 1 139 ? 8.031 8.68 -1.615 1 98.62 139 SER B N 1
ATOM 2912 C CA . SER B 1 139 ? 8.789 9.93 -1.631 1 98.62 139 SER B CA 1
ATOM 2913 C C . SER B 1 139 ? 7.93 11.094 -2.109 1 98.62 139 SER B C 1
ATOM 2915 O O . SER B 1 139 ? 8.031 12.203 -1.585 1 98.62 139 SER B O 1
ATOM 2917 N N . PRO B 1 140 ? 7.059 10.891 -3.117 1 98.56 140 PRO B N 1
ATOM 2918 C CA . PRO B 1 140 ? 6.223 12.016 -3.531 1 98.56 140 PRO B CA 1
ATOM 2919 C C . PRO B 1 140 ? 5.387 12.586 -2.387 1 98.56 140 PRO B C 1
ATOM 2921 O O . PRO B 1 140 ? 5.246 13.805 -2.264 1 98.56 140 PRO B O 1
ATOM 2924 N N . PHE B 1 141 ? 4.902 11.719 -1.544 1 98.62 141 PHE B N 1
ATOM 2925 C CA . PHE B 1 141 ? 4.098 12.203 -0.427 1 98.62 141 PHE B CA 1
ATOM 2926 C C . PHE B 1 141 ? 4.984 12.758 0.678 1 98.62 141 PHE B C 1
ATOM 2928 O O . PHE B 1 141 ? 4.594 13.695 1.376 1 98.62 141 PHE B O 1
ATOM 2935 N N . PHE B 1 142 ? 6.191 12.234 0.859 1 98.44 142 PHE B N 1
ATOM 2936 C CA . PHE B 1 142 ? 7.172 12.789 1.786 1 98.44 142 PHE B CA 1
ATOM 2937 C C . PHE B 1 142 ? 7.445 14.258 1.475 1 98.44 142 PHE B C 1
ATOM 2939 O O . PHE B 1 142 ? 7.453 15.094 2.377 1 98.44 142 PHE B O 1
ATOM 2946 N N . HIS B 1 143 ? 7.625 14.547 0.232 1 98.44 143 HIS B N 1
ATOM 2947 C CA . HIS B 1 143 ? 7.949 15.914 -0.179 1 98.44 143 HIS B CA 1
ATOM 2948 C C . HIS B 1 143 ? 6.699 16.781 -0.229 1 98.44 143 HIS B C 1
ATOM 2950 O O . HIS B 1 143 ? 6.754 17.969 0.098 1 98.44 143 HIS B O 1
ATOM 2956 N N . LEU B 1 144 ? 5.559 16.203 -0.63 1 98.25 144 LEU B N 1
ATOM 2957 C CA . LEU B 1 144 ? 4.305 16.938 -0.716 1 98.25 144 LEU B CA 1
ATOM 2958 C C . LEU B 1 144 ? 3.941 17.547 0.634 1 98.25 144 LEU B C 1
ATOM 2960 O O . LEU B 1 144 ? 3.486 18.703 0.701 1 98.25 144 LEU B O 1
ATOM 2964 N N . ARG B 1 145 ? 4.125 16.828 1.697 1 97.75 145 ARG B N 1
ATOM 2965 C CA . ARG B 1 145 ? 3.795 17.328 3.031 1 97.75 145 ARG B CA 1
ATOM 2966 C C . ARG B 1 145 ? 4.535 18.625 3.328 1 97.75 145 ARG B C 1
ATOM 2968 O O . ARG B 1 145 ? 3.945 19.578 3.855 1 97.75 145 ARG B O 1
ATOM 2975 N N . GLU B 1 146 ? 5.832 18.688 2.982 1 97.25 146 GLU B N 1
ATOM 2976 C CA . GLU B 1 146 ? 6.648 19.859 3.252 1 97.25 146 GLU B CA 1
ATOM 2977 C C . GLU B 1 146 ? 6.32 20.984 2.279 1 97.25 146 GLU B C 1
ATOM 2979 O O . GLU B 1 146 ? 6.301 22.156 2.666 1 97.25 146 GLU B O 1
ATOM 2984 N N . ILE B 1 147 ? 6.043 20.609 1.075 1 97.94 147 ILE B N 1
ATOM 2985 C CA . ILE B 1 147 ? 5.668 21.594 0.071 1 97.94 147 ILE B CA 1
ATOM 2986 C C . ILE B 1 147 ? 4.355 22.266 0.471 1 97.94 147 ILE B C 1
ATOM 2988 O O . ILE B 1 147 ? 4.223 23.484 0.395 1 97.94 147 ILE B O 1
ATOM 2992 N N . LEU B 1 148 ? 3.389 21.516 0.947 1 97.5 148 LEU B N 1
ATOM 2993 C CA . LEU B 1 148 ? 2.098 22.031 1.382 1 97.5 148 LEU B CA 1
ATOM 2994 C C . LEU B 1 148 ? 2.266 23.016 2.533 1 97.5 148 LEU B C 1
ATOM 2996 O O . LEU B 1 148 ? 1.612 24.062 2.562 1 97.5 148 LEU B O 1
ATOM 3000 N N . LYS B 1 149 ? 3.164 22.719 3.406 1 97.25 149 LYS B N 1
ATOM 3001 C CA . LYS B 1 149 ? 3.422 23.625 4.516 1 97.25 149 LYS B CA 1
ATOM 3002 C C . LYS B 1 149 ? 3.934 24.984 4.008 1 97.25 149 LYS B C 1
ATOM 3004 O O . LYS B 1 149 ? 3.486 26.031 4.469 1 97.25 149 LYS B O 1
ATOM 3009 N N . GLU B 1 150 ? 4.836 24.891 3.1 1 96.88 150 GLU B N 1
ATOM 3010 C CA . GLU B 1 150 ? 5.477 26.109 2.629 1 96.88 150 GLU B CA 1
ATOM 3011 C C . GLU B 1 150 ? 4.52 26.938 1.777 1 96.88 150 GLU B C 1
ATOM 3013 O O . GLU B 1 150 ? 4.613 28.172 1.743 1 96.88 150 GLU B O 1
ATOM 3018 N N . ILE B 1 151 ? 3.553 26.297 1.094 1 97.06 151 ILE B N 1
ATOM 3019 C CA . ILE B 1 151 ? 2.686 27.062 0.205 1 97.06 151 ILE B CA 1
ATOM 3020 C C . ILE B 1 151 ? 1.413 27.469 0.948 1 97.06 151 ILE B C 1
ATOM 3022 O O . ILE B 1 151 ? 0.436 27.891 0.331 1 97.06 151 ILE B O 1
ATOM 3026 N N . GLY B 1 152 ? 1.295 27.156 2.262 1 96.12 152 GLY B N 1
ATOM 3027 C CA . GLY B 1 152 ? 0.252 27.766 3.078 1 96.12 152 GLY B CA 1
ATOM 3028 C C . GLY B 1 152 ? -0.766 26.75 3.582 1 96.12 152 GLY B C 1
ATOM 3029 O O . GLY B 1 152 ? -1.812 27.141 4.113 1 96.12 152 GLY B O 1
ATOM 3030 N N . TYR B 1 153 ? -0.545 25.531 3.475 1 95.81 153 TYR B N 1
ATOM 3031 C CA . TYR B 1 153 ? -1.511 24.516 3.896 1 95.81 153 TYR B CA 1
ATOM 3032 C C . TYR B 1 153 ? -1.047 23.812 5.168 1 95.81 153 TYR B C 1
ATOM 3034 O O . TYR B 1 153 ? -1.393 22.656 5.402 1 95.81 153 TYR B O 1
ATOM 3042 N N . ARG B 1 154 ? -0.328 24.5 5.895 1 94.38 154 ARG B N 1
ATOM 3043 C CA . ARG B 1 154 ? 0.14 23.953 7.16 1 94.38 154 ARG B CA 1
ATOM 3044 C C . ARG B 1 154 ? -1.028 23.656 8.094 1 94.38 154 ARG B C 1
ATOM 3046 O O . ARG B 1 154 ? -1.949 24.469 8.219 1 94.38 154 ARG B O 1
ATOM 3053 N N . ASP B 1 155 ? -1.128 22.453 8.719 1 91.31 155 ASP B N 1
ATOM 3054 C CA . ASP B 1 155 ? -2.09 22.062 9.75 1 91.31 155 ASP B CA 1
ATOM 3055 C C . ASP B 1 155 ? -3.504 21.984 9.18 1 91.31 155 ASP B C 1
ATOM 3057 O O . ASP B 1 155 ? -4.469 22.344 9.852 1 91.31 155 ASP B O 1
ATOM 3061 N N . THR B 1 156 ? -3.629 21.828 7.977 1 93.94 156 THR B N 1
ATOM 3062 C CA . THR B 1 156 ? -4.914 21.609 7.328 1 93.94 156 THR B CA 1
ATOM 3063 C C . THR B 1 156 ? -5.184 20.109 7.172 1 93.94 156 THR B C 1
ATOM 3065 O O . THR B 1 156 ? -4.285 19.281 7.359 1 93.94 156 THR B O 1
ATOM 3068 N N . SER B 1 157 ? -6.395 19.797 6.867 1 94.56 157 SER B N 1
ATOM 3069 C CA . SER B 1 157 ? -6.758 18.406 6.586 1 94.56 157 SER B CA 1
ATOM 3070 C C . SER B 1 157 ? -5.961 17.859 5.41 1 94.56 157 SER B C 1
ATOM 3072 O O . SER B 1 157 ? -5.594 16.672 5.398 1 94.56 157 SER B O 1
ATOM 3074 N N . LEU B 1 158 ? -5.695 18.75 4.441 1 95.38 158 LEU B N 1
ATOM 3075 C CA . LEU B 1 158 ? -4.93 18.328 3.275 1 95.38 158 LEU B CA 1
ATOM 3076 C C . LEU B 1 158 ? -3.502 17.953 3.67 1 95.38 158 LEU B C 1
ATOM 3078 O O . LEU B 1 158 ? -2.971 16.953 3.209 1 95.38 158 LEU B O 1
ATOM 3082 N N . ASN B 1 159 ? -2.918 18.734 4.465 1 97.31 159 ASN B N 1
ATOM 3083 C CA . ASN B 1 159 ? -1.569 18.453 4.941 1 97.31 159 ASN B CA 1
ATOM 3084 C C . ASN B 1 159 ? -1.53 17.172 5.77 1 97.31 159 ASN B C 1
ATOM 3086 O O . ASN B 1 159 ? -0.613 16.359 5.625 1 97.31 159 ASN B O 1
ATOM 3090 N N . LEU B 1 160 ? -2.533 17 6.609 1 96.81 160 LEU B N 1
ATOM 3091 C CA . LEU B 1 160 ? -2.609 15.773 7.395 1 96.81 160 LEU B CA 1
ATOM 3092 C C . LEU B 1 160 ? -2.787 14.562 6.484 1 96.81 160 LEU B C 1
ATOM 3094 O O . LEU B 1 160 ? -2.18 13.516 6.715 1 96.81 160 LEU B O 1
ATOM 3098 N N . ALA B 1 161 ? -3.598 14.703 5.535 1 97.12 161 ALA B N 1
ATOM 3099 C CA . ALA B 1 161 ? -3.801 13.609 4.586 1 97.12 161 ALA B CA 1
ATOM 3100 C C . ALA B 1 161 ? -2.49 13.219 3.91 1 97.12 161 ALA B C 1
ATOM 3102 O O . ALA B 1 161 ? -2.203 12.039 3.736 1 97.12 161 ALA B O 1
ATOM 3103 N N . ALA B 1 162 ? -1.737 14.18 3.506 1 98.06 162 ALA B N 1
ATOM 3104 C CA . ALA B 1 162 ? -0.438 13.906 2.898 1 98.06 162 ALA B CA 1
ATOM 3105 C C . ALA B 1 162 ? 0.478 13.172 3.875 1 98.06 162 ALA B C 1
ATOM 3107 O O . ALA B 1 162 ? 1.173 12.227 3.492 1 98.06 162 ALA B O 1
ATOM 3108 N N . ASP B 1 163 ? 0.47 13.602 5.148 1 98.38 163 ASP B N 1
ATOM 3109 C CA . ASP B 1 163 ? 1.244 12.938 6.188 1 98.38 163 ASP B CA 1
ATOM 3110 C C . ASP B 1 163 ? 0.833 11.469 6.324 1 98.38 163 ASP B C 1
ATOM 3112 O O . ASP B 1 163 ? 1.687 10.586 6.387 1 98.38 163 ASP B O 1
ATOM 3116 N N . VAL B 1 164 ? -0.41 11.258 6.344 1 98.12 164 VAL B N 1
ATOM 3117 C CA . VAL B 1 164 ? -0.933 9.914 6.559 1 98.12 164 VAL B CA 1
ATOM 3118 C C . VAL B 1 164 ? -0.663 9.055 5.328 1 98.12 164 VAL B C 1
ATOM 3120 O O . VAL B 1 164 ? -0.291 7.883 5.453 1 98.12 164 VAL B O 1
ATOM 3123 N N . CYS B 1 165 ? -0.873 9.57 4.145 1 98.38 165 CYS B N 1
ATOM 3124 C CA . CYS B 1 165 ? -0.522 8.852 2.926 1 98.38 165 CYS B CA 1
ATOM 3125 C C . CYS B 1 165 ? 0.945 8.438 2.939 1 98.38 165 CYS B C 1
ATOM 3127 O O . CYS B 1 165 ? 1.272 7.281 2.65 1 98.38 165 CYS B O 1
ATOM 3129 N N . PHE B 1 166 ? 1.793 9.445 3.262 1 98.75 166 PHE B N 1
ATOM 3130 C CA . PHE B 1 166 ? 3.221 9.164 3.342 1 98.75 166 PHE B CA 1
ATOM 3131 C C . PHE B 1 166 ? 3.49 8.031 4.324 1 98.75 166 PHE B C 1
ATOM 3133 O O . PHE B 1 166 ? 4.148 7.043 3.977 1 98.75 166 PHE B O 1
ATOM 3140 N N . ALA B 1 167 ? 2.961 8.141 5.523 1 98.5 167 ALA B N 1
ATOM 3141 C CA . ALA B 1 167 ? 3.197 7.152 6.57 1 98.5 167 ALA B CA 1
ATOM 3142 C C . ALA B 1 167 ? 2.688 5.773 6.148 1 98.5 167 ALA B C 1
ATOM 3144 O O . ALA B 1 167 ? 3.369 4.766 6.348 1 98.5 167 ALA B O 1
ATOM 3145 N N . THR B 1 168 ? 1.547 5.73 5.562 1 98.31 168 THR B N 1
ATOM 3146 C CA . THR B 1 168 ? 0.923 4.473 5.168 1 98.31 168 THR B CA 1
ATOM 3147 C C . THR B 1 168 ? 1.715 3.805 4.047 1 98.31 168 THR B C 1
ATOM 3149 O O . THR B 1 168 ? 2.053 2.623 4.141 1 98.31 168 THR B O 1
ATOM 3152 N N . ILE B 1 169 ? 2.033 4.543 3.035 1 98.56 169 ILE B N 1
ATOM 3153 C CA . ILE B 1 169 ? 2.748 3.996 1.889 1 98.56 169 ILE B CA 1
ATOM 3154 C C . ILE B 1 169 ? 4.16 3.588 2.305 1 98.56 169 ILE B C 1
ATOM 3156 O O . ILE B 1 169 ? 4.648 2.529 1.905 1 98.56 169 ILE B O 1
ATOM 3160 N N . PHE B 1 170 ? 4.816 4.438 3.104 1 98.81 170 PHE B N 1
ATOM 3161 C CA . PHE B 1 170 ? 6.141 4.113 3.615 1 98.81 170 PHE B CA 1
ATOM 3162 C C . PHE B 1 170 ? 6.117 2.795 4.379 1 98.81 170 PHE B C 1
ATOM 3164 O O . PHE B 1 170 ? 6.965 1.928 4.16 1 98.81 170 PHE B O 1
ATOM 3171 N N . THR B 1 171 ? 5.16 2.658 5.27 1 98.38 171 THR B N 1
ATOM 3172 C CA . THR B 1 171 ? 5.062 1.464 6.102 1 98.38 171 THR B CA 1
ATOM 3173 C C . THR B 1 171 ? 4.848 0.223 5.242 1 98.38 171 THR B C 1
ATOM 3175 O O . THR B 1 171 ? 5.547 -0.78 5.398 1 98.38 171 THR B O 1
ATOM 3178 N N . LEU B 1 172 ? 3.971 0.294 4.301 1 97.44 172 LEU B N 1
ATOM 3179 C CA . LEU B 1 172 ? 3.674 -0.85 3.443 1 97.44 172 LEU B CA 1
ATOM 3180 C C . LEU B 1 172 ? 4.867 -1.192 2.559 1 97.44 172 LEU B C 1
ATOM 3182 O O . LEU B 1 172 ? 5.227 -2.363 2.42 1 97.44 172 LEU B O 1
ATOM 3186 N N . ALA B 1 173 ? 5.441 -0.181 2.039 1 98 173 ALA B N 1
ATOM 3187 C CA . ALA B 1 173 ? 6.527 -0.407 1.085 1 98 173 ALA B CA 1
ATOM 3188 C C . ALA B 1 173 ? 7.816 -0.798 1.801 1 98 173 ALA B C 1
ATOM 3190 O O . ALA B 1 173 ? 8.398 -1.848 1.517 1 98 173 ALA B O 1
ATOM 3191 N N . ARG B 1 174 ? 8.195 -0.044 2.799 1 98.56 174 ARG B N 1
ATOM 3192 C CA . ARG B 1 174 ? 9.547 -0.185 3.326 1 98.56 174 ARG B CA 1
ATOM 3193 C C . ARG B 1 174 ? 9.57 -1.089 4.555 1 98.56 174 ARG B C 1
ATOM 3195 O O . ARG B 1 174 ? 10.562 -1.767 4.816 1 98.56 174 ARG B O 1
ATOM 3202 N N . ILE B 1 175 ? 8.516 -1.099 5.293 1 98.31 175 ILE B N 1
ATOM 3203 C CA . ILE B 1 175 ? 8.539 -1.852 6.543 1 98.31 175 ILE B CA 1
ATOM 3204 C C . ILE B 1 175 ? 7.93 -3.236 6.32 1 98.31 175 ILE B C 1
ATOM 3206 O O . ILE B 1 175 ? 8.352 -4.211 6.945 1 98.31 175 ILE B O 1
ATOM 3210 N N . VAL B 1 176 ? 6.988 -3.354 5.449 1 95.38 176 VAL B N 1
ATOM 3211 C CA . VAL B 1 176 ? 6.375 -4.645 5.164 1 95.38 176 VAL B CA 1
ATOM 3212 C C . VAL B 1 176 ? 7.113 -5.324 4.012 1 95.38 176 VAL B C 1
ATOM 3214 O O . VAL B 1 176 ? 7.641 -6.426 4.168 1 95.38 176 VAL B O 1
ATOM 3217 N N . CYS B 1 177 ? 7.238 -4.676 2.895 1 95.88 177 CYS B N 1
ATOM 3218 C CA . CYS B 1 177 ? 7.852 -5.27 1.71 1 95.88 177 CYS B CA 1
ATOM 3219 C C . CYS B 1 177 ? 9.367 -5.262 1.82 1 95.88 177 CYS B C 1
ATOM 3221 O O . CYS B 1 177 ? 10.039 -6.156 1.297 1 95.88 177 CYS B O 1
ATOM 3223 N N . GLY B 1 178 ? 9.922 -4.281 2.516 1 97.38 178 GLY B N 1
ATOM 3224 C CA . GLY B 1 178 ? 11.367 -4.125 2.633 1 97.38 178 GLY B CA 1
ATOM 3225 C C . GLY B 1 178 ? 12.062 -5.363 3.174 1 97.38 178 GLY B C 1
ATOM 3226 O O . GLY B 1 178 ? 12.969 -5.898 2.535 1 97.38 178 GLY B O 1
ATOM 3227 N N . PRO B 1 179 ? 11.609 -5.883 4.332 1 96.88 179 PRO B N 1
ATOM 3228 C CA . PRO B 1 179 ? 12.25 -7.074 4.895 1 96.88 179 PRO B CA 1
ATOM 3229 C C . PRO B 1 179 ? 12.172 -8.281 3.967 1 96.88 179 PRO B C 1
ATOM 3231 O O . PRO B 1 179 ? 13.094 -9.109 3.939 1 96.88 179 PRO B O 1
ATOM 3234 N N . PHE B 1 180 ? 11.141 -8.352 3.232 1 94.81 180 PHE B N 1
ATOM 3235 C CA . PHE B 1 180 ? 11.031 -9.43 2.254 1 94.81 180 PHE B CA 1
ATOM 3236 C C . PHE B 1 180 ? 12.117 -9.312 1.191 1 94.81 180 PHE B C 1
ATOM 3238 O O . PHE B 1 180 ? 12.742 -10.305 0.823 1 94.81 180 PHE B O 1
ATOM 3245 N N . LEU B 1 181 ? 12.328 -8.141 0.717 1 96.31 181 LEU B N 1
ATOM 3246 C CA . LEU B 1 181 ? 13.352 -7.93 -0.3 1 96.31 181 LEU B CA 1
ATOM 3247 C C . LEU B 1 181 ? 14.734 -8.234 0.253 1 96.31 181 LEU B C 1
ATOM 3249 O O . LEU B 1 181 ? 15.578 -8.789 -0.453 1 96.31 181 LEU B O 1
ATOM 3253 N N . VAL B 1 182 ? 14.93 -7.852 1.497 1 97.56 182 VAL B N 1
ATOM 3254 C CA . VAL B 1 182 ? 16.203 -8.164 2.143 1 97.56 182 VAL B CA 1
ATOM 3255 C C . VAL B 1 182 ? 16.375 -9.68 2.215 1 97.56 182 VAL B C 1
ATOM 3257 O O . VAL B 1 182 ? 17.453 -10.203 1.898 1 97.56 182 VAL B O 1
ATOM 3260 N N . TYR B 1 183 ? 15.367 -10.383 2.562 1 95.88 183 TYR B N 1
ATOM 3261 C CA . TYR B 1 183 ? 15.414 -11.844 2.635 1 95.88 183 TYR B CA 1
ATOM 3262 C C . TYR B 1 183 ? 15.742 -12.445 1.275 1 95.88 183 TYR B C 1
ATOM 3264 O O . TYR B 1 183 ? 16.594 -13.336 1.174 1 95.88 183 TYR B O 1
ATOM 3272 N N . VAL B 1 184 ? 15.055 -11.961 0.26 1 94.81 184 VAL B N 1
ATOM 3273 C CA . VAL B 1 184 ? 15.281 -12.445 -1.098 1 94.81 184 VAL B CA 1
ATOM 3274 C C . VAL B 1 184 ? 16.734 -12.203 -1.494 1 94.81 184 VAL B C 1
ATOM 3276 O O . VAL B 1 184 ? 17.391 -13.094 -2.051 1 94.81 184 VAL B O 1
ATOM 3279 N N . SER B 1 185 ? 17.219 -11.039 -1.203 1 96.12 185 SER B N 1
ATOM 3280 C CA . SER B 1 185 ? 18.594 -10.68 -1.563 1 96.12 185 SER B CA 1
ATOM 3281 C C . SER B 1 185 ? 19.594 -11.539 -0.806 1 96.12 185 SER B C 1
ATOM 3283 O O . SER B 1 185 ? 20.594 -11.992 -1.384 1 96.12 185 SER B O 1
ATOM 3285 N N . LEU B 1 186 ? 19.328 -11.773 0.473 1 97.12 186 LEU B N 1
ATOM 3286 C CA . LEU B 1 186 ? 20.25 -12.523 1.316 1 97.12 186 LEU B CA 1
ATOM 3287 C C . LEU B 1 186 ? 20.25 -14.008 0.95 1 97.12 186 LEU B C 1
ATOM 3289 O O . LEU B 1 186 ? 21.266 -14.695 1.09 1 97.12 186 LEU B O 1
ATOM 3293 N N . SER B 1 187 ? 19.141 -14.531 0.434 1 95.88 187 SER B N 1
ATOM 3294 C CA . SER B 1 187 ? 18.984 -15.945 0.141 1 95.88 187 SER B CA 1
ATOM 3295 C C . SER B 1 187 ? 19.5 -16.281 -1.255 1 95.88 187 SER B C 1
ATOM 3297 O O . SER B 1 187 ? 19.734 -17.453 -1.567 1 95.88 187 SER B O 1
ATOM 3299 N N . ALA B 1 188 ? 19.609 -15.312 -2.086 1 96.25 188 ALA B N 1
ATOM 3300 C CA . ALA B 1 188 ? 20.109 -15.531 -3.443 1 96.25 188 ALA B CA 1
ATOM 3301 C C . ALA B 1 188 ? 21.625 -15.438 -3.492 1 96.25 188 ALA B C 1
ATOM 3303 O O . ALA B 1 188 ? 22.266 -15.031 -2.52 1 96.25 188 ALA B O 1
ATOM 3304 N N . ASP B 1 189 ? 22.234 -15.844 -4.625 1 97.25 189 ASP B N 1
ATOM 3305 C CA . ASP B 1 189 ? 23.672 -15.836 -4.789 1 97.25 189 ASP B CA 1
ATOM 3306 C C . ASP B 1 189 ? 24.172 -14.453 -5.203 1 97.25 189 ASP B C 1
ATOM 3308 O O . ASP B 1 189 ? 24.844 -14.305 -6.227 1 97.25 189 ASP B O 1
ATOM 3312 N N . ASN B 1 190 ? 23.922 -13.492 -4.352 1 97.81 190 ASN B N 1
ATOM 3313 C CA . ASN B 1 190 ? 24.375 -12.117 -4.574 1 97.81 190 ASN B CA 1
ATOM 3314 C C . ASN B 1 190 ? 25.719 -11.852 -3.902 1 97.81 190 ASN B C 1
ATOM 3316 O O . ASN B 1 190 ? 26.047 -12.461 -2.883 1 97.81 190 ASN B O 1
ATOM 3320 N N . PRO B 1 191 ? 26.516 -10.977 -4.504 1 97.56 191 PRO B N 1
ATOM 3321 C CA . PRO B 1 191 ? 27.734 -10.531 -3.801 1 97.56 191 PRO B CA 1
ATOM 3322 C C . PRO B 1 191 ? 27.422 -9.938 -2.428 1 97.56 191 PRO B C 1
ATOM 3324 O O . PRO B 1 191 ? 26.406 -9.266 -2.252 1 97.56 191 PRO B O 1
ATOM 3327 N N . ILE B 1 192 ? 28.328 -10.125 -1.568 1 97.69 192 ILE B N 1
ATOM 3328 C CA . ILE B 1 192 ? 28.141 -9.711 -0.181 1 97.69 192 ILE B CA 1
ATOM 3329 C C . ILE B 1 192 ? 27.953 -8.195 -0.115 1 97.69 192 ILE B C 1
ATOM 3331 O O . ILE B 1 192 ? 27.188 -7.695 0.719 1 97.69 192 ILE B O 1
ATOM 3335 N N . PHE B 1 193 ? 28.594 -7.492 -0.941 1 97.75 193 PHE B N 1
ATOM 3336 C CA . PHE B 1 193 ? 28.5 -6.039 -0.939 1 97.75 193 PHE B CA 1
ATOM 3337 C C . PHE B 1 193 ? 27.094 -5.586 -1.269 1 97.75 193 PHE B C 1
ATOM 3339 O O . PHE B 1 193 ? 26.578 -4.645 -0.66 1 97.75 193 PHE B O 1
ATOM 3346 N N . ILE B 1 194 ? 26.422 -6.188 -2.203 1 97.69 194 ILE B N 1
ATOM 3347 C CA . ILE B 1 194 ? 25.047 -5.859 -2.562 1 97.69 194 ILE B CA 1
ATOM 3348 C C . ILE B 1 194 ? 24.125 -6.207 -1.404 1 97.69 194 ILE B C 1
ATOM 3350 O O . ILE B 1 194 ? 23.219 -5.43 -1.064 1 97.69 194 ILE B O 1
ATOM 3354 N N . LYS B 1 195 ? 24.391 -7.375 -0.763 1 98.12 195 LYS B N 1
ATOM 3355 C CA . LYS B 1 195 ? 23.609 -7.773 0.413 1 98.12 195 LYS B CA 1
ATOM 3356 C C . LYS B 1 195 ? 23.734 -6.73 1.522 1 98.12 195 LYS B C 1
ATOM 3358 O O . LYS B 1 195 ? 22.734 -6.379 2.156 1 98.12 195 LYS B O 1
ATOM 3363 N N . ALA B 1 196 ? 24.922 -6.188 1.671 1 98.12 196 ALA B N 1
ATOM 3364 C CA . ALA B 1 196 ? 25.188 -5.211 2.723 1 98.12 196 ALA B CA 1
ATOM 3365 C C . ALA B 1 196 ? 24.469 -3.895 2.443 1 98.12 196 ALA B C 1
ATOM 3367 O O . ALA B 1 196 ? 23.875 -3.299 3.35 1 98.12 196 ALA B O 1
ATOM 3368 N N . MET B 1 197 ? 24.484 -3.428 1.261 1 98.25 197 MET B N 1
ATOM 3369 C CA . MET B 1 197 ? 23.844 -2.158 0.921 1 98.25 197 MET B CA 1
ATOM 3370 C C . MET B 1 197 ? 22.328 -2.262 1.045 1 98.25 197 MET B C 1
ATOM 3372 O O . MET B 1 197 ? 21.688 -1.348 1.557 1 98.25 197 MET B O 1
ATOM 3376 N N . GLY B 1 198 ? 21.781 -3.414 0.558 1 97.94 198 GLY B N 1
ATOM 3377 C CA . GLY B 1 198 ? 20.359 -3.637 0.736 1 97.94 198 GLY B CA 1
ATOM 3378 C C . GLY B 1 198 ? 19.938 -3.652 2.193 1 97.94 198 GLY B C 1
ATOM 3379 O O . GLY B 1 198 ? 18.938 -3.023 2.562 1 97.94 198 GLY B O 1
ATOM 3380 N N . SER B 1 199 ? 20.719 -4.332 2.998 1 98.31 199 SER B N 1
ATOM 3381 C CA . SER B 1 199 ? 20.438 -4.383 4.43 1 98.31 199 SER B CA 1
ATOM 3382 C C . SER B 1 199 ? 20.594 -3.014 5.078 1 98.31 199 SER B C 1
ATOM 3384 O O . SER B 1 199 ? 19.844 -2.646 5.973 1 98.31 199 SER B O 1
ATOM 3386 N N . GLY B 1 200 ? 21.625 -2.309 4.613 1 98.38 200 GLY B N 1
ATOM 3387 C CA . GLY B 1 200 ? 21.828 -0.954 5.102 1 98.38 200 GLY B CA 1
ATOM 3388 C C . GLY B 1 200 ? 20.641 -0.041 4.832 1 98.38 200 GLY B C 1
ATOM 3389 O O . GLY B 1 200 ? 20.25 0.74 5.699 1 98.38 200 GLY B O 1
ATOM 3390 N N . LEU B 1 201 ? 20.078 -0.123 3.668 1 98.38 201 LEU B N 1
ATOM 3391 C CA . LEU B 1 201 ? 18.906 0.678 3.332 1 98.38 201 LEU B CA 1
ATOM 3392 C C . LEU B 1 201 ? 17.719 0.322 4.234 1 98.38 201 LEU B C 1
ATOM 3394 O O . LEU B 1 201 ? 16.953 1.199 4.629 1 98.38 201 LEU B O 1
ATOM 3398 N N . GLN B 1 202 ? 17.594 -0.953 4.543 1 98.62 202 GLN B N 1
ATOM 3399 C CA . GLN B 1 202 ? 16.5 -1.377 5.414 1 98.62 202 GLN B CA 1
ATOM 3400 C C . GLN B 1 202 ? 16.672 -0.817 6.824 1 98.62 202 GLN B C 1
ATOM 3402 O O . GLN B 1 202 ? 15.695 -0.474 7.488 1 98.62 202 GLN B O 1
ATOM 3407 N N . LEU B 1 203 ? 17.938 -0.746 7.277 1 98.38 203 LEU B N 1
ATOM 3408 C CA . LEU B 1 203 ? 18.203 -0.157 8.586 1 98.38 203 LEU B CA 1
ATOM 3409 C C . LEU B 1 203 ? 17.797 1.314 8.609 1 98.38 203 LEU B C 1
ATOM 3411 O O . LEU B 1 203 ? 17.203 1.785 9.578 1 98.38 203 LEU B O 1
ATOM 3415 N N . VAL B 1 204 ? 18.125 2.02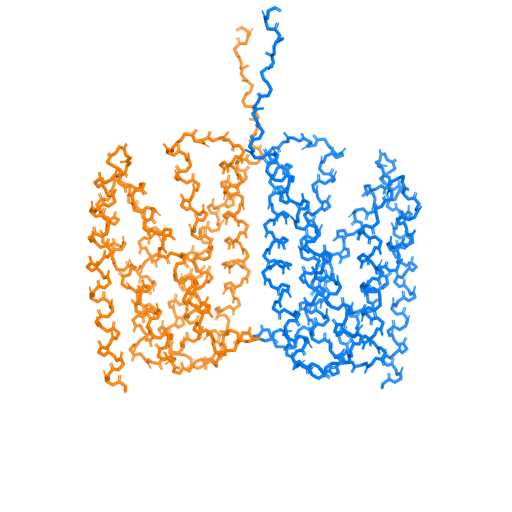5 7.566 1 98.19 204 VAL B N 1
ATOM 3416 C CA . VAL B 1 204 ? 17.719 3.424 7.453 1 98.19 204 VAL B CA 1
ATOM 3417 C C . VAL B 1 204 ? 16.203 3.523 7.484 1 98.19 204 VAL B C 1
ATOM 3419 O O . VAL B 1 204 ? 15.641 4.41 8.133 1 98.19 204 VAL B O 1
ATOM 3422 N N . SER B 1 205 ? 15.523 2.605 6.82 1 98.62 205 SER B N 1
ATOM 3423 C CA . SER B 1 205 ? 14.07 2.596 6.77 1 98.62 205 SER B CA 1
ATOM 3424 C C . SER B 1 205 ? 13.469 2.35 8.148 1 98.62 205 SER B C 1
ATOM 3426 O O . SER B 1 205 ? 12.469 2.969 8.516 1 98.62 205 SER B O 1
ATOM 3428 N N . ILE B 1 206 ? 14.047 1.475 8.922 1 98.56 206 ILE B N 1
ATOM 3429 C CA . ILE B 1 206 ? 13.57 1.19 10.266 1 98.56 206 ILE B CA 1
ATOM 3430 C C . ILE B 1 206 ? 13.727 2.432 11.141 1 98.56 206 ILE B C 1
ATOM 3432 O O . ILE B 1 206 ? 12.828 2.775 11.914 1 98.56 206 ILE B O 1
ATOM 3436 N N . PHE B 1 207 ? 14.852 3.068 10.992 1 98.44 207 PHE B N 1
ATOM 3437 C CA . PHE B 1 207 ? 15.094 4.301 11.734 1 98.44 207 PHE B CA 1
ATOM 3438 C C . PHE B 1 207 ? 14.062 5.363 11.367 1 98.44 207 PHE B C 1
ATOM 3440 O O . PHE B 1 207 ? 13.492 6.012 12.25 1 98.44 207 PHE B O 1
ATOM 3447 N N . TRP B 1 208 ? 13.836 5.566 10.07 1 98.44 208 TRP B N 1
ATOM 3448 C CA . TRP B 1 208 ? 12.859 6.555 9.617 1 98.44 208 TRP B CA 1
ATOM 3449 C C . TRP B 1 208 ? 11.453 6.18 10.062 1 98.44 208 TRP B C 1
ATOM 3451 O O . TRP B 1 208 ? 10.633 7.051 10.352 1 98.44 208 TRP B O 1
ATOM 3461 N N . PHE B 1 209 ? 11.188 4.895 10.086 1 98.69 209 PHE B N 1
ATOM 3462 C CA . PHE B 1 209 ? 9.875 4.449 10.547 1 98.69 209 PHE B CA 1
ATOM 3463 C C . PHE B 1 209 ? 9.633 4.875 11.984 1 98.69 209 PHE B C 1
ATOM 3465 O O . PHE B 1 209 ? 8.531 5.293 12.336 1 98.69 209 PHE B O 1
ATOM 3472 N N . TYR B 1 210 ? 10.648 4.723 12.789 1 98.19 210 TYR B N 1
ATOM 3473 C CA . TYR B 1 210 ? 10.555 5.164 14.172 1 98.19 210 TYR B CA 1
ATOM 3474 C C . TYR B 1 210 ? 10.203 6.645 14.25 1 98.19 210 TYR B C 1
ATOM 3476 O O . TYR B 1 210 ? 9.328 7.043 15.023 1 98.19 210 TYR B O 1
ATOM 3484 N N . LYS B 1 211 ? 10.812 7.445 13.469 1 97.69 211 LYS B N 1
ATOM 3485 C CA . LYS B 1 211 ? 10.547 8.883 13.445 1 97.69 211 LYS B CA 1
ATOM 3486 C C . LYS B 1 211 ? 9.133 9.172 12.945 1 97.69 211 LYS B C 1
ATOM 3488 O O . LYS B 1 211 ? 8.445 10.039 13.484 1 97.69 211 LYS B O 1
ATOM 3493 N N . ILE B 1 212 ? 8.719 8.492 11.914 1 98.19 212 ILE B N 1
ATOM 3494 C CA . ILE B 1 212 ? 7.395 8.672 11.336 1 98.19 212 ILE B CA 1
ATOM 3495 C C . ILE B 1 212 ? 6.328 8.312 12.367 1 98.19 212 ILE B C 1
ATOM 3497 O O . ILE B 1 212 ? 5.32 9.008 12.508 1 98.19 212 ILE B O 1
ATOM 3501 N N . PHE B 1 213 ? 6.59 7.227 13.062 1 96.75 213 PHE B N 1
ATOM 3502 C CA . PHE B 1 213 ? 5.656 6.789 14.094 1 96.75 213 PHE B CA 1
ATOM 3503 C C . PHE B 1 213 ? 5.484 7.859 15.156 1 96.75 213 PHE B C 1
ATOM 3505 O O . PHE B 1 213 ? 4.363 8.148 15.586 1 96.75 213 PHE B O 1
ATOM 3512 N N . GLY B 1 214 ? 6.574 8.461 15.602 1 96.75 214 GLY B N 1
ATOM 3513 C CA . GLY B 1 214 ? 6.516 9.555 16.562 1 96.75 214 GLY B CA 1
ATOM 3514 C C . GLY B 1 214 ? 5.73 10.75 16.047 1 96.75 214 GLY B C 1
ATOM 3515 O O . GLY B 1 214 ? 4.906 11.312 16.781 1 96.75 214 GLY B O 1
ATOM 3516 N N . MET B 1 215 ? 5.941 11.055 14.867 1 96.06 215 MET B N 1
ATOM 3517 C CA . MET B 1 215 ? 5.25 12.188 14.258 1 96.06 215 MET B CA 1
ATOM 3518 C C . MET B 1 215 ? 3.75 11.93 14.172 1 96.06 215 MET B C 1
ATOM 3520 O O . MET B 1 215 ? 2.947 12.805 14.508 1 96.06 215 MET B O 1
ATOM 3524 N N . MET B 1 216 ? 3.367 10.773 13.75 1 96.31 216 MET B N 1
ATOM 3525 C CA . MET B 1 216 ? 1.954 10.43 13.609 1 96.31 216 MET B CA 1
ATOM 3526 C C . MET B 1 216 ? 1.265 10.383 14.969 1 96.31 216 MET B C 1
ATOM 3528 O O . MET B 1 216 ? 0.137 10.859 15.109 1 96.31 216 MET B O 1
ATOM 3532 N N . ARG B 1 217 ? 1.974 9.82 15.953 1 95 217 ARG B N 1
ATOM 3533 C CA . ARG B 1 217 ? 1.416 9.789 17.297 1 95 217 ARG B CA 1
ATOM 3534 C C . ARG B 1 217 ? 1.123 11.195 17.812 1 95 217 ARG B C 1
ATOM 3536 O O . ARG B 1 217 ? 0.07 11.445 18.391 1 95 217 ARG B O 1
ATOM 3543 N N . TYR B 1 218 ? 1.982 12.031 17.516 1 93.56 218 TYR B N 1
ATOM 3544 C CA . TYR B 1 218 ? 1.824 13.414 17.938 1 93.56 218 TYR B CA 1
ATOM 3545 C C . TYR B 1 218 ? 0.649 14.07 17.219 1 93.56 218 TYR B C 1
ATOM 3547 O O . TYR B 1 218 ? -0.21 14.688 17.859 1 93.56 218 TYR B O 1
ATOM 3555 N N . LYS B 1 219 ? 0.57 13.93 15.992 1 92.81 219 LYS B N 1
ATOM 3556 C CA . LYS B 1 219 ? -0.426 14.625 15.188 1 92.81 219 LYS B CA 1
ATOM 3557 C C . LYS B 1 219 ? -1.821 14.055 15.422 1 92.81 219 LYS B C 1
ATOM 3559 O O . LYS B 1 219 ? -2.814 14.781 15.344 1 92.81 219 LYS B O 1
ATOM 3564 N N . LEU B 1 220 ? -1.913 12.82 15.695 1 93.12 220 LEU B N 1
ATOM 3565 C CA . LEU B 1 220 ? -3.211 12.156 15.766 1 93.12 220 LEU B CA 1
ATOM 3566 C C . LEU B 1 220 ? -3.762 12.195 17.188 1 93.12 220 LEU B C 1
ATOM 3568 O O . LEU B 1 220 ? -4.98 12.172 17.391 1 93.12 220 LEU B O 1
ATOM 3572 N N . PHE B 1 221 ? -2.98 12.289 18.203 1 88.75 221 PHE B N 1
ATOM 3573 C CA . PHE B 1 221 ? -3.461 12.148 19.562 1 88.75 221 PHE B CA 1
ATOM 3574 C C . PHE B 1 221 ? -3.148 13.398 20.375 1 88.75 221 PHE B C 1
ATOM 3576 O O . PHE B 1 221 ? -3.402 13.445 21.594 1 88.75 221 PHE B O 1
ATOM 3583 N N . LYS B 1 222 ? -2.621 14.445 19.656 1 75.44 222 LYS B N 1
ATOM 3584 C CA . LYS B 1 222 ? -2.357 15.672 20.391 1 75.44 222 LYS B CA 1
ATOM 3585 C C . LYS B 1 222 ? -3.656 16.328 20.844 1 75.44 222 LYS B C 1
ATOM 3587 O O . LYS B 1 222 ? -4.605 16.438 20.062 1 75.44 222 LYS B O 1
ATOM 3592 N N . LYS B 1 223 ? -3.875 16.5 22.172 1 62.28 223 LYS B N 1
ATOM 3593 C CA . LYS B 1 223 ? -5 17.172 22.828 1 62.28 223 LYS B CA 1
ATOM 3594 C C . LYS B 1 223 ? -5.094 18.625 22.406 1 62.28 223 LYS B C 1
ATOM 3596 O O . LYS B 1 223 ? -4.078 19.328 22.312 1 62.28 223 LYS B O 1
ATOM 3601 N N . PRO B 1 224 ? -6.25 19.078 21.766 1 57.03 224 PRO B N 1
ATOM 3602 C CA . PRO B 1 224 ? -6.422 20.5 21.453 1 57.03 224 PRO B CA 1
ATOM 3603 C C . PRO B 1 224 ? -5.965 21.406 22.594 1 57.03 224 PRO B C 1
ATOM 3605 O O . PRO B 1 224 ? -6.129 21.062 23.766 1 57.03 224 PRO B O 1
ATOM 3608 N N . LYS B 1 225 ? -4.816 22.156 22.359 1 51.22 225 LYS B N 1
ATOM 3609 C CA . LYS B 1 225 ? -4.457 23.125 23.391 1 51.22 225 LYS B CA 1
ATOM 3610 C C . LYS B 1 225 ? -5.672 23.953 23.812 1 51.22 225 LYS B C 1
ATOM 3612 O O . LYS B 1 225 ? -6.422 24.438 22.984 1 51.22 225 LYS B O 1
ATOM 3617 N N . LEU B 1 226 ? -6.238 23.719 24.875 1 47.56 226 LEU B N 1
ATOM 3618 C CA . LEU B 1 226 ? -7.223 24.594 25.5 1 47.56 226 LEU B CA 1
ATOM 3619 C C . LEU B 1 226 ? -6.785 26.047 25.406 1 47.56 226 LEU B C 1
ATOM 3621 O O . LEU B 1 226 ? -5.676 26.391 25.828 1 47.56 226 LEU B O 1
ATOM 3625 N N . ASN B 1 227 ? -7.117 26.688 24.328 1 44.5 227 ASN B N 1
ATOM 3626 C CA . ASN B 1 227 ? -6.973 28.141 24.406 1 44.5 227 ASN B CA 1
ATOM 3627 C C . ASN B 1 227 ? -7.344 28.656 25.797 1 44.5 227 ASN B C 1
ATOM 3629 O O . ASN B 1 227 ? -8.492 28.531 26.219 1 44.5 227 ASN B O 1
ATOM 3633 N N . LYS B 1 228 ? -6.516 28.609 26.75 1 46.47 228 LYS B N 1
ATOM 3634 C CA . LYS B 1 228 ? -6.715 29.328 28.016 1 46.47 228 LYS B CA 1
ATOM 3635 C C . LYS B 1 228 ? -7.078 30.781 27.766 1 46.47 228 LYS B C 1
ATOM 3637 O O . LYS B 1 228 ? -6.922 31.625 28.656 1 46.47 228 LYS B O 1
ATOM 3642 N N . LYS B 1 229 ? -7.402 31.344 26.625 1 44.69 229 LYS B N 1
ATOM 3643 C CA . LYS B 1 229 ? -7.629 32.781 26.75 1 44.69 229 LYS B CA 1
ATOM 3644 C C . LYS B 1 229 ? -8.781 33.062 27.719 1 44.69 229 LYS B C 1
ATOM 3646 O O . LYS B 1 229 ? -8.828 34.125 28.344 1 44.69 229 LYS B O 1
ATOM 3651 N N . SER B 1 230 ? -10.055 32.5 27.562 1 38.59 230 SER B N 1
ATOM 3652 C CA . SER B 1 230 ? -11.055 33.438 28.109 1 38.59 230 SER B CA 1
ATOM 3653 C C . SER B 1 230 ? -11.039 33.438 29.625 1 38.59 230 SER B C 1
ATOM 3655 O O . SER B 1 230 ? -11.891 34.062 30.266 1 38.59 230 SER B O 1
ATOM 3657 N N . ILE B 1 231 ? -9.984 32.906 30.328 1 32.28 231 ILE B N 1
ATOM 3658 C CA . ILE B 1 231 ? -10.172 33.625 31.578 1 32.28 231 ILE B CA 1
ATOM 3659 C C . ILE B 1 231 ? -9.492 35 31.484 1 32.28 231 ILE B C 1
ATOM 3661 O O . ILE B 1 231 ? -8.352 35.094 31.016 1 32.28 231 ILE B O 1
#

Nearest PDB structures (foldseek):
  8qtr-assembly1_A  TM=7.960E-01  e=5.896E-04  Saccharomyces cerevisiae
  7y9n-assembly1_A  TM=1.902E-01  e=1.224E+00  Severe acute respiratory syndrome coronavirus 2
  6csn-assembly1_A-2  TM=2.242E-01  e=3.483E+00  Chlamydomonas reinhardtii
  8qtr-assembly1_A  TM=7.918E-01  e=5.493E-04  Saccharomyces cerevisiae
  7y9n-assembly1_A  TM=1.902E-01  e=1.316E+00  Severe acute respiratory syndrome coronavirus 2

pLDDT: mean 94.45, std 10.41, range [30.75, 98.94]

Organism: NCBI:txid81985

Secondary structure (DSSP, 8-state):
-HHHHHHHHHHHHHHHHHHHHHHHHHHHHTTTS-HHHHHHHHHHHHHHHHHHHHHHH-S-TTSTT-STT-PPPHHHHHHHHHHHHHHHHHHHHGGGSSS--HHHHHHHHHHHHHHHHHHHHT--HHHHHHHHHHHHTTHHHHHHHHHHIIIIITTSHHHHHHHHHHHHHHIIIIIIIHHHHHHHHHHTT--HHHHHHHHHHHHHHHHHHHHHHHHHHHHHH----------/-HHHHHHHHHHHHHHHHHHHHHHHHHHHHTTTS-HHHHHHHHHHHHHHHHHHHHHHH-S-TTSTT-STT-PPPHHHHHHHHHHHHHHHHHHHHGGGSSS--HHHHHHHHHHHHHHHHHHHHT--HHHHHHHHHHHHTTHHHHHHHHHHHHTT-TTSHHHHHHHHHHHHHHIIIIIIIHHHHHHHHHHTT--HHHHHHHHHHHHHHHHHHHHHHHHHHHHHH------GGG-

Sequence (462 aa):
MEEEQVRASKIIVFGVISWSVAFVLTRRIFSKYSFSFSNRLLSTAHATIAVTLATLSVQDLSCPVCPRASKPSRKQMDVMAFSLSYMIYDLICCQFDQVFSIDNAVHHFVSILGFIAGLAYQKSGSEIVATLWVAEISSPFFHLREILKEIGYRDTSLNLAADVCFATIFTLARIVCGPFLVYVSLSADNPIFIKAMGSGLQLVSIFWFYKIFGMMRYKLFKKPKLNKKSIMEEEQVRASKIIVFGVISWSVAFVLTRRIFSKYSFSFSNRLLSTAHATIAVTLATLSVQDLSCPVCPRASKPSRKQMDVMAFSLSYMIYDLICCQFDQVFSIDNAVHHFVSILGFIAGLAYQKSGSEIVATLWVAEISSPFFHLREILKEIGYRDTSLNLAADVCFATIFTLARIVCGPFLVYVSLSADNPIFIKAMGSGLQLVSIFWFYKIFGMMRYKLFKKPKLNKKSI